Protein AF-A0A9E3X2X9-F1 (afdb_monomer)

Secondary structure (DSSP, 8-state):
-------------------S-S------HHHHHHHHHHHHHHHHHHHHHTTT-SEEEEEETTTTEEEEEETT-S-GGG-PPPGGGGGS-EEEESS-BSS--S--TT----GGG----GGGB-EEEEEEEEEEGGGG--HHHHGGGS-TTGGGS-HHHHHHHHHHHHHHHHHHSHHHHHHHHHHHHHT-SS--SEEEE-SSEEEEEEEEEEEEE--TTTHHHHHHHHHHHHHHTT--TTS--TT-EEEPTTSB---GGGTTSPPB-EEEEE-TT--B-HHHHHHHHHHHHHHHHHHHHHHHHHHHHHHTTS-----SSHHHHHHHHHHHHHHHHH--HHHHHHHTT-EEEEEETTEEEEEPTTS-TTS--EEEEPP-TTS---EEEE--TTSTT---EEEETTTTEEEE--B-HHHHHHHHHSTT-HHHHHHHHHHH-

Structure (mmCIF, N/CA/C/O backbone):
data_AF-A0A9E3X2X9-F1
#
_entry.id   AF-A0A9E3X2X9-F1
#
loop_
_atom_site.group_PDB
_atom_site.id
_atom_site.type_symbol
_atom_site.label_atom_id
_atom_site.label_alt_id
_atom_site.label_comp_id
_atom_site.label_asym_id
_atom_site.label_entity_id
_atom_site.label_seq_id
_atom_site.pdbx_PDB_ins_code
_atom_site.Cartn_x
_atom_site.Cartn_y
_atom_site.Cartn_z
_atom_site.occupancy
_atom_site.B_iso_or_equiv
_atom_site.auth_seq_id
_atom_site.auth_comp_id
_atom_site.auth_asym_id
_atom_site.auth_atom_id
_atom_site.pdbx_PDB_model_num
ATOM 1 N N . MET A 1 1 ? -26.575 -0.289 -86.087 1.00 38.06 1 MET A N 1
ATOM 2 C CA . MET A 1 1 ? -26.212 -0.886 -84.783 1.00 38.06 1 MET A CA 1
ATOM 3 C C . MET A 1 1 ? -25.526 0.220 -83.983 1.00 38.06 1 MET A C 1
ATOM 5 O O . MET A 1 1 ? -24.420 0.585 -84.338 1.00 38.06 1 MET A O 1
ATOM 9 N N . MET A 1 2 ? -26.267 1.046 -83.226 1.00 28.67 2 MET A N 1
ATOM 10 C CA . MET A 1 2 ? -26.447 0.928 -81.758 1.00 28.67 2 MET A CA 1
ATOM 11 C C . MET A 1 2 ? -25.106 0.571 -81.074 1.00 28.67 2 MET A C 1
ATOM 13 O O . MET A 1 2 ? -24.564 -0.487 -81.351 1.00 28.67 2 MET A O 1
ATOM 17 N N . ASN A 1 3 ? -24.508 1.386 -80.203 1.00 29.39 3 ASN A N 1
ATOM 18 C CA . ASN A 1 3 ? -25.142 1.866 -78.987 1.00 29.39 3 ASN A CA 1
ATOM 19 C C . ASN A 1 3 ? -24.360 2.992 -78.294 1.00 29.39 3 ASN A C 1
ATOM 21 O O . ASN A 1 3 ? -23.132 3.031 -78.303 1.00 29.39 3 ASN A O 1
ATOM 25 N N . ASN A 1 4 ? -25.151 3.841 -77.643 1.00 28.55 4 ASN A N 1
ATOM 26 C CA . ASN A 1 4 ? -24.784 4.934 -76.760 1.00 28.55 4 ASN A CA 1
ATOM 27 C C . ASN A 1 4 ? -24.376 4.444 -75.365 1.00 28.55 4 ASN A C 1
ATOM 29 O O . ASN A 1 4 ? -24.822 3.403 -74.884 1.00 28.55 4 ASN A O 1
ATOM 33 N N . SER A 1 5 ? -23.606 5.302 -74.703 1.00 33.28 5 SER A N 1
ATOM 34 C CA . SER A 1 5 ? -23.342 5.358 -73.269 1.00 33.28 5 SER A CA 1
ATOM 35 C C . SER A 1 5 ? -24.597 5.229 -72.397 1.00 33.28 5 SER A C 1
ATOM 37 O O . SER A 1 5 ? -25.577 5.940 -72.610 1.00 33.28 5 SER A O 1
ATOM 39 N N . THR A 1 6 ? -24.495 4.465 -71.307 1.00 31.12 6 THR A N 1
ATOM 40 C CA . THR A 1 6 ? -25.284 4.698 -70.087 1.00 31.12 6 THR A CA 1
ATOM 41 C C . THR A 1 6 ? -24.419 4.532 -68.844 1.00 31.12 6 THR A C 1
ATOM 43 O O . THR A 1 6 ? -23.914 3.454 -68.539 1.00 31.12 6 THR A O 1
ATOM 46 N N . HIS A 1 7 ? -24.291 5.643 -68.123 1.00 30.31 7 HIS A N 1
ATOM 47 C CA . HIS A 1 7 ? -23.919 5.735 -66.720 1.00 30.31 7 HIS A CA 1
ATOM 48 C C . HIS A 1 7 ? -24.899 4.933 -65.849 1.00 30.31 7 HIS A C 1
ATOM 50 O O . HIS A 1 7 ? -26.097 5.195 -65.876 1.00 30.31 7 HIS A O 1
ATOM 56 N N . THR A 1 8 ? -24.383 4.073 -64.973 1.00 30.14 8 THR A N 1
ATOM 57 C CA . THR A 1 8 ? -25.063 3.696 -63.724 1.00 30.14 8 THR A CA 1
ATOM 58 C C . THR A 1 8 ? -24.032 3.626 -62.610 1.00 30.14 8 THR A C 1
ATOM 60 O O . THR A 1 8 ? -23.163 2.759 -62.602 1.00 30.14 8 THR A O 1
ATOM 63 N N . SER A 1 9 ? -24.131 4.564 -61.674 1.00 33.81 9 SER A N 1
ATOM 64 C CA . SER A 1 9 ? -23.404 4.562 -60.408 1.00 33.81 9 SER A CA 1
ATOM 65 C C . SER A 1 9 ? -24.367 4.107 -59.308 1.00 33.81 9 SER A C 1
ATOM 67 O O . SER A 1 9 ? -25.430 4.716 -59.180 1.00 33.81 9 SER A O 1
ATOM 69 N N . PRO A 1 10 ? -24.036 3.085 -58.495 1.00 30.20 10 PRO A N 1
ATOM 70 C CA . PRO A 1 10 ? -24.643 2.912 -57.186 1.00 30.20 10 PRO A CA 1
ATOM 71 C C . PRO A 1 10 ? -23.655 3.246 -56.057 1.00 30.20 10 PRO A C 1
ATOM 73 O O . PRO A 1 10 ? -22.481 2.884 -56.060 1.00 30.20 10 PRO A O 1
ATOM 76 N N . ASN A 1 11 ? -24.223 3.943 -55.078 1.00 32.56 11 ASN A N 1
ATOM 77 C CA . ASN A 1 11 ? -23.674 4.533 -53.859 1.00 32.56 11 ASN A CA 1
ATOM 78 C C . ASN A 1 11 ? -22.780 3.595 -52.991 1.00 32.56 11 ASN A C 1
ATOM 80 O O . ASN A 1 11 ? -22.882 2.368 -53.050 1.00 32.56 11 ASN A O 1
ATOM 84 N N . PRO A 1 12 ? -21.947 4.174 -52.102 1.00 44.09 12 PRO A N 1
ATOM 85 C CA . PRO A 1 12 ? -20.807 3.572 -51.440 1.00 44.09 12 PRO A CA 1
ATOM 86 C C . PRO A 1 12 ? -21.214 2.860 -50.156 1.00 44.09 12 PRO A C 1
ATOM 88 O O . PRO A 1 12 ? -22.094 3.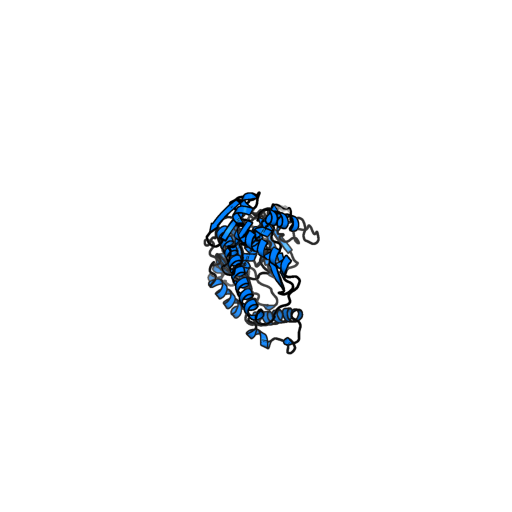323 -49.433 1.00 44.09 12 PRO A O 1
ATOM 91 N N . ARG A 1 13 ? -20.500 1.779 -49.826 1.00 38.00 13 ARG A N 1
ATOM 92 C CA . ARG A 1 13 ? -20.266 1.277 -48.456 1.00 38.00 13 ARG A CA 1
ATOM 93 C C . ARG A 1 13 ? -19.449 -0.012 -48.522 1.00 38.00 13 ARG A C 1
ATOM 95 O O . ARG A 1 13 ? -19.987 -1.106 -48.402 1.00 38.00 13 ARG A O 1
ATOM 102 N N . LYS A 1 14 ? -18.126 0.105 -48.613 1.00 31.72 14 LYS A N 1
ATOM 103 C CA . LYS A 1 14 ? -17.232 -0.904 -48.031 1.00 31.72 14 LYS A CA 1
ATOM 104 C C . LYS A 1 14 ? -16.112 -0.188 -47.293 1.00 31.72 14 LYS A C 1
ATOM 106 O O . LYS A 1 14 ? -15.183 0.346 -47.884 1.00 31.72 14 LYS A O 1
ATOM 111 N N . ARG A 1 15 ? -16.264 -0.147 -45.965 1.00 33.12 15 ARG A N 1
ATOM 112 C CA . ARG A 1 15 ? -15.166 0.099 -45.033 1.00 33.12 15 ARG A CA 1
ATOM 113 C C . ARG A 1 15 ? -14.096 -0.943 -45.332 1.00 33.12 15 ARG A C 1
ATOM 115 O O . ARG A 1 15 ? -14.340 -2.132 -45.151 1.00 33.12 15 ARG A O 1
ATOM 122 N N . VAL A 1 16 ? -12.945 -0.487 -45.798 1.00 32.78 16 VAL A N 1
ATOM 123 C CA . VAL A 1 16 ? -11.733 -1.295 -45.817 1.00 32.78 16 VAL A CA 1
ATOM 124 C C . VAL A 1 16 ? -11.254 -1.359 -44.368 1.00 32.78 16 VAL A C 1
ATOM 126 O O . VAL A 1 16 ? -10.729 -0.384 -43.833 1.00 32.78 16 VAL A O 1
ATOM 129 N N . ASP A 1 17 ? -11.535 -2.474 -43.694 1.00 30.48 17 ASP A N 1
ATOM 130 C CA . ASP A 1 17 ? -10.848 -2.837 -42.456 1.00 30.48 17 ASP A CA 1
ATOM 131 C C . ASP A 1 17 ? -9.381 -3.136 -42.812 1.00 30.48 17 ASP A C 1
ATOM 133 O O . ASP A 1 17 ? -9.135 -4.033 -43.621 1.00 30.48 17 ASP A O 1
ATOM 137 N N . PRO A 1 18 ? -8.381 -2.440 -42.236 1.00 35.09 18 PRO A N 1
ATOM 138 C CA . PRO A 1 18 ? -7.002 -2.846 -42.422 1.00 35.09 18 PRO A CA 1
ATOM 139 C C . PRO A 1 18 ? -6.737 -4.104 -41.588 1.00 35.09 18 PRO A C 1
ATOM 141 O O . PRO A 1 18 ? -6.724 -4.074 -40.351 1.00 35.09 18 PRO A O 1
ATOM 144 N N . GLN A 1 19 ? -6.551 -5.196 -42.328 1.00 31.34 19 GLN A N 1
ATOM 145 C CA . GLN A 1 19 ? -6.102 -6.524 -41.930 1.00 31.34 19 GLN A CA 1
ATOM 146 C C . GLN A 1 19 ? -5.060 -6.492 -40.801 1.00 31.34 19 GLN A C 1
ATOM 148 O O . GLN A 1 19 ? -3.940 -6.011 -40.952 1.00 31.34 19 GLN A O 1
ATOM 153 N N . PHE A 1 20 ? -5.415 -7.101 -39.670 1.00 36.34 20 PHE A N 1
ATOM 154 C CA . PHE A 1 20 ? -4.470 -7.917 -38.916 1.00 36.34 20 PHE A CA 1
ATOM 155 C C . PHE A 1 20 ? -4.519 -9.306 -39.550 1.00 36.34 20 PHE A C 1
ATOM 157 O O . PHE A 1 20 ? -5.308 -10.121 -39.097 1.00 36.34 20 PHE A O 1
ATOM 164 N N . ASP A 1 21 ? -3.761 -9.541 -40.617 1.00 40.59 21 ASP A N 1
ATOM 165 C CA . ASP A 1 21 ? -3.329 -10.887 -41.013 1.00 40.59 21 ASP A CA 1
ATOM 166 C C . ASP A 1 21 ? -2.361 -10.797 -42.194 1.00 40.59 21 ASP A C 1
ATOM 168 O O . ASP A 1 21 ? -2.763 -10.795 -43.350 1.00 40.59 21 ASP A O 1
ATOM 172 N N . SER A 1 22 ? -1.067 -10.715 -41.882 1.00 33.44 22 SER A N 1
ATOM 173 C CA . SER A 1 22 ? 0.009 -11.174 -42.771 1.00 33.44 22 SER A CA 1
ATOM 174 C C . SER A 1 22 ? 1.333 -11.293 -42.005 1.00 33.44 22 SER A C 1
ATOM 176 O O . SER A 1 22 ? 2.339 -10.703 -42.374 1.00 33.44 22 SER A O 1
ATOM 178 N N . LEU A 1 23 ? 1.322 -12.036 -40.895 1.00 34.19 23 LEU A N 1
ATOM 179 C CA . LEU A 1 23 ? 2.505 -12.706 -40.333 1.00 34.19 23 LEU A CA 1
ATOM 180 C C . LEU A 1 23 ? 2.024 -14.016 -39.691 1.00 34.19 23 LEU A C 1
ATOM 182 O O . LEU A 1 23 ? 2.061 -14.205 -38.473 1.00 34.19 23 LEU A O 1
ATOM 186 N N . SER A 1 24 ? 1.498 -14.914 -40.523 1.00 39.34 24 SER A N 1
ATOM 187 C CA . SER A 1 24 ? 1.137 -16.280 -40.148 1.00 39.34 24 SER A CA 1
ATOM 188 C C . SER A 1 24 ? 2.382 -17.171 -40.105 1.00 39.34 24 SER A C 1
ATOM 190 O O . SER A 1 24 ? 2.494 -18.142 -40.843 1.00 39.34 24 SER A O 1
ATOM 192 N N . GLY A 1 25 ? 3.306 -16.868 -39.195 1.00 41.91 25 GLY A N 1
ATOM 193 C CA . GLY A 1 25 ? 4.048 -17.931 -38.526 1.00 41.91 25 GLY A CA 1
ATOM 194 C C . GLY A 1 25 ? 3.106 -18.511 -37.476 1.00 41.91 25 GLY A C 1
ATOM 195 O O . GLY A 1 25 ? 2.607 -17.767 -36.625 1.00 41.91 25 GLY A O 1
ATOM 196 N N . GLN A 1 26 ? 2.772 -19.799 -37.561 1.00 43.44 26 GLN A N 1
ATOM 197 C CA . GLN A 1 26 ? 1.907 -20.470 -36.589 1.00 43.44 26 GLN A CA 1
ATOM 198 C C . GLN A 1 26 ? 2.500 -20.321 -35.179 1.00 43.44 26 GLN A C 1
ATOM 200 O O . GLN A 1 26 ? 3.338 -21.110 -34.757 1.00 43.44 26 GLN A O 1
ATOM 205 N N . ARG A 1 27 ? 2.082 -19.298 -34.417 1.00 56.25 27 ARG A N 1
ATOM 206 C CA . ARG A 1 27 ? 2.424 -19.237 -32.991 1.00 56.25 27 ARG A CA 1
ATOM 207 C C . ARG A 1 27 ? 1.887 -20.516 -32.344 1.00 56.25 27 ARG A C 1
ATOM 209 O O . ARG A 1 27 ? 0.680 -20.752 -32.494 1.00 56.25 27 ARG A O 1
ATOM 216 N N . PRO A 1 28 ? 2.726 -21.298 -31.641 1.00 70.00 28 PRO A N 1
ATOM 217 C CA . PRO A 1 28 ? 2.332 -22.585 -31.084 1.00 70.00 28 PRO A CA 1
ATOM 218 C C . PRO A 1 28 ? 1.028 -22.468 -30.291 1.00 70.00 28 PRO A C 1
ATOM 220 O O . PRO A 1 28 ? 0.810 -21.480 -29.583 1.00 70.00 28 PRO A O 1
ATOM 223 N N . HIS A 1 29 ? 0.152 -23.470 -30.392 1.00 74.12 29 HIS A N 1
ATOM 224 C CA . HIS A 1 29 ? -1.154 -23.503 -29.717 1.00 74.12 29 HIS A CA 1
ATOM 225 C C . HIS A 1 29 ? -1.070 -23.123 -28.218 1.00 74.12 29 HIS A C 1
ATOM 227 O O . HIS A 1 29 ? -1.937 -22.413 -27.697 1.00 74.12 29 HIS A O 1
ATOM 233 N N . ALA A 1 30 ? 0.023 -23.508 -27.547 1.00 73.75 30 ALA A N 1
ATOM 234 C CA . ALA A 1 30 ? 0.325 -23.159 -26.159 1.00 73.75 30 ALA A CA 1
ATOM 235 C C . ALA A 1 30 ? 0.426 -21.639 -25.905 1.00 73.75 30 ALA A C 1
ATOM 237 O O . ALA A 1 30 ? -0.167 -21.141 -24.945 1.00 73.75 30 ALA A O 1
ATOM 238 N N . GLU A 1 31 ? 1.085 -20.878 -26.784 1.00 78.94 31 GLU A N 1
ATOM 239 C CA . GLU A 1 31 ? 1.267 -19.427 -26.622 1.00 78.94 31 GLU A CA 1
ATOM 240 C C . GLU A 1 31 ? -0.055 -18.673 -26.824 1.00 78.94 31 GLU A C 1
ATOM 242 O O . GLU A 1 31 ? -0.402 -17.758 -26.070 1.00 78.94 31 GLU A O 1
ATOM 247 N N . ARG A 1 32 ? -0.876 -19.120 -27.786 1.00 81.00 32 ARG A N 1
ATOM 248 C CA . ARG A 1 32 ? -2.235 -18.585 -27.985 1.00 81.00 32 ARG A CA 1
ATOM 249 C C . ARG A 1 32 ? -3.110 -18.821 -26.750 1.00 81.00 32 ARG A C 1
ATOM 251 O O . ARG A 1 32 ? -3.825 -17.911 -26.316 1.00 81.00 32 ARG A O 1
ATOM 258 N N . LYS A 1 33 ? -3.031 -20.017 -26.151 1.00 84.56 33 LYS A N 1
ATOM 259 C CA . LYS A 1 33 ? -3.740 -20.362 -24.908 1.00 84.56 33 LYS A CA 1
ATOM 260 C C . LYS A 1 33 ? -3.269 -19.487 -23.740 1.00 84.56 33 LYS A C 1
ATOM 262 O O . LYS A 1 33 ? -4.119 -18.895 -23.074 1.00 84.56 33 LYS A O 1
ATOM 267 N N . LYS A 1 34 ? -1.952 -19.321 -23.548 1.00 86.25 34 LYS A N 1
ATOM 268 C CA . LYS A 1 34 ? -1.362 -18.457 -22.506 1.00 86.25 34 LYS A CA 1
ATOM 269 C C . LYS A 1 34 ? -1.849 -17.011 -22.635 1.00 86.25 34 LYS A C 1
ATOM 271 O O . LYS A 1 34 ? -2.336 -16.427 -21.666 1.00 86.25 34 LYS A O 1
ATOM 276 N N . GLN A 1 35 ? -1.831 -16.453 -23.846 1.00 87.44 35 GLN A N 1
ATOM 277 C CA . GLN A 1 35 ? -2.288 -15.084 -24.088 1.00 87.44 35 GLN A CA 1
ATOM 278 C C . GLN A 1 35 ? -3.800 -14.904 -23.873 1.00 87.44 35 GLN A C 1
ATOM 280 O O . GLN A 1 35 ? -4.234 -13.846 -23.402 1.00 87.44 35 GLN A O 1
ATOM 285 N N . ARG A 1 36 ? -4.616 -15.921 -24.178 1.00 89.88 36 ARG A N 1
ATOM 286 C CA . ARG A 1 36 ? -6.058 -15.912 -23.884 1.00 89.88 36 ARG A CA 1
ATOM 287 C C . ARG A 1 36 ? -6.319 -15.910 -22.377 1.00 89.88 36 ARG A C 1
ATOM 289 O O . ARG A 1 36 ? -7.109 -15.086 -21.917 1.00 89.88 36 ARG A O 1
ATOM 296 N N . THR A 1 37 ? -5.630 -16.768 -21.624 1.00 92.88 37 THR A N 1
ATOM 297 C CA . THR A 1 37 ? -5.727 -16.830 -20.157 1.00 92.88 37 THR A CA 1
ATOM 298 C C . THR A 1 37 ? -5.296 -15.515 -19.513 1.00 92.88 37 THR A C 1
ATOM 300 O O . THR A 1 37 ? -6.036 -14.971 -18.698 1.00 92.88 37 THR A O 1
ATOM 303 N N . LEU A 1 38 ? -4.167 -14.942 -19.943 1.00 93.31 38 LEU A N 1
ATOM 304 C CA . LEU A 1 38 ? -3.690 -13.641 -19.469 1.00 93.31 38 LEU A CA 1
ATOM 305 C C . LEU A 1 38 ? -4.756 -12.555 -19.653 1.00 93.31 38 LEU A C 1
ATOM 307 O O . LEU A 1 38 ? -5.130 -11.889 -18.696 1.00 93.31 38 LEU A O 1
ATOM 311 N N . ARG A 1 39 ? -5.327 -12.432 -20.860 1.00 91.88 39 ARG A N 1
ATOM 312 C CA . ARG A 1 39 ? -6.393 -11.454 -21.143 1.00 91.88 39 ARG A CA 1
ATOM 313 C C . ARG A 1 39 ? -7.644 -11.680 -20.292 1.00 91.88 39 ARG A C 1
ATOM 315 O O . ARG A 1 39 ? -8.271 -10.704 -19.881 1.00 91.88 39 ARG A O 1
ATOM 322 N N . ALA A 1 40 ? -8.037 -12.933 -20.068 1.00 93.50 40 ALA A N 1
ATOM 323 C CA . ALA A 1 40 ? -9.190 -13.267 -19.236 1.00 93.50 40 ALA A CA 1
ATOM 324 C C . ALA A 1 40 ? -8.953 -12.872 -17.769 1.00 93.50 40 ALA A C 1
ATOM 326 O O . ALA A 1 40 ? -9.793 -12.193 -17.179 1.00 93.50 40 ALA A O 1
ATOM 327 N N . ASN A 1 41 ? -7.780 -13.198 -17.223 1.00 96.81 41 ASN A N 1
ATOM 328 C CA . ASN A 1 41 ? -7.397 -12.847 -15.858 1.00 96.81 41 ASN A CA 1
ATOM 329 C C . ASN A 1 41 ? -7.258 -11.333 -15.674 1.00 96.81 41 ASN A C 1
ATOM 331 O O . ASN A 1 41 ? -7.780 -10.807 -14.695 1.00 96.81 41 ASN A O 1
ATOM 335 N N . THR A 1 42 ? -6.664 -10.607 -16.631 1.00 95.88 42 THR A N 1
ATOM 336 C CA . THR A 1 42 ? -6.609 -9.134 -16.592 1.00 95.88 42 THR A CA 1
ATOM 337 C C . THR A 1 42 ? -8.016 -8.545 -16.526 1.00 95.88 42 THR A C 1
ATOM 339 O O . THR A 1 42 ? -8.300 -7.710 -15.673 1.00 95.88 42 THR A O 1
ATOM 342 N N . LYS A 1 43 ? -8.935 -8.999 -17.391 1.00 93.12 43 LYS A N 1
ATOM 343 C CA . LYS A 1 43 ? -10.328 -8.526 -17.371 1.00 93.12 43 LYS A CA 1
ATOM 344 C C . LYS A 1 43 ? -11.008 -8.812 -16.034 1.00 93.12 43 LYS A C 1
ATOM 346 O O . LYS A 1 43 ? -11.706 -7.939 -15.529 1.00 93.12 43 LYS A O 1
ATOM 351 N N . ARG A 1 44 ? -10.804 -10.008 -15.475 1.00 95.50 44 ARG A N 1
ATOM 352 C CA . ARG A 1 44 ? -11.400 -10.416 -14.198 1.00 95.50 44 ARG A CA 1
ATOM 353 C C . ARG A 1 44 ? -10.849 -9.608 -13.026 1.00 95.50 44 ARG A C 1
ATOM 355 O O . ARG A 1 44 ? -11.642 -9.104 -12.240 1.00 95.50 44 ARG A O 1
ATOM 362 N N . LEU A 1 45 ? -9.532 -9.405 -12.959 1.00 97.38 45 LEU A N 1
ATOM 363 C CA . LEU A 1 45 ? -8.894 -8.563 -11.945 1.00 97.38 45 LEU A CA 1
ATOM 364 C C . LEU A 1 45 ? -9.454 -7.136 -11.985 1.00 97.38 45 LEU A C 1
ATOM 366 O O . LEU A 1 45 ? -9.957 -6.650 -10.979 1.00 97.38 45 LEU A O 1
ATOM 370 N N . LEU A 1 46 ? -9.452 -6.491 -13.157 1.00 95.94 46 LEU A N 1
ATOM 371 C CA . LEU A 1 46 ? -9.965 -5.123 -13.293 1.00 95.94 46 LEU A CA 1
ATOM 372 C C . LEU A 1 46 ? -11.476 -5.020 -13.032 1.00 95.94 46 LEU A C 1
ATOM 374 O O . LEU A 1 46 ? -11.963 -3.956 -12.662 1.00 95.94 46 LEU A O 1
ATOM 378 N N . ALA A 1 47 ? -12.245 -6.082 -13.278 1.00 94.31 47 ALA A N 1
ATOM 379 C CA . ALA A 1 47 ? -13.667 -6.102 -12.950 1.00 94.31 47 ALA A CA 1
ATOM 380 C C . ALA A 1 47 ? -13.891 -6.142 -11.434 1.00 94.31 47 ALA A C 1
ATOM 382 O O . ALA A 1 47 ? -14.770 -5.440 -10.952 1.00 94.31 47 ALA A O 1
ATOM 383 N N . LEU A 1 48 ? -13.088 -6.917 -10.697 1.00 96.56 48 LEU A N 1
ATOM 384 C CA . LEU A 1 48 ? -13.159 -7.019 -9.236 1.00 96.56 48 LEU A CA 1
ATOM 385 C C . LEU A 1 48 ? -12.663 -5.743 -8.551 1.00 96.56 48 LEU A C 1
ATOM 387 O O . LEU A 1 48 ? -13.332 -5.232 -7.658 1.00 96.56 48 LEU A O 1
ATOM 391 N N . LEU A 1 49 ? -11.523 -5.211 -8.994 1.00 97.88 49 LEU A N 1
ATOM 392 C CA . LEU A 1 49 ? -10.917 -4.026 -8.390 1.00 97.88 49 LEU A CA 1
ATOM 393 C C . LEU A 1 49 ? -11.781 -2.773 -8.559 1.00 97.88 49 LEU A C 1
ATOM 395 O O . LEU A 1 49 ? -11.841 -1.950 -7.655 1.00 97.88 49 LEU A O 1
ATOM 399 N N . HIS A 1 50 ? -12.495 -2.639 -9.682 1.00 97.38 50 HIS A N 1
ATOM 400 C CA . HIS A 1 50 ? -13.244 -1.417 -9.995 1.00 97.38 50 HIS A CA 1
ATOM 401 C C . HIS A 1 50 ? -14.721 -1.423 -9.575 1.00 97.38 50 HIS A C 1
ATOM 403 O O . HIS A 1 50 ? -15.436 -0.478 -9.908 1.00 97.38 50 HIS A O 1
ATOM 409 N N . ARG A 1 51 ? -15.204 -2.448 -8.857 1.00 95.69 51 ARG A N 1
ATOM 410 C CA . ARG A 1 51 ? -16.602 -2.503 -8.375 1.00 95.69 51 ARG A CA 1
ATOM 411 C C . ARG A 1 51 ? -16.934 -1.303 -7.484 1.00 95.69 51 ARG A C 1
ATOM 413 O O . ARG A 1 51 ? -16.076 -0.814 -6.759 1.00 95.69 51 ARG A O 1
ATOM 420 N N . GLY A 1 52 ? -18.186 -0.854 -7.520 1.00 95.31 52 GLY A N 1
ATOM 421 C CA . GLY A 1 52 ? -18.679 0.254 -6.692 1.00 95.31 52 GLY A CA 1
ATOM 422 C C . GLY A 1 52 ? -18.389 1.654 -7.240 1.00 95.31 52 GLY A C 1
ATOM 423 O O . GLY A 1 52 ? -19.106 2.582 -6.890 1.00 95.31 52 GLY A O 1
ATOM 424 N N . GLY A 1 53 ? -17.427 1.821 -8.155 1.00 95.88 53 GLY A N 1
ATOM 425 C CA . GLY A 1 53 ? -17.143 3.130 -8.747 1.00 95.88 53 GLY A CA 1
ATOM 426 C C . GLY A 1 53 ? -17.663 3.327 -10.169 1.00 95.88 53 GLY A C 1
ATOM 427 O O . GLY A 1 53 ? -18.061 2.398 -10.879 1.00 95.88 53 GLY A O 1
ATOM 428 N N . ARG A 1 54 ? -17.647 4.587 -10.607 1.00 95.56 54 ARG A N 1
ATOM 429 C CA . ARG A 1 54 ? -18.153 5.013 -11.918 1.00 95.56 54 ARG A CA 1
ATOM 430 C C . ARG A 1 54 ? -17.057 5.024 -12.976 1.00 95.56 54 ARG A C 1
ATOM 432 O O . ARG A 1 54 ? -17.322 4.677 -14.135 1.00 95.56 54 ARG A O 1
ATOM 439 N N . TYR A 1 55 ? -15.841 5.398 -12.588 1.00 96.38 55 TYR A N 1
ATOM 440 C CA . TYR A 1 55 ? -14.697 5.567 -13.476 1.00 96.38 55 TYR A CA 1
ATOM 441 C C . TYR A 1 55 ? -13.452 4.838 -12.972 1.00 96.38 55 TYR A C 1
ATOM 443 O O . TYR A 1 55 ? -13.259 4.626 -11.781 1.00 96.38 55 TYR A O 1
ATOM 451 N N . ALA A 1 56 ? -12.593 4.486 -13.917 1.00 96.12 56 ALA A N 1
ATOM 452 C CA . ALA A 1 56 ? -11.212 4.078 -13.702 1.00 96.12 56 ALA A CA 1
ATOM 453 C C . ALA A 1 56 ? -10.396 4.526 -14.924 1.00 96.12 56 ALA A C 1
ATOM 455 O O . ALA A 1 56 ? -10.977 4.931 -15.945 1.00 96.12 56 ALA A O 1
ATOM 456 N N . HIS A 1 57 ? -9.068 4.468 -14.852 1.00 95.69 57 HIS A N 1
ATOM 457 C CA . HIS A 1 57 ? -8.241 4.825 -16.002 1.00 95.69 57 HIS A CA 1
ATOM 458 C C . HIS A 1 57 ? -7.036 3.914 -16.201 1.00 95.69 57 HIS A C 1
ATOM 460 O O . HIS A 1 57 ? -6.594 3.201 -15.301 1.00 95.69 57 HIS A O 1
ATOM 466 N N . LEU A 1 58 ? -6.537 3.951 -17.436 1.00 96.56 58 LEU A N 1
ATOM 467 C CA . LEU A 1 58 ? -5.182 3.544 -17.773 1.00 96.56 58 LEU A CA 1
ATOM 468 C C . LEU A 1 58 ? -4.293 4.784 -17.806 1.00 96.56 58 LEU A C 1
ATOM 470 O O . LEU A 1 58 ? -4.732 5.815 -18.315 1.00 96.56 58 LEU A O 1
ATOM 474 N N . TRP A 1 59 ? -3.066 4.681 -17.313 1.00 97.00 59 TRP A N 1
ATOM 475 C CA . TRP A 1 59 ? -2.067 5.750 -17.350 1.00 97.00 59 TRP A CA 1
ATOM 476 C C . TRP A 1 59 ? -0.812 5.269 -18.079 1.00 97.00 59 TRP A C 1
ATOM 478 O O . TRP A 1 59 ? -0.479 4.085 -18.016 1.00 97.00 59 TRP A O 1
ATOM 488 N N . THR A 1 60 ? -0.118 6.158 -18.782 1.00 97.31 60 THR A N 1
ATOM 489 C CA . THR A 1 60 ? 1.165 5.851 -19.420 1.00 97.31 60 THR A CA 1
ATOM 490 C C . THR A 1 60 ? 2.187 6.946 -19.166 1.00 97.31 60 THR A C 1
ATOM 492 O O . THR A 1 60 ? 1.849 8.131 -19.175 1.00 97.31 60 THR A O 1
ATOM 495 N N . ASP A 1 61 ? 3.445 6.540 -19.011 1.00 94.88 61 ASP A N 1
ATOM 496 C CA . ASP A 1 61 ? 4.594 7.450 -18.989 1.00 94.88 61 ASP A CA 1
ATOM 497 C C . ASP A 1 61 ? 4.896 8.040 -20.379 1.00 94.88 61 ASP A C 1
ATOM 499 O O . ASP A 1 61 ? 5.539 9.082 -20.486 1.00 94.88 61 ASP A O 1
ATOM 503 N N . GLY A 1 62 ? 4.351 7.448 -21.449 1.00 94.56 62 GLY A N 1
ATOM 504 C CA . GLY A 1 62 ? 4.352 7.997 -22.804 1.00 94.56 62 GLY A CA 1
ATOM 505 C C . GLY A 1 62 ? 3.562 9.306 -22.905 1.00 94.56 62 GLY A C 1
ATOM 506 O O . GLY A 1 62 ? 2.382 9.320 -23.268 1.00 94.56 62 GLY A O 1
ATOM 507 N N . GLY A 1 63 ? 4.215 10.421 -22.578 1.00 93.56 63 GLY A N 1
ATOM 508 C CA . GLY A 1 63 ? 3.613 11.755 -22.551 1.00 93.56 63 GLY A CA 1
ATOM 509 C C . GLY A 1 63 ? 2.730 12.025 -21.328 1.00 93.56 63 GLY A C 1
ATOM 510 O O . GLY A 1 63 ? 1.922 12.954 -21.388 1.00 93.56 63 GLY A O 1
ATOM 511 N N . ASN A 1 64 ? 2.862 11.221 -20.261 1.00 94.94 64 ASN A N 1
ATOM 512 C CA . ASN A 1 64 ? 2.134 11.341 -18.989 1.00 94.94 64 ASN A CA 1
ATOM 513 C C . ASN A 1 64 ? 0.612 11.438 -19.169 1.00 94.94 64 ASN A C 1
ATOM 515 O O . ASN A 1 64 ? -0.020 12.405 -18.732 1.00 94.94 64 ASN A O 1
ATOM 519 N N . ARG A 1 65 ? 0.026 10.450 -19.860 1.00 96.00 65 ARG A N 1
ATOM 520 C CA . ARG A 1 65 ? -1.374 10.505 -20.304 1.00 96.00 65 ARG A CA 1
ATOM 521 C C . ARG A 1 65 ? -2.285 9.494 -19.622 1.00 96.00 65 ARG A C 1
ATOM 523 O O . ARG A 1 65 ? -1.930 8.332 -19.461 1.00 96.00 65 ARG A O 1
ATOM 530 N N . SER A 1 66 ? -3.514 9.925 -19.361 1.00 96.31 66 SER A N 1
ATOM 531 C CA . SER A 1 66 ? -4.620 9.116 -18.854 1.00 96.31 66 SER A CA 1
ATOM 532 C C . SER A 1 66 ? -5.647 8.804 -19.940 1.00 96.31 66 SER A C 1
ATOM 534 O O . SER A 1 66 ? -6.009 9.644 -20.767 1.00 96.31 66 SER A O 1
ATOM 536 N N . TYR A 1 67 ? -6.176 7.587 -19.899 1.00 95.06 67 TYR A N 1
ATOM 537 C CA . TYR A 1 67 ? -7.287 7.122 -20.715 1.00 95.06 67 TYR A CA 1
ATOM 538 C C . TYR A 1 67 ? -8.390 6.604 -19.789 1.00 95.06 67 TYR A C 1
ATOM 540 O O . TYR A 1 67 ? -8.314 5.507 -19.231 1.00 95.06 67 TYR A O 1
ATOM 548 N N . TRP A 1 68 ? -9.412 7.439 -19.608 1.00 94.75 68 TRP A N 1
ATOM 549 C CA . TRP A 1 68 ? -10.519 7.212 -18.685 1.00 94.75 68 TRP A CA 1
ATOM 550 C C . TRP A 1 68 ? -11.649 6.404 -19.319 1.00 94.75 68 TRP A C 1
ATOM 552 O O . TRP A 1 68 ? -12.082 6.685 -20.439 1.00 94.75 68 TRP A O 1
ATOM 562 N N . PHE A 1 69 ? -12.212 5.464 -18.565 1.00 92.75 69 PHE A N 1
ATOM 563 C CA . PHE A 1 69 ? -13.356 4.665 -18.995 1.00 92.75 69 PHE A CA 1
ATOM 564 C C . PHE A 1 69 ? -14.385 4.500 -17.873 1.00 92.75 69 PHE A C 1
ATOM 566 O O . PHE A 1 69 ? -14.070 4.581 -16.688 1.00 92.75 69 PHE A O 1
ATOM 573 N N . ARG A 1 70 ? -15.645 4.267 -18.260 1.00 92.06 70 ARG A N 1
ATOM 574 C CA . ARG A 1 70 ? -16.714 3.909 -17.318 1.00 92.06 70 ARG A CA 1
ATOM 575 C C . ARG A 1 70 ? -16.609 2.432 -16.954 1.00 92.06 70 ARG A C 1
ATOM 577 O O . ARG A 1 70 ? -16.488 1.600 -17.856 1.00 92.06 70 ARG A O 1
ATOM 584 N N . VAL A 1 71 ? -16.712 2.114 -15.666 1.00 90.12 71 VAL A N 1
ATOM 585 C CA . VAL A 1 71 ? -16.562 0.741 -15.152 1.00 90.12 71 VAL A CA 1
ATOM 586 C C . VAL A 1 71 ? -17.651 -0.189 -15.704 1.00 90.12 71 VAL A C 1
ATOM 588 O O . VAL A 1 71 ? -17.314 -1.254 -16.225 1.00 90.12 71 VAL A O 1
ATOM 591 N N . ASN A 1 72 ? -18.916 0.258 -15.680 1.00 78.06 72 ASN A N 1
ATOM 592 C CA . ASN A 1 72 ? -20.117 -0.525 -16.027 1.00 78.06 72 ASN A CA 1
ATOM 593 C C . ASN A 1 72 ? -20.649 -0.278 -17.455 1.00 78.06 72 ASN A C 1
ATOM 595 O O . ASN A 1 72 ? -21.831 -0.473 -17.736 1.00 78.06 72 ASN A O 1
ATOM 599 N N . ALA A 1 73 ? -19.820 0.205 -18.385 1.00 73.38 73 ALA A N 1
ATOM 600 C CA . ALA A 1 73 ? -20.287 0.426 -19.753 1.00 73.38 73 ALA A CA 1
ATOM 601 C C . ALA A 1 73 ? -20.610 -0.914 -20.448 1.00 73.38 73 ALA A C 1
ATOM 603 O O . ALA A 1 73 ? -19.702 -1.711 -20.683 1.00 73.38 73 ALA A O 1
ATOM 604 N N . ARG A 1 74 ? -21.880 -1.114 -20.854 1.00 59.28 74 ARG A N 1
ATOM 605 C CA . ARG A 1 74 ? -22.380 -2.303 -21.593 1.00 59.28 74 ARG A CA 1
ATOM 606 C C . ARG A 1 74 ? -21.499 -2.691 -22.794 1.00 59.28 74 ARG A C 1
ATOM 608 O O . ARG A 1 74 ? -21.357 -3.863 -23.119 1.00 59.28 74 ARG A O 1
ATOM 615 N N . ASN A 1 75 ? -20.814 -1.715 -23.394 1.00 54.69 75 ASN A N 1
ATOM 616 C CA . ASN A 1 75 ? -19.814 -1.931 -24.435 1.00 54.69 75 ASN A CA 1
ATOM 617 C C . ASN A 1 75 ? -18.395 -1.984 -23.846 1.00 54.69 75 ASN A C 1
ATOM 619 O O . ASN A 1 75 ? -17.641 -1.009 -23.906 1.00 54.69 75 ASN A O 1
ATOM 623 N N . ASN A 1 76 ? -17.981 -3.165 -23.377 1.00 51.66 76 ASN A N 1
ATOM 624 C CA . ASN A 1 76 ? -16.629 -3.469 -22.871 1.00 51.66 76 ASN A CA 1
ATOM 625 C C . ASN A 1 76 ? -15.503 -3.313 -23.938 1.00 51.66 76 ASN A C 1
ATOM 627 O O . ASN A 1 76 ? -14.339 -3.637 -23.704 1.00 51.66 76 ASN A O 1
ATOM 631 N N . ARG A 1 77 ? -15.822 -2.770 -25.128 1.00 49.72 77 ARG A N 1
ATOM 632 C CA . ARG A 1 77 ? -14.865 -2.338 -26.165 1.00 49.72 77 ARG A CA 1
ATOM 633 C C . ARG A 1 77 ? -13.945 -1.196 -25.690 1.00 49.72 77 ARG A C 1
ATOM 635 O O . ARG A 1 77 ? -12.940 -0.938 -26.344 1.00 49.72 77 ARG A O 1
ATOM 642 N N . ARG A 1 78 ? -14.262 -0.535 -24.566 1.00 55.81 78 ARG A N 1
ATOM 643 C CA . ARG A 1 78 ? -13.601 0.691 -24.081 1.00 55.81 78 ARG A CA 1
ATOM 644 C C . ARG A 1 78 ? -12.410 0.500 -23.131 1.00 55.81 78 ARG A C 1
ATOM 646 O O . ARG A 1 78 ? -11.814 1.508 -22.794 1.00 55.81 78 ARG A O 1
ATOM 653 N N . ARG A 1 79 ? -12.002 -0.720 -22.749 1.00 70.19 79 ARG A N 1
ATOM 654 C CA . ARG A 1 79 ? -10.765 -0.969 -21.957 1.00 70.19 79 ARG A CA 1
ATOM 655 C C . ARG A 1 79 ? -9.543 -1.328 -22.826 1.00 70.19 79 ARG A C 1
ATOM 657 O O . ARG A 1 79 ? -8.660 -2.064 -22.394 1.00 70.19 79 ARG A O 1
ATOM 664 N N . ARG A 1 80 ? -9.519 -0.897 -24.093 1.00 80.25 80 ARG A N 1
ATOM 665 C CA . ARG A 1 80 ? -8.401 -1.172 -25.008 1.00 80.25 80 ARG A CA 1
ATOM 666 C C . ARG A 1 80 ? -7.274 -0.176 -24.766 1.00 80.25 80 ARG A C 1
ATOM 668 O O . ARG A 1 80 ? -7.509 1.026 -24.780 1.00 80.25 80 ARG A O 1
ATOM 675 N N . VAL A 1 81 ? -6.064 -0.696 -24.606 1.00 88.75 81 VAL A N 1
ATOM 676 C CA . VAL A 1 81 ? -4.841 0.108 -24.582 1.00 88.75 81 VAL A CA 1
ATOM 677 C C . VAL A 1 81 ? -4.681 0.814 -25.939 1.00 88.75 81 VAL A C 1
ATOM 679 O O . VAL A 1 81 ? -4.749 0.136 -26.973 1.00 88.75 81 VAL A O 1
ATOM 682 N N . PRO A 1 82 ? -4.473 2.142 -25.976 1.00 90.44 82 PRO A N 1
ATOM 683 C CA . PRO A 1 82 ? -4.134 2.856 -27.205 1.00 90.44 82 PRO A CA 1
ATOM 684 C C . PRO A 1 82 ? -2.869 2.283 -27.861 1.00 90.44 82 PRO A C 1
ATOM 686 O O . PRO A 1 82 ? -1.861 2.083 -27.190 1.00 90.44 82 PRO A O 1
ATOM 689 N N . ARG A 1 83 ? -2.890 2.044 -29.182 1.00 90.75 83 ARG A N 1
ATOM 690 C CA . ARG A 1 83 ? -1.745 1.448 -29.909 1.00 90.75 83 ARG A CA 1
ATOM 691 C C . ARG A 1 83 ? -0.405 2.170 -29.668 1.00 90.75 83 ARG A C 1
ATOM 693 O O . ARG A 1 83 ? 0.576 1.462 -29.456 1.00 90.75 83 ARG A O 1
ATOM 700 N N . PRO A 1 84 ? -0.336 3.519 -29.635 1.00 92.88 84 PRO A N 1
ATOM 701 C CA . PRO A 1 84 ? 0.925 4.217 -29.373 1.00 92.88 84 PRO A CA 1
ATOM 702 C C . PRO A 1 84 ? 1.530 3.911 -27.996 1.00 92.88 84 PRO A C 1
ATOM 704 O O . PRO A 1 84 ? 2.734 4.030 -27.822 1.00 92.88 84 PRO A O 1
ATOM 707 N N . TRP A 1 85 ? 0.721 3.484 -27.020 1.00 94.88 85 TRP A N 1
ATOM 708 C CA . TRP A 1 85 ? 1.186 3.231 -25.653 1.00 94.88 85 TRP A CA 1
ATOM 709 C C . TRP A 1 85 ? 1.906 1.891 -25.503 1.00 94.88 85 TRP A C 1
ATOM 711 O O . TRP A 1 85 ? 2.535 1.652 -24.483 1.00 94.88 85 TRP A O 1
ATOM 721 N N . LEU A 1 86 ? 1.844 1.001 -26.499 1.00 91.44 86 LEU A N 1
ATOM 722 C CA . LEU A 1 86 ? 2.440 -0.338 -26.401 1.00 91.44 86 LEU A CA 1
ATOM 723 C C . LEU A 1 86 ? 3.977 -0.319 -26.277 1.00 91.44 86 LEU A C 1
ATOM 725 O O . LEU A 1 86 ? 4.557 -1.309 -25.836 1.00 91.44 86 LEU A O 1
ATOM 729 N N . ARG A 1 87 ? 4.619 0.802 -26.632 1.00 92.38 87 ARG A N 1
ATOM 730 C CA . ARG A 1 87 ? 6.066 1.050 -26.480 1.00 92.38 87 ARG A CA 1
ATOM 731 C C . ARG A 1 87 ? 6.435 1.763 -25.170 1.00 92.38 87 ARG A C 1
ATOM 733 O O . ARG A 1 87 ? 7.569 2.189 -25.007 1.00 92.38 87 ARG A O 1
ATOM 740 N N . HIS A 1 88 ? 5.472 1.923 -24.269 1.00 96.19 88 HIS A N 1
ATOM 741 C CA . HIS A 1 88 ? 5.602 2.666 -23.022 1.00 96.19 88 HIS A CA 1
ATOM 742 C C . HIS A 1 88 ? 5.091 1.829 -21.851 1.00 96.19 88 HIS A C 1
ATOM 744 O O . HIS A 1 88 ? 4.396 0.822 -22.040 1.00 96.19 88 HIS A O 1
ATOM 750 N N . ASN A 1 89 ? 5.428 2.228 -20.625 1.00 97.69 89 ASN A N 1
ATOM 751 C CA . ASN A 1 89 ? 4.830 1.595 -19.463 1.00 97.69 89 ASN A CA 1
ATOM 752 C C . ASN A 1 89 ? 3.344 1.961 -19.415 1.00 97.69 89 ASN A C 1
ATOM 754 O O . ASN A 1 89 ? 2.947 3.108 -19.637 1.00 97.69 89 ASN A O 1
ATOM 758 N N . ILE A 1 90 ? 2.512 0.964 -19.125 1.00 97.62 90 ILE A N 1
ATOM 759 C CA . ILE A 1 90 ? 1.066 1.129 -19.017 1.00 97.62 90 ILE A CA 1
ATOM 760 C C . ILE A 1 90 ? 0.647 0.671 -17.634 1.00 97.62 90 ILE A C 1
ATOM 762 O O . ILE A 1 90 ? 0.943 -0.449 -17.214 1.00 97.62 90 ILE A O 1
ATOM 766 N N . TYR A 1 91 ? -0.088 1.537 -16.960 1.00 97.81 91 TYR A N 1
ATOM 767 C CA . TYR A 1 91 ? -0.578 1.348 -15.612 1.00 97.81 91 TYR A CA 1
ATOM 768 C C . TYR A 1 91 ? -2.101 1.437 -15.599 1.00 97.81 91 TYR A C 1
ATOM 770 O O . TYR A 1 91 ? -2.718 1.928 -16.546 1.00 97.81 91 TYR A O 1
ATOM 778 N N . PHE A 1 92 ? -2.716 0.961 -14.528 1.00 97.12 92 PHE A N 1
ATOM 779 C CA . PHE A 1 92 ? -4.143 1.094 -14.273 1.00 97.12 92 PHE A CA 1
ATOM 780 C C . PHE A 1 92 ? -4.367 1.506 -12.818 1.00 97.12 92 PHE A C 1
ATOM 782 O O . PHE A 1 92 ? -3.596 1.110 -11.946 1.00 97.12 92 PHE A O 1
ATOM 789 N N . THR A 1 93 ? -5.419 2.278 -12.548 1.00 96.62 93 THR A N 1
ATOM 790 C CA . THR A 1 93 ? -5.822 2.602 -11.169 1.00 96.62 93 THR A CA 1
ATOM 791 C C . THR A 1 93 ? -6.252 1.357 -10.426 1.00 96.62 93 THR A C 1
ATOM 793 O O . THR A 1 93 ? -7.071 0.605 -10.951 1.00 96.62 93 THR A O 1
ATOM 796 N N . VAL A 1 94 ? -5.778 1.155 -9.200 1.00 97.50 94 VAL A N 1
ATOM 797 C CA . VAL A 1 94 ? -6.249 0.027 -8.385 1.00 97.50 94 VAL A CA 1
ATOM 798 C C . VAL A 1 94 ? -7.693 0.264 -7.950 1.00 97.50 94 VAL A C 1
ATOM 800 O O . VAL A 1 94 ? -8.575 -0.521 -8.291 1.00 97.50 94 VAL A O 1
ATOM 803 N N . ASN A 1 95 ? -7.951 1.390 -7.289 1.00 98.25 95 ASN A N 1
ATOM 804 C CA . ASN A 1 95 ? -9.270 1.723 -6.761 1.00 98.25 95 ASN A CA 1
ATOM 805 C C . ASN A 1 95 ? -10.091 2.568 -7.758 1.00 98.25 95 ASN A C 1
ATOM 807 O O . ASN A 1 95 ? -9.519 3.369 -8.508 1.00 98.25 95 ASN A O 1
ATOM 811 N N . PRO A 1 96 ? -11.423 2.382 -7.835 1.00 97.69 96 PRO A N 1
ATOM 812 C CA . PRO A 1 96 ? -12.284 3.122 -8.743 1.00 97.69 96 PRO A CA 1
ATOM 813 C C . PRO A 1 96 ? -12.756 4.453 -8.144 1.00 97.69 96 PRO A C 1
ATOM 815 O O . PRO A 1 96 ? -12.771 4.667 -6.931 1.00 97.69 96 PRO A O 1
ATOM 818 N N . LEU A 1 97 ? -13.195 5.342 -9.032 1.00 98.25 97 LEU A N 1
ATOM 819 C CA . LEU A 1 97 ? -13.529 6.720 -8.705 1.00 98.25 97 LEU A CA 1
ATOM 820 C C . LEU A 1 97 ? -15.010 7.033 -8.954 1.00 98.25 97 LEU A C 1
ATOM 822 O O . LEU A 1 97 ? -15.621 6.504 -9.893 1.00 98.25 97 LEU A O 1
ATOM 826 N N . SER A 1 98 ? -15.580 7.926 -8.141 1.00 97.44 98 SER A N 1
ATOM 827 C CA . SER A 1 98 ? -16.968 8.410 -8.270 1.00 97.44 98 SER A CA 1
ATOM 828 C C . SER A 1 98 ? -17.135 9.304 -9.501 1.00 97.44 98 SER A C 1
ATOM 830 O O . SER A 1 98 ? -18.126 9.227 -10.237 1.00 97.44 98 SER A O 1
ATOM 832 N N . GLN A 1 99 ? -16.111 10.103 -9.779 1.00 96.94 99 GLN A N 1
ATOM 833 C CA . GLN A 1 99 ? -15.998 10.968 -10.939 1.00 96.94 99 GLN A CA 1
ATOM 834 C C . GLN A 1 99 ? -14.543 11.086 -11.386 1.00 96.94 99 GLN A C 1
ATOM 836 O O . GLN A 1 99 ? -13.635 10.490 -10.813 1.00 96.94 99 GLN A O 1
ATOM 841 N N . ILE A 1 100 ? -14.334 11.812 -12.473 1.00 97.75 100 ILE A N 1
ATOM 842 C CA . ILE A 1 100 ? -12.990 12.117 -12.952 1.00 97.75 100 ILE A CA 1
ATOM 843 C C . ILE A 1 100 ? -12.611 13.443 -12.320 1.00 97.75 100 ILE A C 1
ATOM 845 O O . ILE A 1 100 ? -13.436 14.355 -12.415 1.00 97.75 100 ILE A O 1
ATOM 849 N N . PRO A 1 101 ? -11.424 13.558 -11.700 1.00 97.75 101 PRO A N 1
ATOM 850 C CA . PRO A 1 101 ? -11.031 14.813 -11.085 1.00 97.75 101 PRO A CA 1
ATOM 851 C C . PRO A 1 101 ? -11.113 15.968 -12.102 1.00 97.75 101 PRO A C 1
ATOM 853 O O . PRO A 1 101 ? -10.820 15.758 -13.285 1.00 97.75 101 PRO A O 1
ATOM 856 N N . PRO A 1 102 ? -11.555 17.163 -11.681 1.00 97.38 102 PRO A N 1
ATOM 857 C CA . PRO A 1 102 ? -11.840 18.280 -12.579 1.00 97.38 102 PRO A CA 1
ATOM 858 C C . PRO A 1 102 ? -10.570 18.923 -13.142 1.00 97.38 102 PRO A C 1
ATOM 860 O O . PRO A 1 102 ? -10.579 19.425 -14.264 1.00 97.38 102 PRO A O 1
ATOM 863 N N . HIS A 1 103 ? -9.475 18.885 -12.384 1.00 96.81 103 HIS A N 1
ATOM 864 C CA . HIS A 1 103 ? -8.169 19.393 -12.782 1.00 96.81 103 HIS A CA 1
ATOM 865 C C . HIS A 1 103 ? -7.048 18.553 -12.164 1.00 96.81 103 HIS A C 1
ATOM 867 O O . HIS A 1 103 ? -7.261 17.839 -11.186 1.00 96.81 103 HIS A O 1
ATOM 873 N N . ASN A 1 104 ? -5.848 18.613 -12.739 1.00 93.44 104 ASN A N 1
ATOM 874 C CA . ASN A 1 104 ? -4.636 18.098 -12.098 1.00 93.44 104 ASN A CA 1
ATOM 875 C C . ASN A 1 104 ? -4.008 19.154 -11.161 1.00 93.44 104 ASN A C 1
ATOM 877 O O . ASN A 1 104 ? -4.507 20.271 -11.058 1.00 93.44 104 ASN A O 1
ATOM 881 N N . SER A 1 105 ? -2.876 18.833 -10.529 1.00 88.75 105 SER A N 1
ATOM 882 C CA . SER A 1 105 ? -2.176 19.740 -9.603 1.00 88.75 105 SER A CA 1
ATOM 883 C C . SER A 1 105 ? -1.690 21.056 -10.226 1.00 88.75 105 SER A C 1
ATOM 885 O O . SER A 1 105 ? -1.367 21.980 -9.493 1.00 88.75 105 SER A O 1
ATOM 887 N N . SER A 1 106 ? -1.633 21.161 -11.558 1.00 91.56 106 SER A N 1
ATOM 888 C CA . SER A 1 106 ? -1.299 22.400 -12.270 1.00 91.56 106 SER A CA 1
ATOM 889 C C . SER A 1 106 ? -2.542 23.153 -12.770 1.00 91.56 106 SER A C 1
ATOM 891 O O . SER A 1 106 ? -2.421 23.994 -13.656 1.00 91.56 106 SER A O 1
ATOM 893 N N . GLY A 1 107 ? -3.748 22.786 -12.319 1.00 93.12 107 GLY A N 1
ATOM 894 C CA . GLY A 1 107 ? -5.014 23.386 -12.758 1.00 93.12 107 GLY A CA 1
ATOM 895 C C . GLY A 1 107 ? -5.500 22.945 -14.148 1.00 93.12 107 GLY A C 1
ATOM 896 O O . GLY A 1 107 ? -6.519 23.434 -14.634 1.00 93.12 107 GLY A O 1
ATOM 897 N N . ARG A 1 108 ? -4.819 22.006 -14.820 1.00 94.81 108 ARG A N 1
ATOM 898 C CA . ARG A 1 108 ? -5.189 21.572 -16.176 1.00 94.81 108 ARG A CA 1
ATOM 899 C C . ARG A 1 108 ? -6.449 20.708 -16.153 1.00 94.81 108 ARG A C 1
ATOM 901 O O . ARG A 1 108 ? -6.464 19.667 -15.504 1.00 94.81 108 ARG A O 1
ATOM 908 N N . THR A 1 109 ? -7.449 21.084 -16.949 1.00 96.81 109 THR A N 1
ATOM 909 C CA . THR A 1 109 ? -8.774 20.430 -17.020 1.00 96.81 109 THR A CA 1
ATOM 910 C C . THR A 1 109 ? -8.896 19.353 -18.105 1.00 96.81 109 THR A C 1
ATOM 912 O O . THR A 1 109 ? -9.844 18.564 -18.127 1.00 96.81 109 THR A O 1
ATOM 915 N N . ASP A 1 110 ? -7.925 19.268 -19.018 1.00 97.19 110 ASP A N 1
ATOM 916 C CA . ASP A 1 110 ? -7.880 18.203 -20.018 1.00 97.19 110 ASP A CA 1
ATOM 917 C C . ASP A 1 110 ? -7.642 16.847 -19.344 1.00 97.19 110 ASP A C 1
ATOM 919 O O . ASP A 1 110 ? -6.531 16.526 -18.917 1.00 97.19 110 ASP A O 1
ATOM 923 N N . ARG A 1 111 ? -8.689 16.017 -19.322 1.00 96.31 111 ARG A N 1
ATOM 924 C CA . ARG A 1 111 ? -8.720 14.688 -18.689 1.00 96.31 111 ARG A CA 1
ATOM 925 C C . ARG A 1 111 ? -7.597 13.751 -19.130 1.00 96.31 111 ARG A C 1
ATOM 927 O O . ARG A 1 111 ? -7.294 12.806 -18.404 1.00 96.31 111 ARG A O 1
ATOM 934 N N . ARG A 1 112 ? -6.971 13.988 -20.289 1.00 96.00 112 ARG A N 1
ATOM 935 C CA . ARG A 1 112 ? -5.792 13.231 -20.739 1.00 96.00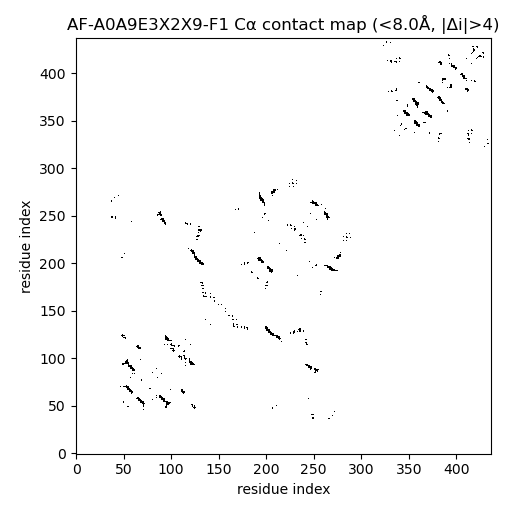 112 ARG A CA 1
ATOM 936 C C . ARG A 1 112 ? -4.572 13.448 -19.852 1.00 96.00 112 ARG A C 1
ATOM 938 O O . ARG A 1 112 ? -3.669 12.636 -19.928 1.00 96.00 112 ARG A O 1
ATOM 945 N N . PHE A 1 113 ? -4.534 14.490 -19.032 1.00 96.75 113 PHE A N 1
ATOM 946 C CA . PHE A 1 113 ? -3.400 14.844 -18.168 1.00 96.75 113 PHE A CA 1
ATOM 947 C C . PHE A 1 113 ? -3.788 14.866 -16.684 1.00 96.75 113 PHE A C 1
ATOM 949 O O . PHE A 1 113 ? -3.069 15.415 -15.849 1.00 96.75 113 PHE A O 1
ATOM 956 N N . ILE A 1 114 ? -4.940 14.272 -16.369 1.00 96.50 114 ILE A N 1
ATOM 957 C CA . ILE A 1 114 ? -5.479 14.138 -15.020 1.00 96.50 114 ILE A CA 1
ATOM 958 C C . ILE A 1 114 ? -5.324 12.683 -14.588 1.00 96.50 114 ILE A C 1
ATOM 960 O O . ILE A 1 114 ? -5.803 11.778 -15.277 1.00 96.50 114 ILE A O 1
ATOM 964 N N . SER A 1 115 ? -4.662 12.467 -13.453 1.00 93.75 115 SER A N 1
ATOM 965 C CA . SER A 1 115 ? -4.525 11.160 -12.802 1.00 93.75 115 SER A CA 1
ATOM 966 C C . SER A 1 115 ? -5.543 10.998 -11.666 1.00 93.75 115 SER A C 1
ATOM 968 O O . SER A 1 115 ? -6.339 11.897 -11.402 1.00 93.75 115 SER A O 1
ATOM 970 N N . SER A 1 116 ? -5.533 9.845 -11.005 1.00 95.00 116 SER A N 1
ATOM 971 C CA . SER A 1 116 ? -6.307 9.581 -9.792 1.00 95.00 116 SER A CA 1
ATOM 972 C C . SER A 1 116 ? -5.866 10.510 -8.663 1.00 95.00 116 SER A C 1
ATOM 974 O O . SER A 1 116 ? -4.686 10.834 -8.516 1.00 95.00 116 SER A O 1
ATOM 976 N N . GLN A 1 117 ? -6.835 10.924 -7.857 1.00 94.81 117 GLN A N 1
ATOM 977 C CA . GLN A 1 117 ? -6.659 11.760 -6.671 1.00 94.81 117 GLN A CA 1
ATOM 978 C C . GLN A 1 117 ? -7.499 11.142 -5.550 1.00 94.81 117 GLN A C 1
ATOM 980 O O . GLN A 1 117 ? -8.534 10.535 -5.857 1.00 94.81 117 GLN A O 1
ATOM 985 N N . SER A 1 118 ? -7.012 11.202 -4.306 1.00 91.88 118 SER A N 1
ATOM 986 C CA . SER A 1 118 ? -7.566 10.388 -3.212 1.00 91.88 118 SER A CA 1
ATOM 987 C C . SER A 1 118 ? -9.034 10.729 -2.969 1.00 91.88 118 SER A C 1
ATOM 989 O O . SER A 1 118 ? -9.868 9.836 -2.923 1.00 91.88 118 SER A O 1
ATOM 991 N N . GLU A 1 119 ? -9.376 12.012 -3.000 1.00 93.50 119 GLU A N 1
ATOM 992 C CA . GLU A 1 119 ? -10.693 12.597 -2.726 1.00 93.50 119 GLU A CA 1
ATOM 993 C C . GLU A 1 119 ? -11.810 12.005 -3.601 1.00 93.50 119 GLU A C 1
ATOM 995 O O . GLU A 1 119 ? -12.971 11.946 -3.207 1.00 93.50 119 GLU A O 1
ATOM 1000 N N . TYR A 1 120 ? -11.463 11.519 -4.795 1.00 97.38 120 TYR A N 1
ATOM 1001 C CA . TYR A 1 120 ? -12.416 10.960 -5.753 1.00 97.38 120 TYR A CA 1
ATOM 1002 C C . TYR A 1 120 ? -12.467 9.428 -5.731 1.00 97.38 120 TYR A C 1
ATOM 1004 O O . TYR A 1 120 ? -13.312 8.841 -6.415 1.00 97.38 120 TYR A O 1
ATOM 1012 N N . ILE A 1 121 ? -11.583 8.767 -4.974 1.00 98.06 121 ILE A N 1
ATOM 1013 C CA . ILE A 1 121 ? -11.647 7.325 -4.719 1.00 98.06 121 ILE A CA 1
ATOM 1014 C C . ILE A 1 121 ? -12.872 7.056 -3.850 1.00 98.06 121 ILE A C 1
ATOM 1016 O O . ILE A 1 121 ? -12.998 7.611 -2.761 1.00 98.06 121 ILE A O 1
ATOM 1020 N N . CYS A 1 122 ? -13.768 6.209 -4.352 1.00 98.06 122 CYS A N 1
ATOM 1021 C CA . CYS A 1 122 ? -15.097 5.989 -3.767 1.00 98.06 122 CYS A CA 1
ATOM 1022 C C . CYS A 1 122 ? -15.328 4.563 -3.263 1.00 98.06 122 CYS A C 1
ATOM 1024 O O . CYS A 1 122 ? -16.381 4.259 -2.707 1.00 98.06 122 CYS A O 1
ATOM 1026 N N . ALA A 1 123 ? -14.374 3.667 -3.509 1.00 98.38 123 ALA A N 1
ATOM 1027 C CA . ALA A 1 123 ? -14.443 2.295 -3.046 1.00 98.38 123 ALA A CA 1
ATOM 1028 C C . ALA A 1 123 ? -13.054 1.653 -3.001 1.00 98.38 123 ALA A C 1
ATOM 1030 O O . ALA A 1 123 ? -12.197 1.969 -3.827 1.00 98.38 123 ALA A O 1
ATOM 1031 N N . VAL A 1 124 ? -12.874 0.683 -2.107 1.00 98.44 124 VAL A N 1
ATOM 1032 C CA . VAL A 1 124 ? -11.746 -0.254 -2.096 1.00 98.44 124 VAL A CA 1
ATOM 1033 C C . VAL A 1 124 ? -12.277 -1.677 -2.246 1.00 98.44 124 VAL A C 1
ATOM 1035 O O . VAL A 1 124 ? -13.298 -2.068 -1.677 1.00 98.44 124 VAL A O 1
ATOM 1038 N N . ASN A 1 125 ? -11.589 -2.463 -3.072 1.00 98.69 125 ASN A N 1
ATOM 1039 C CA . ASN A 1 125 ? -11.936 -3.858 -3.366 1.00 98.69 125 ASN A CA 1
ATOM 1040 C C . ASN A 1 125 ? -10.781 -4.830 -3.107 1.00 98.69 125 ASN A C 1
ATOM 1042 O O . ASN A 1 125 ? -10.935 -6.030 -3.341 1.00 98.69 125 ASN A O 1
ATOM 1046 N N . ALA A 1 126 ? -9.627 -4.318 -2.688 1.00 98.62 126 ALA A N 1
ATOM 1047 C CA . ALA A 1 126 ? -8.452 -5.083 -2.313 1.00 98.62 126 ALA A CA 1
ATOM 1048 C C . ALA A 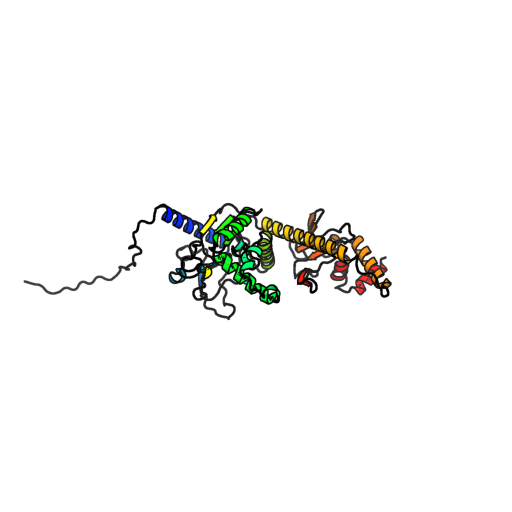1 126 ? -7.519 -4.204 -1.480 1.00 98.62 126 ALA A C 1
ATOM 1050 O O . ALA A 1 126 ? -7.373 -3.028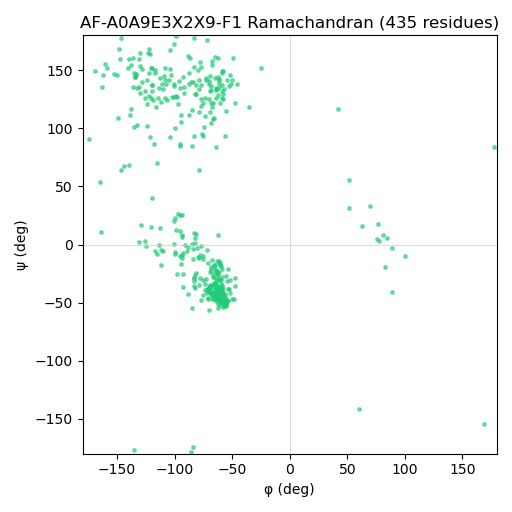 -1.806 1.00 98.62 126 ALA A O 1
ATOM 1051 N N . LEU A 1 127 ? -6.827 -4.794 -0.506 1.00 98.62 127 LEU A N 1
ATOM 1052 C CA . LEU A 1 127 ? -5.537 -4.245 -0.092 1.00 98.62 127 LEU A CA 1
ATOM 1053 C C . LEU A 1 127 ? -4.474 -4.701 -1.094 1.00 98.62 127 LEU A C 1
ATOM 1055 O O . LEU A 1 127 ? -4.599 -5.770 -1.706 1.00 98.62 127 LEU A O 1
ATOM 1059 N N . PHE A 1 128 ? -3.436 -3.899 -1.297 1.00 98.69 128 PHE A N 1
ATOM 1060 C CA . PHE A 1 128 ? -2.357 -4.216 -2.237 1.00 98.69 128 PHE A CA 1
ATOM 1061 C C . PHE A 1 128 ? -0.977 -3.908 -1.657 1.00 98.69 128 PHE A C 1
ATOM 1063 O O . PHE A 1 128 ? -0.851 -3.166 -0.691 1.00 98.69 128 PHE A O 1
ATOM 1070 N N . ALA A 1 129 ? 0.067 -4.499 -2.230 1.00 98.31 129 ALA A N 1
ATOM 1071 C CA . ALA A 1 129 ? 1.451 -4.179 -1.890 1.00 98.31 129 ALA A CA 1
ATOM 1072 C C . ALA A 1 129 ? 2.369 -4.451 -3.085 1.00 98.31 129 ALA A C 1
ATOM 1074 O O . ALA A 1 129 ? 2.136 -5.387 -3.860 1.00 98.31 129 ALA A O 1
ATOM 1075 N N . GLU A 1 130 ? 3.418 -3.643 -3.218 1.00 97.81 130 GLU A N 1
ATOM 1076 C CA . GLU A 1 130 ? 4.501 -3.866 -4.175 1.00 97.81 130 GLU A CA 1
ATOM 1077 C C . GLU A 1 130 ? 5.708 -4.482 -3.458 1.00 97.81 130 GLU A C 1
ATOM 1079 O O . GLU A 1 130 ? 6.077 -4.061 -2.364 1.00 97.81 130 GLU A O 1
ATOM 1084 N N . PHE A 1 131 ? 6.320 -5.483 -4.084 1.00 97.25 131 PHE A N 1
ATOM 1085 C CA . PHE A 1 131 ? 7.557 -6.113 -3.631 1.00 97.25 131 PHE A CA 1
ATOM 1086 C C . PHE A 1 131 ? 8.593 -5.973 -4.738 1.00 97.25 131 PHE A C 1
ATOM 1088 O O . PHE A 1 131 ? 8.635 -6.783 -5.671 1.00 97.25 131 PHE A O 1
ATOM 1095 N N . ASP A 1 132 ? 9.390 -4.912 -4.669 1.00 93.94 132 ASP A N 1
ATOM 1096 C CA . ASP A 1 132 ? 10.388 -4.587 -5.681 1.00 93.94 132 ASP A CA 1
ATOM 1097 C C . ASP A 1 132 ? 11.612 -5.497 -5.521 1.00 93.94 132 ASP A C 1
ATOM 1099 O O . ASP A 1 132 ? 12.227 -5.575 -4.460 1.00 93.94 132 ASP A O 1
ATOM 1103 N N . GLY A 1 133 ? 12.013 -6.195 -6.588 1.00 91.88 133 GLY A N 1
ATOM 1104 C CA . GLY A 1 133 ? 13.120 -7.152 -6.521 1.00 91.88 133 GLY A CA 1
ATOM 1105 C C . GLY A 1 133 ? 14.440 -6.503 -6.094 1.00 91.88 133 GLY A C 1
ATOM 1106 O O . GLY A 1 133 ? 15.246 -7.135 -5.418 1.00 91.88 133 GLY A O 1
ATOM 1107 N N . LYS A 1 134 ? 14.645 -5.223 -6.417 1.00 88.25 134 LYS A N 1
ATOM 1108 C CA . LYS A 1 134 ? 15.829 -4.458 -5.998 1.00 88.25 134 LYS A CA 1
ATOM 1109 C C . LYS A 1 134 ? 15.951 -4.279 -4.478 1.00 88.25 134 LYS A C 1
ATOM 1111 O O . LYS A 1 134 ? 17.071 -4.168 -3.990 1.00 88.25 134 LYS A O 1
ATOM 1116 N N . ASP A 1 135 ? 14.848 -4.334 -3.730 1.00 86.50 135 ASP A N 1
ATOM 1117 C CA . ASP A 1 135 ? 14.866 -4.210 -2.264 1.00 86.50 135 ASP A CA 1
ATOM 1118 C C . ASP A 1 135 ? 15.369 -5.499 -1.589 1.00 86.50 135 ASP A C 1
ATOM 1120 O O . ASP A 1 135 ? 15.751 -5.505 -0.421 1.00 86.50 135 ASP A O 1
ATOM 1124 N N . TYR A 1 136 ? 15.454 -6.592 -2.357 1.00 87.56 136 TYR A N 1
ATOM 1125 C CA . TYR A 1 136 ? 16.011 -7.880 -1.938 1.00 87.56 136 TYR A CA 1
ATOM 1126 C C . TYR A 1 136 ? 17.490 -8.050 -2.327 1.00 87.56 136 TYR A C 1
ATOM 1128 O O . TYR A 1 136 ? 18.036 -9.158 -2.227 1.00 87.56 136 TYR A O 1
ATOM 1136 N N . VAL A 1 137 ? 18.139 -6.963 -2.764 1.00 80.69 137 VAL A N 1
ATOM 1137 C CA . VAL A 1 137 ? 19.592 -6.866 -2.943 1.00 80.69 137 VAL A CA 1
ATOM 1138 C C . VAL A 1 137 ? 20.216 -6.416 -1.621 1.00 80.69 137 VAL A C 1
ATOM 1140 O O . VAL A 1 137 ? 20.039 -5.275 -1.185 1.00 80.69 137 VAL A O 1
ATOM 1143 N N . TYR A 1 138 ? 20.964 -7.307 -0.974 1.00 79.50 138 TYR A N 1
ATOM 1144 C CA . TYR A 1 138 ? 21.539 -7.033 0.339 1.00 79.50 138 TYR A CA 1
ATOM 1145 C C . TYR A 1 138 ? 22.842 -6.243 0.243 1.00 79.50 138 TYR A C 1
ATOM 1147 O O . TYR A 1 138 ? 23.599 -6.369 -0.719 1.00 79.50 138 TYR A O 1
ATOM 1155 N N . THR A 1 139 ? 23.138 -5.475 1.294 1.00 72.06 139 THR A N 1
ATOM 1156 C CA . THR A 1 139 ? 24.330 -4.618 1.403 1.00 72.06 139 THR A CA 1
ATOM 1157 C C . THR A 1 139 ? 25.622 -5.332 1.026 1.00 72.06 139 THR A C 1
ATOM 1159 O O . THR A 1 139 ? 26.390 -4.827 0.213 1.00 72.06 139 THR A O 1
ATOM 1162 N N . LEU A 1 140 ? 25.830 -6.546 1.543 1.00 73.31 140 LEU A N 1
ATOM 1163 C CA . LEU A 1 140 ? 27.034 -7.335 1.269 1.00 73.31 140 LEU A CA 1
ATOM 1164 C C . LEU A 1 140 ? 27.241 -7.632 -0.224 1.00 73.31 140 LEU A C 1
ATOM 1166 O O . LEU A 1 140 ? 28.378 -7.773 -0.659 1.00 73.31 140 LEU A O 1
ATOM 1170 N N . GLU A 1 141 ? 26.170 -7.697 -1.015 1.00 80.56 141 GLU A N 1
ATOM 1171 C CA . GLU A 1 141 ? 26.230 -8.094 -2.423 1.00 80.56 141 GLU A CA 1
ATOM 1172 C C . GLU A 1 141 ? 26.613 -6.933 -3.346 1.00 80.56 141 GLU A C 1
ATOM 1174 O O . GLU A 1 141 ? 27.274 -7.158 -4.357 1.00 80.56 141 GLU A O 1
ATOM 1179 N N . TYR A 1 142 ? 26.234 -5.696 -3.004 1.00 81.25 142 TYR A N 1
ATOM 1180 C CA . TYR A 1 142 ? 26.595 -4.509 -3.788 1.00 81.25 142 TYR A CA 1
ATOM 1181 C C . TYR A 1 142 ? 27.776 -3.723 -3.203 1.00 81.25 142 TYR A C 1
A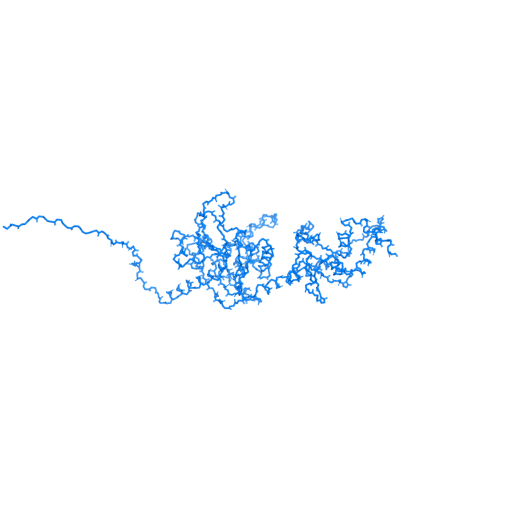TOM 1183 O O . TYR A 1 142 ? 28.185 -2.731 -3.801 1.00 81.25 142 TYR A O 1
ATOM 1191 N N . ASN A 1 143 ? 28.360 -4.159 -2.080 1.00 81.62 143 ASN A N 1
ATOM 1192 C CA . ASN A 1 143 ? 29.495 -3.486 -1.437 1.00 81.62 143 ASN A CA 1
ATOM 1193 C C . ASN A 1 143 ? 30.679 -3.253 -2.386 1.00 81.62 143 ASN A C 1
ATOM 1195 O O . ASN A 1 143 ? 31.284 -2.189 -2.345 1.00 81.62 143 ASN A O 1
ATOM 1199 N N . ALA A 1 144 ? 30.971 -4.209 -3.273 1.00 87.75 144 ALA A N 1
ATOM 1200 C CA . ALA A 1 144 ? 32.044 -4.084 -4.262 1.00 87.75 144 ALA A CA 1
ATOM 1201 C C . ALA A 1 144 ? 31.778 -3.010 -5.339 1.00 87.75 144 ALA A C 1
ATOM 1203 O O . ALA A 1 144 ? 32.679 -2.658 -6.091 1.00 87.75 144 ALA A O 1
ATOM 1204 N N . LEU A 1 145 ? 30.542 -2.506 -5.440 1.00 90.62 145 LEU A N 1
ATOM 1205 C CA . LEU A 1 145 ? 30.162 -1.427 -6.356 1.00 90.62 145 LEU A CA 1
ATOM 1206 C C . LEU A 1 145 ? 30.237 -0.043 -5.697 1.00 90.62 145 LEU A C 1
ATOM 1208 O O . LEU A 1 145 ? 30.075 0.959 -6.393 1.00 90.62 145 LEU A O 1
ATOM 1212 N N . LEU A 1 146 ? 30.439 0.021 -4.376 1.00 87.81 146 LEU A N 1
ATOM 1213 C CA . LEU A 1 146 ? 30.534 1.283 -3.650 1.00 87.81 146 LEU A CA 1
ATOM 1214 C C . LEU A 1 146 ? 31.866 1.982 -3.963 1.00 87.81 146 LEU A C 1
ATOM 1216 O O . LEU A 1 146 ? 32.894 1.311 -4.076 1.00 87.81 146 LEU A O 1
ATOM 1220 N N . PRO A 1 147 ? 31.880 3.322 -4.070 1.00 93.06 147 PRO A N 1
ATOM 1221 C CA . PRO A 1 147 ? 33.120 4.061 -4.264 1.00 93.06 147 PRO A CA 1
ATOM 1222 C C . PRO A 1 147 ? 34.013 3.975 -3.018 1.00 93.06 147 PRO A C 1
ATOM 1224 O O . PRO A 1 147 ? 33.530 3.820 -1.894 1.00 93.06 147 PRO A O 1
ATOM 1227 N N . SER A 1 148 ? 35.326 4.118 -3.200 1.00 93.44 148 SER A N 1
ATOM 1228 C CA . SER A 1 148 ? 36.315 4.012 -2.115 1.00 93.44 148 SER A CA 1
ATOM 1229 C C . SER A 1 148 ? 36.078 5.021 -0.983 1.00 93.44 148 SER A C 1
ATOM 1231 O O . SER A 1 148 ? 36.249 4.685 0.188 1.00 93.44 148 SER A O 1
ATOM 1233 N N . ASN A 1 149 ? 35.601 6.227 -1.307 1.00 93.25 149 ASN A N 1
ATOM 1234 C CA . ASN A 1 149 ? 35.277 7.274 -0.336 1.00 93.25 149 ASN A CA 1
ATOM 1235 C C . ASN A 1 149 ? 33.891 7.118 0.321 1.00 93.25 149 ASN A C 1
ATOM 1237 O O . ASN A 1 149 ? 33.526 7.948 1.148 1.00 93.25 149 ASN A O 1
ATOM 1241 N N . PHE A 1 150 ? 33.113 6.074 0.002 1.00 86.31 150 PHE A N 1
ATOM 1242 C CA . PHE A 1 150 ? 31.712 5.944 0.428 1.00 86.31 150 PHE A CA 1
ATOM 1243 C C . PHE A 1 150 ? 31.504 6.098 1.942 1.00 86.31 150 PHE A C 1
ATOM 1245 O O . PHE A 1 150 ? 30.523 6.696 2.378 1.00 86.31 150 PHE A O 1
ATOM 1252 N N . ARG A 1 151 ? 32.431 5.569 2.753 1.00 86.19 151 ARG A N 1
ATOM 1253 C CA . ARG A 1 151 ? 32.351 5.628 4.223 1.00 86.19 151 ARG A CA 1
ATOM 1254 C C . ARG A 1 151 ? 32.544 7.037 4.790 1.00 86.19 151 ARG A C 1
ATOM 1256 O O . ARG A 1 151 ? 32.067 7.286 5.890 1.00 86.19 151 ARG A O 1
ATOM 1263 N N . ALA A 1 152 ? 33.216 7.922 4.056 1.00 90.12 152 ALA A N 1
ATOM 1264 C CA . ALA A 1 152 ? 33.461 9.303 4.462 1.00 90.12 152 ALA A CA 1
ATOM 1265 C C . ALA A 1 152 ? 32.285 10.244 4.133 1.00 90.12 152 ALA A C 1
ATOM 1267 O O . ALA A 1 152 ? 32.249 11.366 4.624 1.00 90.12 152 ALA A O 1
ATOM 1268 N N . LEU A 1 153 ? 31.324 9.797 3.316 1.00 81.31 153 LEU A N 1
ATOM 1269 C CA . LEU A 1 153 ? 30.168 10.597 2.903 1.00 81.31 153 LEU A CA 1
ATOM 1270 C C . LEU A 1 153 ? 29.104 10.686 4.004 1.00 81.31 153 LEU A C 1
ATOM 1272 O O . LEU A 1 153 ? 28.926 9.746 4.787 1.00 81.31 153 LEU A O 1
ATOM 1276 N N . SER A 1 154 ? 28.321 11.767 4.008 1.00 77.69 154 SER A N 1
ATOM 1277 C CA . SER A 1 154 ? 27.160 11.901 4.891 1.00 77.69 154 SER A CA 1
ATOM 1278 C C . SER A 1 154 ? 26.074 10.866 4.562 1.00 77.69 154 SER A C 1
ATOM 1280 O O . SER A 1 154 ? 26.005 10.306 3.466 1.00 77.69 154 SER A O 1
ATOM 1282 N N . ARG A 1 155 ? 25.147 10.615 5.498 1.00 69.06 155 ARG A N 1
ATOM 1283 C CA . ARG A 1 155 ? 24.034 9.671 5.264 1.00 69.06 155 ARG A CA 1
ATOM 1284 C C . ARG A 1 155 ? 23.148 10.068 4.080 1.00 69.06 155 ARG A C 1
ATOM 1286 O O . ARG A 1 155 ? 22.640 9.183 3.394 1.00 69.06 155 ARG A O 1
ATOM 1293 N N . VAL A 1 156 ? 22.972 11.371 3.858 1.00 71.38 156 VAL A N 1
ATOM 1294 C CA . VAL A 1 156 ? 22.164 11.913 2.759 1.00 71.38 156 VAL A CA 1
ATOM 1295 C C . VAL A 1 156 ? 22.820 11.601 1.415 1.00 71.38 156 VAL A C 1
ATOM 1297 O O . VAL A 1 156 ? 22.141 11.138 0.505 1.00 71.38 156 VAL A O 1
ATOM 1300 N N . GLU A 1 157 ? 24.141 11.747 1.317 1.00 77.94 157 GLU A N 1
ATOM 1301 C CA . GLU A 1 157 ? 24.916 11.437 0.107 1.00 77.94 157 GLU A CA 1
ATOM 1302 C C . GLU A 1 157 ? 25.060 9.926 -0.132 1.00 77.94 157 GLU A C 1
ATOM 1304 O O . GLU A 1 157 ? 25.030 9.458 -1.270 1.00 77.94 157 GLU A O 1
ATOM 1309 N N . GLN A 1 158 ? 25.158 9.128 0.937 1.00 76.69 158 GLN A N 1
ATOM 1310 C CA . GLN A 1 158 ? 25.239 7.668 0.833 1.00 76.69 158 GLN A CA 1
ATOM 1311 C C . GLN A 1 158 ? 23.966 7.043 0.240 1.00 76.69 158 GLN A C 1
ATOM 1313 O O . GLN A 1 158 ? 24.041 6.027 -0.455 1.00 76.69 158 GLN A O 1
ATOM 1318 N N . GLN A 1 159 ? 22.791 7.609 0.525 1.00 75.38 159 GLN A N 1
ATOM 1319 C CA . GLN A 1 159 ? 21.501 7.030 0.148 1.00 75.38 159 GLN A CA 1
ATOM 1320 C C . GLN A 1 159 ? 21.302 6.864 -1.375 1.00 75.38 159 GLN A C 1
ATOM 1322 O O . GLN A 1 159 ? 20.997 5.743 -1.802 1.00 75.38 159 GLN A O 1
ATOM 1327 N N . PRO A 1 160 ? 21.492 7.895 -2.226 1.00 81.62 160 PRO A N 1
ATOM 1328 C CA . PRO A 1 160 ? 21.387 7.732 -3.675 1.00 81.62 160 PRO A CA 1
ATOM 1329 C C . PRO A 1 160 ? 22.455 6.783 -4.236 1.00 81.62 160 PRO A C 1
ATOM 1331 O O . PRO A 1 160 ? 22.157 6.016 -5.149 1.00 81.62 160 PRO A O 1
ATOM 1334 N N . ILE A 1 161 ? 23.665 6.748 -3.662 1.00 86.19 161 ILE A N 1
ATOM 1335 C CA . ILE A 1 161 ? 24.730 5.825 -4.092 1.00 86.19 161 ILE A CA 1
ATOM 1336 C C . ILE A 1 161 ? 24.338 4.367 -3.821 1.00 86.19 161 ILE A C 1
ATOM 1338 O O . ILE A 1 161 ? 24.484 3.523 -4.709 1.00 86.19 161 ILE A O 1
ATOM 1342 N N . ARG A 1 162 ? 23.792 4.064 -2.631 1.00 84.62 162 ARG A N 1
ATOM 1343 C CA . ARG A 1 162 ? 23.271 2.722 -2.304 1.00 84.62 162 ARG A CA 1
ATOM 1344 C C . ARG A 1 162 ? 22.215 2.291 -3.308 1.00 84.62 162 ARG A C 1
ATOM 1346 O O . ARG A 1 162 ? 22.339 1.210 -3.877 1.00 84.62 162 ARG A O 1
ATOM 1353 N N . LYS A 1 163 ? 21.235 3.160 -3.566 1.00 83.44 163 LYS A N 1
ATOM 1354 C CA . LYS A 1 163 ? 20.148 2.893 -4.512 1.00 83.44 163 LYS A CA 1
ATOM 1355 C C . LYS A 1 163 ? 20.688 2.579 -5.909 1.00 83.44 163 LYS A C 1
ATOM 1357 O O . LYS A 1 163 ? 20.293 1.578 -6.499 1.00 83.44 163 LYS A O 1
ATOM 1362 N N . THR A 1 164 ? 21.634 3.373 -6.407 1.00 91.94 164 THR A N 1
ATOM 1363 C CA . THR A 1 164 ? 22.267 3.146 -7.715 1.00 91.94 164 THR A CA 1
ATOM 1364 C C . THR A 1 164 ? 23.030 1.821 -7.764 1.00 91.94 164 THR A C 1
ATOM 1366 O O . THR A 1 164 ? 22.906 1.077 -8.736 1.00 91.94 164 THR A O 1
ATOM 1369 N N . CYS A 1 165 ? 23.790 1.478 -6.720 1.00 88.94 165 CYS A N 1
ATOM 1370 C CA . CYS A 1 165 ? 24.524 0.210 -6.657 1.00 88.94 165 CYS A CA 1
ATOM 1371 C C . CYS A 1 165 ? 23.579 -0.999 -6.592 1.00 88.94 165 CYS A C 1
ATOM 1373 O O . CYS A 1 165 ? 23.795 -1.986 -7.300 1.00 88.94 165 CYS A O 1
ATOM 1375 N N . GLN A 1 166 ? 22.512 -0.903 -5.792 1.00 87.19 166 GLN A N 1
ATOM 1376 C CA . GLN A 1 166 ? 21.455 -1.911 -5.710 1.00 87.19 166 GLN A CA 1
ATOM 1377 C C . GLN A 1 166 ? 20.772 -2.112 -7.060 1.00 87.19 166 GLN A C 1
ATOM 1379 O O . GLN A 1 166 ? 20.671 -3.244 -7.524 1.00 87.19 166 GLN A O 1
ATOM 1384 N N . GLU A 1 167 ? 20.351 -1.032 -7.724 1.00 93.06 167 GLU A N 1
ATOM 1385 C CA . GLU A 1 167 ? 19.699 -1.103 -9.034 1.00 93.06 167 GLU A CA 1
ATOM 1386 C C . GLU A 1 167 ? 20.643 -1.681 -10.096 1.00 93.06 167 GLU A C 1
ATOM 1388 O O . GLU A 1 167 ? 20.251 -2.579 -10.841 1.00 93.06 167 GLU A O 1
ATOM 1393 N N . ARG A 1 168 ? 21.913 -1.258 -10.119 1.00 94.12 168 ARG A N 1
ATOM 1394 C CA . ARG A 1 168 ? 22.920 -1.803 -11.041 1.00 94.12 168 ARG A CA 1
ATOM 1395 C C . ARG A 1 168 ? 23.101 -3.308 -10.864 1.00 94.12 168 ARG A C 1
ATOM 1397 O O . ARG A 1 168 ? 23.195 -4.029 -11.856 1.00 94.12 168 ARG A O 1
ATOM 1404 N N . LEU A 1 169 ? 23.165 -3.789 -9.623 1.00 93.31 169 LEU A N 1
ATOM 1405 C CA . LEU A 1 169 ? 23.291 -5.219 -9.355 1.00 93.31 169 LEU A CA 1
ATOM 1406 C C . LEU A 1 169 ? 21.994 -5.973 -9.671 1.00 93.31 169 LEU A C 1
ATOM 1408 O O . LEU A 1 169 ? 22.045 -7.048 -10.266 1.00 93.31 169 LEU A O 1
ATOM 1412 N N . PHE A 1 170 ? 20.842 -5.392 -9.335 1.00 95.12 170 PHE A N 1
ATOM 1413 C CA . PHE A 1 170 ? 19.531 -5.946 -9.650 1.00 95.12 170 PHE A CA 1
ATOM 1414 C C . PHE A 1 170 ? 19.381 -6.215 -11.149 1.00 95.12 170 PHE A C 1
ATOM 1416 O O . PHE A 1 170 ? 19.091 -7.346 -11.531 1.00 95.12 170 PHE A O 1
ATOM 1423 N N . TYR A 1 171 ? 19.643 -5.218 -12.000 1.00 95.69 171 TYR A N 1
ATOM 1424 C CA . TYR A 1 171 ? 19.452 -5.347 -13.448 1.00 95.69 171 TYR A CA 1
ATOM 1425 C C . TYR A 1 171 ? 20.428 -6.320 -14.126 1.00 95.69 171 TYR A C 1
ATOM 1427 O O . TYR A 1 171 ? 20.117 -6.827 -15.199 1.00 95.69 171 TYR A O 1
ATOM 1435 N N . ARG A 1 172 ? 21.565 -6.658 -13.498 1.00 94.25 172 ARG A N 1
ATOM 1436 C CA . ARG A 1 172 ? 22.465 -7.718 -13.997 1.00 94.25 172 ARG A CA 1
ATOM 1437 C C . ARG A 1 172 ? 21.864 -9.114 -13.851 1.00 94.25 172 ARG A C 1
ATOM 1439 O O . ARG A 1 172 ? 22.088 -9.964 -14.704 1.00 94.25 172 ARG A O 1
ATOM 1446 N N . THR A 1 173 ? 21.127 -9.360 -12.768 1.00 92.25 173 THR A N 1
ATOM 1447 C CA . THR A 1 173 ? 20.506 -10.665 -12.490 1.00 92.25 173 THR A CA 1
ATOM 1448 C C . THR A 1 173 ? 19.131 -10.510 -11.819 1.00 92.25 173 THR A C 1
ATOM 1450 O O . THR A 1 173 ? 18.985 -10.892 -10.651 1.00 92.25 173 THR A O 1
ATOM 1453 N N . PRO A 1 174 ? 18.100 -9.985 -12.517 1.00 95.31 174 PRO A N 1
ATOM 1454 C CA . PRO A 1 174 ? 16.808 -9.665 -11.897 1.00 95.31 174 PRO A CA 1
ATOM 1455 C C . PRO A 1 174 ? 16.136 -10.879 -11.250 1.00 95.31 174 PRO A C 1
ATOM 1457 O O . PRO A 1 174 ? 15.637 -10.805 -10.126 1.00 95.31 174 PRO A O 1
ATOM 1460 N N . GLU A 1 175 ? 16.191 -12.029 -11.926 1.00 95.12 175 GLU A N 1
ATOM 1461 C CA . GLU A 1 175 ? 15.537 -13.269 -11.495 1.00 95.12 175 GLU A CA 1
ATOM 1462 C C . GLU A 1 175 ? 16.049 -13.792 -10.146 1.00 95.12 175 GLU A C 1
ATOM 1464 O O . GLU A 1 175 ? 15.282 -14.364 -9.369 1.00 95.12 175 GLU A O 1
ATOM 1469 N N . ARG A 1 176 ? 17.323 -13.547 -9.805 1.00 93.12 176 ARG A N 1
ATOM 1470 C CA . ARG A 1 176 ? 17.885 -13.910 -8.492 1.00 93.12 176 ARG A CA 1
ATOM 1471 C C . ARG A 1 176 ? 17.142 -13.201 -7.362 1.00 93.12 176 ARG A C 1
ATOM 1473 O O . ARG A 1 176 ? 16.758 -13.834 -6.379 1.00 93.12 176 ARG A O 1
ATOM 1480 N N . PHE A 1 177 ? 16.948 -11.893 -7.497 1.00 93.88 177 PHE A N 1
ATOM 1481 C CA . PHE A 1 177 ? 16.365 -11.067 -6.443 1.00 93.88 177 PHE A CA 1
ATOM 1482 C C . PHE A 1 177 ? 14.838 -11.127 -6.449 1.00 93.88 177 PHE A C 1
ATOM 1484 O O . PHE A 1 177 ? 14.226 -11.235 -5.388 1.00 93.88 177 PHE A O 1
ATOM 1491 N N . LYS A 1 178 ? 14.220 -11.219 -7.633 1.00 97.19 178 LYS A N 1
ATOM 1492 C CA . LYS A 1 178 ? 12.796 -11.552 -7.763 1.00 97.19 178 LYS A CA 1
ATOM 1493 C C . LYS A 1 178 ? 12.464 -12.894 -7.110 1.00 97.19 178 LYS A C 1
ATOM 1495 O O . LYS A 1 178 ? 11.424 -13.014 -6.477 1.00 97.19 178 LYS A O 1
ATOM 1500 N N . ARG A 1 179 ? 13.331 -13.907 -7.179 1.00 95.38 179 ARG A N 1
ATOM 1501 C CA . ARG A 1 179 ? 13.091 -15.177 -6.470 1.00 95.38 179 ARG A CA 1
ATOM 1502 C C . ARG A 1 179 ? 13.069 -15.005 -4.949 1.00 95.38 179 ARG A C 1
ATOM 1504 O O . ARG A 1 179 ? 12.274 -15.660 -4.284 1.00 95.38 179 ARG A O 1
ATOM 1511 N N . ARG A 1 180 ? 13.908 -14.128 -4.386 1.00 92.38 180 ARG A N 1
ATOM 1512 C CA . ARG A 1 180 ? 13.870 -13.807 -2.947 1.00 92.38 180 ARG A CA 1
ATOM 1513 C C . ARG A 1 180 ? 12.583 -13.086 -2.564 1.00 92.38 180 ARG A C 1
ATOM 1515 O O . ARG A 1 180 ? 11.958 -13.480 -1.585 1.00 92.38 180 ARG A O 1
ATOM 1522 N N . ALA A 1 181 ? 12.172 -12.103 -3.364 1.00 93.19 181 ALA A N 1
ATOM 1523 C CA . ALA A 1 181 ? 10.897 -11.418 -3.179 1.00 93.19 181 ALA A CA 1
ATOM 1524 C C . ALA A 1 181 ? 9.719 -12.401 -3.219 1.00 93.19 181 ALA A C 1
ATOM 1526 O O . ALA A 1 181 ? 8.859 -12.369 -2.346 1.00 93.19 181 ALA A O 1
ATOM 1527 N N . LEU A 1 182 ? 9.717 -13.339 -4.173 1.00 97.19 182 LEU A N 1
ATOM 1528 C CA . LEU A 1 182 ? 8.665 -14.349 -4.274 1.00 97.19 182 LEU A CA 1
ATOM 1529 C C . LEU A 1 182 ? 8.635 -15.284 -3.062 1.00 97.19 182 LEU A C 1
ATOM 1531 O O . LEU A 1 182 ? 7.563 -15.498 -2.514 1.00 97.19 182 LEU A O 1
ATOM 1535 N N . ARG A 1 183 ? 9.792 -15.764 -2.585 1.00 93.12 183 ARG A N 1
ATOM 1536 C CA . ARG A 1 183 ? 9.862 -16.584 -1.361 1.00 93.12 183 ARG A CA 1
ATOM 1537 C C . ARG A 1 183 ? 9.312 -15.854 -0.138 1.00 93.12 183 ARG A C 1
ATOM 1539 O O . ARG A 1 183 ? 8.645 -16.469 0.684 1.00 93.12 183 ARG A O 1
ATOM 1546 N N . HIS A 1 184 ? 9.586 -14.553 -0.016 1.00 91.81 184 HIS A N 1
ATOM 1547 C CA . HIS A 1 184 ? 8.999 -13.724 1.039 1.00 91.81 184 HIS A CA 1
ATOM 1548 C C . HIS A 1 184 ? 7.473 -13.679 0.922 1.00 91.81 184 HIS A C 1
ATOM 1550 O O . HIS A 1 184 ? 6.783 -13.930 1.902 1.00 91.81 184 HIS A O 1
ATOM 1556 N N . ILE A 1 185 ? 6.952 -13.440 -0.286 1.00 94.62 185 ILE A N 1
ATOM 1557 C CA . ILE A 1 185 ? 5.508 -13.413 -0.564 1.00 94.62 185 ILE A CA 1
ATOM 1558 C C . ILE A 1 185 ? 4.843 -14.764 -0.257 1.00 94.62 185 ILE A C 1
ATOM 1560 O O . ILE A 1 185 ? 3.757 -14.804 0.317 1.00 94.62 185 ILE A O 1
ATOM 1564 N N . GLU A 1 186 ? 5.481 -15.870 -0.637 1.00 92.00 186 GLU A N 1
ATOM 1565 C CA . GLU A 1 186 ? 4.992 -17.235 -0.405 1.00 92.00 186 GLU A CA 1
ATOM 1566 C C . GLU A 1 186 ? 4.976 -17.613 1.083 1.00 92.00 186 GLU A C 1
ATOM 1568 O O . GLU A 1 186 ? 4.169 -18.446 1.485 1.00 92.00 186 GLU A O 1
ATOM 1573 N N . ALA A 1 187 ? 5.820 -16.976 1.899 1.00 89.56 187 ALA A N 1
ATOM 1574 C CA . ALA A 1 187 ? 5.888 -17.176 3.344 1.00 89.56 187 ALA A CA 1
ATOM 1575 C C . ALA A 1 187 ? 4.938 -16.264 4.147 1.00 89.56 187 ALA A C 1
ATOM 1577 O O . ALA A 1 187 ? 4.895 -16.358 5.375 1.00 89.56 187 ALA A O 1
ATOM 1578 N N . LEU A 1 188 ? 4.192 -15.365 3.492 1.00 88.44 188 LEU A N 1
ATOM 1579 C CA . LEU A 1 188 ? 3.262 -14.472 4.183 1.00 88.44 188 LEU A CA 1
ATOM 1580 C C . LEU A 1 188 ? 2.136 -15.259 4.852 1.00 88.44 188 LEU A C 1
ATOM 1582 O O . LEU A 1 188 ? 1.494 -16.103 4.230 1.00 88.44 188 LEU A O 1
ATOM 1586 N N . HIS A 1 189 ? 1.838 -14.897 6.102 1.00 86.50 189 HIS A N 1
ATOM 1587 C CA . HIS A 1 189 ? 0.739 -15.491 6.863 1.00 86.50 189 HIS A CA 1
ATOM 1588 C C . HIS A 1 189 ? -0.613 -15.323 6.152 1.00 86.50 189 HIS A C 1
ATOM 1590 O O . HIS A 1 189 ? -1.406 -16.257 6.076 1.00 86.50 189 HIS A O 1
ATOM 1596 N N . TYR A 1 190 ? -0.841 -14.142 5.570 1.00 91.81 190 TYR A N 1
ATOM 1597 C CA . TYR A 1 190 ? -1.980 -13.870 4.701 1.00 91.81 190 TYR A CA 1
ATOM 1598 C C . TYR A 1 190 ? -1.533 -13.964 3.234 1.00 91.81 190 TYR A C 1
ATOM 1600 O O . TYR A 1 190 ? -0.938 -13.012 2.720 1.00 91.81 190 TYR A O 1
ATOM 1608 N N . PRO A 1 191 ? -1.799 -15.075 2.524 1.00 97.12 191 PRO A N 1
ATOM 1609 C CA . PRO A 1 191 ? -1.341 -15.232 1.148 1.00 97.12 191 PRO A CA 1
ATOM 1610 C C . PRO A 1 191 ? -2.098 -14.297 0.185 1.00 97.12 191 PRO A C 1
ATOM 1612 O O . PRO A 1 191 ? -3.323 -14.234 0.234 1.00 97.12 191 PRO A O 1
ATOM 1615 N N . PRO A 1 192 ? -1.437 -13.636 -0.783 1.00 98.69 192 PRO A N 1
ATOM 1616 C CA . PRO A 1 192 ? -2.146 -12.807 -1.758 1.00 98.69 192 PRO A CA 1
ATOM 1617 C C . PRO A 1 192 ? -3.138 -13.622 -2.596 1.00 98.69 192 PRO A C 1
ATOM 1619 O O . PRO A 1 192 ? -2.830 -14.738 -3.030 1.00 98.69 192 PRO A O 1
ATOM 1622 N N . SER A 1 193 ? -4.302 -13.056 -2.909 1.00 98.81 193 SER A N 1
ATOM 1623 C CA . SER A 1 193 ? -5.266 -13.626 -3.862 1.00 98.81 193 SER A CA 1
ATOM 1624 C C . SER A 1 193 ? -4.683 -13.672 -5.274 1.00 98.81 193 SER A C 1
ATOM 1626 O O . SER A 1 193 ? -4.829 -14.656 -6.007 1.00 98.81 193 SER A O 1
ATOM 1628 N N . VAL A 1 194 ? -3.992 -12.597 -5.652 1.00 98.88 194 VAL A N 1
ATOM 1629 C CA . VAL A 1 194 ? -3.390 -12.409 -6.971 1.00 98.88 194 VAL A CA 1
ATOM 1630 C C . VAL A 1 194 ? -1.956 -11.925 -6.804 1.00 98.88 194 VAL A C 1
ATOM 1632 O O . VAL A 1 194 ? -1.698 -11.014 -6.023 1.00 98.88 194 VAL A O 1
ATOM 1635 N N . ILE A 1 195 ? -1.044 -12.520 -7.572 1.00 98.88 195 ILE A N 1
ATOM 1636 C CA . ILE A 1 195 ? 0.356 -12.106 -7.681 1.00 98.88 195 ILE A CA 1
ATOM 1637 C C . ILE A 1 195 ? 0.630 -11.844 -9.158 1.00 98.88 195 ILE A C 1
ATOM 1639 O O . ILE A 1 195 ? 0.462 -12.736 -9.997 1.00 98.88 195 ILE A O 1
ATOM 1643 N N . VAL A 1 196 ? 1.041 -10.621 -9.473 1.00 98.81 196 VAL A N 1
ATOM 1644 C CA . VAL A 1 196 ? 1.444 -10.193 -10.815 1.00 98.81 196 VAL A CA 1
ATOM 1645 C C . VAL A 1 196 ? 2.939 -9.919 -10.799 1.00 98.81 196 VAL A C 1
ATOM 1647 O O . VAL A 1 196 ? 3.387 -9.065 -10.043 1.00 98.81 196 VAL A O 1
ATOM 1650 N N . ASP A 1 197 ? 3.699 -10.597 -11.652 1.00 98.62 197 ASP A N 1
ATOM 1651 C CA . ASP A 1 197 ? 5.071 -10.215 -11.974 1.00 98.62 197 ASP A CA 1
ATOM 1652 C C . ASP A 1 197 ? 5.039 -8.921 -12.789 1.00 98.62 197 ASP A C 1
ATOM 1654 O O . ASP A 1 197 ? 4.511 -8.875 -13.903 1.00 98.62 197 ASP A O 1
ATOM 1658 N N . SER A 1 198 ? 5.567 -7.847 -12.208 1.00 97.88 198 SER A N 1
ATOM 1659 C CA . SER A 1 198 ? 5.614 -6.522 -12.823 1.00 97.88 198 SER A CA 1
ATOM 1660 C C . SER A 1 198 ? 6.821 -6.337 -13.746 1.00 97.88 198 SER A C 1
ATOM 1662 O O . SER A 1 198 ? 7.028 -5.247 -14.286 1.00 97.88 198 SER A O 1
ATOM 1664 N N . GLY A 1 199 ? 7.660 -7.363 -13.885 1.00 96.56 199 GLY A N 1
ATOM 1665 C CA . GLY A 1 199 ? 8.967 -7.336 -14.525 1.00 96.56 199 GLY A CA 1
ATOM 1666 C C . GLY A 1 199 ? 10.096 -6.976 -13.557 1.00 96.56 199 GLY A C 1
ATOM 1667 O O . GLY A 1 199 ? 11.156 -7.590 -13.605 1.00 96.56 199 GLY A O 1
ATOM 1668 N N . GLY A 1 200 ? 9.871 -6.014 -12.652 1.00 95.19 200 GLY A N 1
ATOM 1669 C CA . GLY A 1 200 ? 10.861 -5.565 -11.658 1.00 95.19 200 GLY A CA 1
ATOM 1670 C C . GLY A 1 200 ? 10.687 -6.151 -10.257 1.00 95.19 200 GLY A C 1
ATOM 1671 O O . GLY A 1 200 ? 11.539 -5.952 -9.399 1.00 95.19 200 GLY A O 1
ATOM 1672 N N . GLY A 1 201 ? 9.592 -6.864 -10.027 1.00 97.69 201 GLY A N 1
ATOM 1673 C CA . GLY A 1 201 ? 9.128 -7.298 -8.717 1.00 97.69 201 GLY A CA 1
ATOM 1674 C C . GLY A 1 201 ? 7.709 -7.838 -8.842 1.00 97.69 201 GLY A C 1
ATOM 1675 O O . GLY A 1 201 ? 7.303 -8.243 -9.934 1.00 97.69 201 GLY A O 1
ATOM 1676 N N . TYR A 1 202 ? 6.931 -7.789 -7.765 1.00 98.81 202 TYR A N 1
ATOM 1677 C CA . TYR A 1 202 ? 5.556 -8.287 -7.770 1.00 98.81 202 TYR A CA 1
ATOM 1678 C C . TYR A 1 202 ? 4.559 -7.265 -7.250 1.00 98.81 202 TYR A C 1
ATOM 1680 O O . TYR A 1 202 ? 4.803 -6.595 -6.252 1.00 98.81 202 TYR A O 1
ATOM 1688 N N . HIS A 1 203 ? 3.400 -7.204 -7.899 1.00 98.62 203 HIS A N 1
ATOM 1689 C CA . HIS A 1 203 ? 2.210 -6.574 -7.341 1.00 98.62 203 HIS A CA 1
ATOM 1690 C C . HIS A 1 203 ? 1.331 -7.662 -6.729 1.00 98.62 203 HIS A C 1
ATOM 1692 O O . HIS A 1 203 ? 0.902 -8.588 -7.429 1.00 98.62 203 HIS A O 1
ATOM 1698 N N . CYS A 1 204 ? 1.055 -7.544 -5.437 1.00 98.81 204 CYS A N 1
ATOM 1699 C CA . CYS A 1 204 ? 0.199 -8.462 -4.701 1.00 98.81 204 CYS A CA 1
ATOM 1700 C C . CYS A 1 204 ? -1.132 -7.795 -4.363 1.00 98.81 204 CYS A C 1
ATOM 1702 O O . CYS A 1 204 ? -1.167 -6.616 -4.016 1.00 98.81 204 CYS A O 1
ATOM 1704 N N . TYR A 1 205 ? -2.216 -8.566 -4.452 1.00 98.81 205 TYR A N 1
ATOM 1705 C CA . TYR A 1 205 ? -3.569 -8.110 -4.139 1.00 98.81 205 TYR A CA 1
ATOM 1706 C C . TYR A 1 205 ? -4.246 -9.102 -3.196 1.00 98.81 205 TYR A C 1
ATOM 1708 O O . TYR A 1 205 ? -4.303 -10.298 -3.498 1.00 98.81 205 TYR A O 1
ATOM 1716 N N . TRP A 1 206 ? -4.819 -8.590 -2.112 1.00 98.75 206 TRP A N 1
ATOM 1717 C CA . TRP A 1 206 ? -5.699 -9.305 -1.190 1.00 98.75 206 TRP A CA 1
ATOM 1718 C C . TRP A 1 206 ? -7.124 -8.856 -1.474 1.00 98.75 206 TRP A C 1
ATOM 1720 O O . TRP A 1 206 ? -7.573 -7.816 -1.002 1.00 98.75 206 TRP A O 1
ATOM 1730 N N . LEU A 1 207 ? -7.802 -9.602 -2.345 1.00 98.88 207 LEU A N 1
ATOM 1731 C CA . LEU A 1 207 ? -9.117 -9.238 -2.861 1.00 98.88 207 LEU A CA 1
ATOM 1732 C C . LEU A 1 207 ? -10.168 -9.316 -1.751 1.00 98.88 207 LEU A C 1
ATOM 1734 O O . LEU A 1 207 ? -10.264 -10.320 -1.048 1.00 98.88 207 LEU A O 1
ATOM 1738 N N . LEU A 1 208 ? -10.997 -8.283 -1.645 1.00 98.44 208 LEU A N 1
ATOM 1739 C CA . LEU A 1 208 ? -12.068 -8.213 -0.661 1.00 98.44 208 LEU A CA 1
ATOM 1740 C C . LEU A 1 208 ? -13.334 -8.898 -1.177 1.00 98.44 208 LEU A C 1
ATOM 1742 O O . LEU A 1 208 ? -13.723 -8.773 -2.351 1.00 98.44 208 LEU A O 1
ATOM 1746 N N . ARG A 1 209 ? -13.994 -9.609 -0.261 1.00 96.56 209 ARG A N 1
ATOM 1747 C CA . ARG A 1 209 ? -15.283 -10.266 -0.485 1.00 96.56 209 ARG A CA 1
ATOM 1748 C C . ARG A 1 209 ? -16.381 -9.245 -0.753 1.00 96.56 209 ARG A C 1
ATOM 1750 O O . ARG A 1 209 ? -17.134 -9.406 -1.712 1.00 96.56 209 ARG A O 1
ATOM 1757 N N . LYS A 1 210 ? -16.442 -8.200 0.073 1.00 94.81 210 LYS A N 1
ATOM 1758 C CA . LYS A 1 210 ? -17.367 -7.071 -0.055 1.00 94.81 210 LYS A CA 1
ATOM 1759 C C . LYS A 1 210 ? -16.595 -5.822 -0.467 1.00 94.81 210 LYS A C 1
ATOM 1761 O O . LYS A 1 210 ? -15.445 -5.642 -0.079 1.00 94.81 210 LYS A O 1
ATOM 1766 N N . THR A 1 211 ? -17.223 -4.985 -1.284 1.00 98.25 211 THR A N 1
ATOM 1767 C CA . THR A 1 211 ? -16.699 -3.651 -1.587 1.00 98.25 211 THR A CA 1
ATOM 1768 C C . THR A 1 211 ? -16.811 -2.787 -0.337 1.00 98.25 211 THR A C 1
ATOM 1770 O O . THR A 1 211 ? -17.877 -2.758 0.271 1.00 98.25 211 THR A O 1
ATOM 1773 N N . VAL A 1 212 ? -15.736 -2.083 0.014 1.00 97.19 212 VAL A N 1
ATOM 1774 C CA . VAL A 1 212 ? -15.728 -1.070 1.076 1.00 97.19 212 VAL A CA 1
ATOM 1775 C C . VAL A 1 212 ? -15.973 0.285 0.416 1.00 97.19 212 VAL A C 1
ATOM 1777 O O . VAL A 1 212 ? -15.119 0.707 -0.368 1.00 97.19 212 VAL A O 1
ATOM 1780 N N . PRO A 1 213 ? -17.124 0.946 0.634 1.00 96.94 213 PRO A N 1
ATOM 1781 C CA . PRO A 1 213 ? -17.330 2.321 0.188 1.00 96.94 213 PRO A CA 1
ATOM 1782 C C . PRO A 1 213 ? -16.323 3.245 0.873 1.00 96.94 213 PRO A C 1
ATOM 1784 O O . PRO A 1 213 ? -16.014 3.040 2.043 1.00 96.94 213 PRO A O 1
ATOM 1787 N N . VAL A 1 214 ? -15.821 4.243 0.150 1.00 93.12 214 VAL A N 1
ATOM 1788 C CA . VAL A 1 214 ? -14.917 5.254 0.709 1.00 93.12 214 VAL A CA 1
ATOM 1789 C C . VAL A 1 214 ? -15.537 6.633 0.557 1.00 93.12 214 VAL A C 1
ATOM 1791 O O . VAL A 1 214 ? -15.886 7.036 -0.555 1.00 93.12 214 VAL A O 1
ATOM 1794 N N . ASP A 1 215 ? -15.640 7.342 1.671 1.00 84.62 215 ASP A N 1
ATOM 1795 C CA . ASP A 1 215 ? -16.157 8.701 1.788 1.00 84.62 215 ASP A CA 1
ATOM 1796 C C . ASP A 1 215 ? -15.241 9.547 2.685 1.00 84.62 215 ASP A C 1
ATOM 1798 O O . ASP A 1 215 ? -14.177 9.103 3.104 1.00 84.62 215 ASP A O 1
ATOM 1802 N N . GLU A 1 216 ? -15.613 10.798 2.941 1.00 79.81 216 GLU A N 1
ATOM 1803 C CA . GLU A 1 216 ? -14.818 11.708 3.776 1.00 79.81 216 GLU A CA 1
ATOM 1804 C C . GLU A 1 216 ? -14.734 11.270 5.246 1.00 79.81 216 GLU A C 1
ATOM 1806 O O . GLU A 1 216 ? -13.813 11.679 5.945 1.00 79.81 216 GLU A O 1
ATOM 1811 N N . VAL A 1 217 ? -15.656 10.426 5.721 1.00 76.94 217 VAL A N 1
ATOM 1812 C CA . VAL A 1 217 ? -15.703 9.984 7.121 1.00 76.94 217 VAL A CA 1
ATOM 1813 C C . VAL A 1 217 ? -14.724 8.841 7.369 1.00 76.94 217 VAL A C 1
ATOM 1815 O O . VAL A 1 217 ? -14.119 8.787 8.438 1.00 76.94 217 VAL A O 1
ATOM 1818 N N . ASN A 1 218 ? -14.569 7.923 6.410 1.00 79.88 218 ASN A N 1
ATOM 1819 C CA . ASN A 1 218 ? -13.757 6.716 6.590 1.00 79.88 218 ASN A CA 1
ATOM 1820 C C . ASN A 1 218 ? -12.445 6.680 5.789 1.00 79.88 218 ASN A C 1
ATOM 1822 O O . ASN A 1 218 ? -11.666 5.742 5.960 1.00 79.88 218 ASN A O 1
ATOM 1826 N N . ARG A 1 219 ? -12.184 7.662 4.914 1.00 88.50 219 ARG A N 1
ATOM 1827 C CA . ARG A 1 219 ? -10.999 7.671 4.039 1.00 88.50 219 ARG A CA 1
ATOM 1828 C C . ARG A 1 219 ? -9.695 7.514 4.807 1.00 88.50 219 ARG A C 1
ATOM 1830 O O . ARG A 1 219 ? -8.892 6.667 4.427 1.00 88.50 219 ARG A O 1
ATOM 1837 N N . ASP A 1 220 ? -9.519 8.277 5.879 1.00 79.12 220 ASP A N 1
ATOM 1838 C CA . ASP A 1 220 ? -8.289 8.256 6.673 1.00 79.12 220 ASP A CA 1
ATOM 1839 C C . ASP A 1 220 ? -8.050 6.875 7.304 1.00 79.12 220 ASP A C 1
ATOM 1841 O O . ASP A 1 220 ? -6.936 6.356 7.255 1.00 79.12 220 ASP A O 1
ATOM 1845 N N . ASP A 1 221 ? -9.101 6.223 7.814 1.00 76.62 221 ASP A N 1
ATOM 1846 C CA . ASP A 1 221 ? -9.015 4.874 8.396 1.00 76.62 221 ASP A CA 1
ATOM 1847 C C . ASP A 1 221 ? -8.617 3.829 7.331 1.00 76.62 221 ASP A C 1
ATOM 1849 O O . ASP A 1 221 ? -7.783 2.946 7.570 1.00 76.62 221 ASP A O 1
ATOM 1853 N N . VAL A 1 222 ? -9.160 3.956 6.115 1.00 82.94 222 VAL A N 1
ATOM 1854 C CA . VAL A 1 222 ? -8.820 3.087 4.977 1.00 82.94 222 VAL A CA 1
ATOM 1855 C C . VAL A 1 222 ? -7.385 3.329 4.497 1.00 82.94 222 VAL A C 1
ATOM 1857 O O . VAL A 1 222 ? -6.674 2.371 4.175 1.00 82.94 222 VAL A O 1
ATOM 1860 N N . GLU A 1 223 ? -6.929 4.584 4.476 1.00 84.38 223 GLU A N 1
ATOM 1861 C CA . GLU A 1 223 ? -5.540 4.940 4.175 1.00 84.38 223 GLU A CA 1
ATOM 1862 C C . GLU A 1 223 ? -4.588 4.342 5.219 1.00 84.38 223 GLU A C 1
ATOM 1864 O O . GLU A 1 223 ? -3.662 3.612 4.855 1.00 84.38 223 GLU A O 1
ATOM 1869 N N . VAL A 1 224 ? -4.849 4.545 6.513 1.00 82.31 224 VAL A N 1
ATOM 1870 C CA . VAL A 1 224 ? -4.051 3.964 7.606 1.00 82.31 224 VAL A CA 1
ATOM 1871 C C . VAL A 1 224 ? -3.983 2.444 7.491 1.00 82.31 224 VAL A C 1
ATOM 1873 O O . VAL A 1 224 ? -2.895 1.873 7.601 1.00 82.31 224 VAL A O 1
ATOM 1876 N N . THR A 1 225 ? -5.105 1.783 7.205 1.00 85.50 225 THR A N 1
ATOM 1877 C CA . THR A 1 225 ? -5.153 0.326 7.038 1.00 85.50 225 THR A CA 1
ATOM 1878 C C . THR A 1 225 ? -4.312 -0.138 5.856 1.00 85.50 225 THR A C 1
ATOM 1880 O O . THR A 1 225 ? -3.510 -1.059 5.998 1.00 85.50 225 THR A O 1
ATOM 1883 N N . GLN A 1 226 ? -4.421 0.511 4.697 1.00 96.56 226 GLN A N 1
ATOM 1884 C CA . GLN A 1 226 ? -3.614 0.187 3.519 1.00 96.56 226 GLN A CA 1
ATOM 1885 C C . GLN A 1 226 ? -2.110 0.418 3.774 1.00 96.56 226 GLN A C 1
ATOM 1887 O O . GLN A 1 226 ? -1.282 -0.428 3.422 1.00 96.56 226 GLN A O 1
ATOM 1892 N N . HIS A 1 227 ? -1.740 1.518 4.434 1.00 87.19 227 HIS A N 1
ATOM 1893 C CA . HIS A 1 227 ? -0.359 1.804 4.830 1.00 87.19 227 HIS A CA 1
ATOM 1894 C C . HIS A 1 227 ? 0.183 0.789 5.839 1.00 87.19 227 HIS A C 1
ATOM 1896 O O . HIS A 1 227 ? 1.301 0.285 5.683 1.00 87.19 227 HIS A O 1
ATOM 1902 N N . GLY A 1 228 ? -0.602 0.466 6.862 1.00 81.31 228 GLY A N 1
ATOM 1903 C CA . GLY A 1 228 ? -0.254 -0.536 7.856 1.00 81.31 228 GLY A CA 1
ATOM 1904 C C . GLY A 1 228 ? -0.146 -1.930 7.243 1.00 81.31 228 GLY A C 1
ATOM 1905 O O . GLY A 1 228 ? 0.789 -2.656 7.571 1.00 81.31 228 GLY A O 1
ATOM 1906 N N . TRP A 1 229 ? -1.010 -2.269 6.281 1.00 94.56 229 TRP A N 1
ATOM 1907 C CA . TRP A 1 229 ? -0.969 -3.535 5.553 1.00 94.56 229 TRP A CA 1
ATOM 1908 C C . TRP A 1 229 ? 0.333 -3.703 4.782 1.00 94.56 229 TRP A C 1
ATOM 1910 O O . TRP A 1 229 ? 1.002 -4.723 4.928 1.00 94.56 229 TRP A O 1
ATOM 1920 N N . VAL A 1 230 ? 0.740 -2.684 4.017 1.00 92.38 230 VAL A N 1
ATOM 1921 C CA . VAL A 1 230 ? 2.014 -2.695 3.282 1.00 92.38 230 VAL A CA 1
ATOM 1922 C C . VAL A 1 230 ? 3.190 -2.934 4.226 1.00 92.38 230 VAL A C 1
ATOM 1924 O O . VAL A 1 230 ? 4.062 -3.745 3.920 1.00 92.38 230 VAL A O 1
ATOM 1927 N N . GLN A 1 231 ? 3.204 -2.298 5.399 1.00 86.06 231 GLN A N 1
ATOM 1928 C CA . GLN A 1 231 ? 4.281 -2.506 6.368 1.00 86.06 231 GLN A CA 1
ATOM 1929 C C . GLN A 1 231 ? 4.223 -3.884 7.043 1.00 86.06 231 GLN A C 1
ATOM 1931 O O . GLN A 1 231 ? 5.267 -4.517 7.203 1.00 86.06 231 GLN A O 1
ATOM 1936 N N . LEU A 1 232 ? 3.027 -4.356 7.411 1.00 86.25 232 LEU A N 1
ATOM 1937 C CA . LEU A 1 232 ? 2.782 -5.682 7.988 1.00 86.25 232 LEU A CA 1
ATOM 1938 C C . LEU A 1 232 ? 3.364 -6.777 7.090 1.00 86.25 232 LEU A C 1
ATOM 1940 O O . LEU A 1 232 ? 4.079 -7.657 7.568 1.00 86.25 232 LEU A O 1
ATOM 1944 N N . VAL A 1 233 ? 3.074 -6.709 5.788 1.00 89.06 233 VAL A N 1
ATOM 1945 C CA . VAL A 1 233 ? 3.523 -7.712 4.813 1.00 89.06 233 VAL A CA 1
ATOM 1946 C C . VAL A 1 233 ? 4.944 -7.462 4.305 1.00 89.06 233 VAL A C 1
ATOM 1948 O O . VAL A 1 233 ? 5.466 -8.275 3.548 1.00 89.06 233 VAL A O 1
ATOM 1951 N N . GLY A 1 234 ? 5.593 -6.366 4.710 1.00 84.44 234 GLY A N 1
ATOM 1952 C CA . GLY A 1 234 ? 6.949 -6.011 4.284 1.00 84.44 234 GLY A CA 1
ATOM 1953 C C . GLY A 1 234 ? 7.058 -5.584 2.816 1.00 84.44 234 GLY A C 1
ATOM 1954 O O . GLY A 1 234 ? 8.060 -5.892 2.176 1.00 84.44 234 GLY A O 1
ATOM 1955 N N . GLY A 1 235 ? 6.026 -4.937 2.273 1.00 87.00 235 GLY A N 1
ATOM 1956 C CA . GLY A 1 235 ? 6.056 -4.314 0.947 1.00 87.00 235 GLY A CA 1
ATOM 1957 C C . GLY A 1 235 ? 6.686 -2.914 0.954 1.00 87.00 235 GLY A C 1
ATOM 1958 O O . GLY A 1 235 ? 7.041 -2.375 2.005 1.00 87.00 235 GLY A O 1
ATOM 1959 N N . ASP A 1 236 ? 6.795 -2.302 -0.227 1.00 85.94 236 ASP A N 1
ATOM 1960 C CA . ASP A 1 236 ? 7.315 -0.939 -0.393 1.00 85.94 236 ASP A CA 1
ATOM 1961 C C . ASP A 1 236 ? 6.387 0.098 0.260 1.00 85.94 236 ASP A C 1
ATOM 1963 O O . ASP A 1 236 ? 5.313 0.419 -0.252 1.00 85.94 236 ASP A O 1
ATOM 1967 N N . SER A 1 237 ? 6.838 0.679 1.375 1.00 76.31 237 SER A N 1
ATOM 1968 C CA . SER A 1 237 ? 6.109 1.715 2.119 1.00 76.31 237 SER A CA 1
ATOM 1969 C C . SER A 1 237 ? 5.781 2.975 1.305 1.00 76.31 237 SER A C 1
ATOM 1971 O O . SER A 1 237 ? 4.864 3.705 1.677 1.00 76.31 237 SER A O 1
ATOM 1973 N N . GLY A 1 238 ? 6.496 3.235 0.202 1.00 73.69 238 GLY A N 1
ATOM 1974 C CA . GLY A 1 238 ? 6.215 4.337 -0.723 1.00 73.69 238 GLY A CA 1
ATOM 1975 C C . GLY A 1 238 ? 5.087 4.049 -1.724 1.00 73.69 238 GLY A C 1
ATOM 1976 O O . GLY A 1 238 ? 4.740 4.917 -2.528 1.00 73.69 238 GLY A O 1
ATOM 1977 N N . ALA A 1 239 ? 4.520 2.841 -1.697 1.00 80.06 239 ALA A N 1
ATOM 1978 C CA . ALA A 1 239 ? 3.508 2.350 -2.626 1.00 80.06 239 ALA A CA 1
ATOM 1979 C C . ALA A 1 239 ? 2.189 1.973 -1.927 1.00 80.06 239 ALA A C 1
ATOM 1981 O O . ALA A 1 239 ? 1.570 0.963 -2.259 1.00 80.06 239 ALA A O 1
ATOM 1982 N N . ALA A 1 240 ? 1.766 2.779 -0.952 1.00 85.44 240 ALA A N 1
ATOM 1983 C CA . ALA A 1 240 ? 0.600 2.502 -0.111 1.00 85.44 240 ALA A CA 1
ATOM 1984 C C . ALA A 1 240 ? -0.581 3.475 -0.302 1.00 85.44 240 ALA A C 1
ATOM 1986 O O . ALA A 1 240 ? -1.616 3.315 0.330 1.00 85.44 240 ALA A O 1
ATOM 1987 N N . ASP A 1 241 ? -0.469 4.473 -1.174 1.00 90.69 241 ASP A N 1
ATOM 1988 C CA . ASP A 1 241 ? -1.517 5.480 -1.353 1.00 90.69 241 ASP A CA 1
ATOM 1989 C C . ASP A 1 241 ? -2.756 4.933 -2.095 1.00 90.69 241 ASP A C 1
ATOM 1991 O O . ASP A 1 241 ? -2.631 4.207 -3.078 1.00 90.69 241 ASP A O 1
ATOM 1995 N N . LEU A 1 242 ? -3.982 5.322 -1.717 1.00 94.06 242 LEU A N 1
ATOM 1996 C CA . LEU A 1 242 ? -5.207 4.786 -2.349 1.00 94.06 242 LEU A CA 1
ATOM 1997 C C . LEU A 1 242 ? -5.361 5.125 -3.837 1.00 94.06 242 LEU A C 1
ATOM 1999 O O . LEU A 1 242 ? -6.078 4.423 -4.562 1.00 94.06 242 LEU A O 1
ATOM 2003 N N . ARG A 1 243 ? -4.690 6.180 -4.307 1.00 95.12 243 ARG A N 1
ATOM 2004 C CA . ARG A 1 243 ? -4.692 6.601 -5.714 1.00 95.12 243 ARG A CA 1
ATOM 2005 C C . ARG A 1 243 ? -3.699 5.811 -6.576 1.00 95.12 243 ARG A C 1
ATOM 2007 O O . ARG A 1 243 ? -3.577 6.141 -7.760 1.00 95.12 243 ARG A O 1
ATOM 2014 N N . ARG A 1 244 ? -3.030 4.784 -6.030 1.00 94.75 244 ARG A N 1
ATOM 2015 C CA . ARG A 1 244 ? -1.972 4.026 -6.709 1.00 94.75 244 ARG A CA 1
ATOM 2016 C C . ARG A 1 244 ? -2.390 3.531 -8.092 1.00 94.75 244 ARG A C 1
ATOM 2018 O O . ARG A 1 244 ? -3.490 3.003 -8.301 1.00 94.75 244 ARG A O 1
ATOM 2025 N N . VAL A 1 245 ? -1.456 3.646 -9.035 1.00 96.75 245 VAL A N 1
ATOM 2026 C CA . VAL A 1 245 ? -1.525 2.997 -10.346 1.00 96.75 245 VAL A CA 1
ATOM 2027 C C . VAL A 1 245 ? -0.475 1.892 -10.427 1.00 96.75 245 VAL A C 1
ATOM 2029 O O . VAL A 1 245 ? 0.677 2.100 -10.062 1.00 96.75 245 VAL A O 1
ATOM 2032 N N . LEU A 1 246 ? -0.860 0.715 -10.917 1.00 97.44 246 LEU A N 1
ATOM 2033 C CA . LEU A 1 246 ? 0.021 -0.455 -11.024 1.00 97.44 246 LEU A CA 1
ATOM 2034 C C . LEU A 1 246 ? 0.133 -0.912 -12.476 1.00 97.44 246 LEU A C 1
ATOM 2036 O O . LEU A 1 246 ? -0.784 -0.694 -13.267 1.00 97.44 246 LEU A O 1
ATOM 2040 N N . ARG A 1 247 ? 1.258 -1.535 -12.858 1.00 97.81 247 ARG A N 1
ATOM 2041 C CA . ARG A 1 247 ? 1.460 -1.988 -14.251 1.00 97.81 247 ARG A CA 1
ATOM 2042 C C . ARG A 1 247 ? 0.374 -2.972 -14.682 1.00 97.81 247 ARG A C 1
ATOM 2044 O O . ARG A 1 247 ? 0.027 -3.897 -13.948 1.00 97.81 247 ARG A O 1
ATOM 2051 N N . LEU A 1 248 ? -0.123 -2.790 -15.901 1.00 97.62 248 LEU A N 1
ATOM 2052 C CA . LEU A 1 248 ? -1.222 -3.560 -16.471 1.00 97.62 248 LEU A CA 1
ATOM 2053 C C . LEU A 1 248 ? -0.771 -4.971 -16.903 1.00 97.62 248 LEU A C 1
ATOM 2055 O O . LEU A 1 248 ? 0.057 -5.089 -17.805 1.00 97.62 248 LEU A O 1
ATOM 2059 N N . PRO A 1 249 ? -1.361 -6.063 -16.376 1.00 97.25 249 PRO A N 1
ATOM 2060 C CA . PRO A 1 249 ? -1.030 -7.406 -16.844 1.00 97.25 249 PRO A CA 1
ATOM 2061 C C . PRO A 1 249 ? -1.293 -7.581 -18.344 1.00 97.25 249 PRO A C 1
ATOM 2063 O O . PRO A 1 249 ? -2.400 -7.333 -18.839 1.00 97.25 249 PRO A O 1
ATOM 2066 N N . GLY A 1 250 ? -0.265 -8.027 -19.065 1.00 95.25 250 GLY A N 1
ATOM 2067 C CA . GLY A 1 250 ? -0.224 -8.118 -20.520 1.00 95.25 250 GLY A CA 1
ATOM 2068 C C . GLY A 1 250 ? 0.525 -6.992 -21.233 1.00 95.25 250 GLY A C 1
ATOM 2069 O O . GLY A 1 250 ? 0.761 -7.154 -22.433 1.00 95.25 250 GLY A O 1
ATOM 2070 N N . SER A 1 251 ? 0.910 -5.911 -20.543 1.00 96.25 251 SER A N 1
ATOM 2071 C CA . SER A 1 251 ? 1.859 -4.912 -21.055 1.00 96.25 251 SER A CA 1
ATOM 2072 C C . SER A 1 251 ? 3.315 -5.339 -20.815 1.00 96.25 251 SER A C 1
ATOM 2074 O O . SER A 1 251 ? 3.578 -6.447 -20.349 1.00 96.25 251 SER A O 1
ATOM 2076 N N . TYR A 1 252 ? 4.258 -4.454 -21.136 1.00 97.31 252 TYR A N 1
ATOM 2077 C CA . TYR A 1 252 ? 5.691 -4.635 -20.907 1.00 97.31 252 TYR A CA 1
ATOM 2078 C C . TYR A 1 252 ? 6.211 -3.572 -19.937 1.00 97.31 252 TYR A C 1
ATOM 2080 O O . TYR A 1 252 ? 5.651 -2.475 -19.866 1.00 97.31 252 TYR A O 1
ATOM 2088 N N . ASN A 1 253 ? 7.249 -3.913 -19.176 1.00 97.62 253 ASN A N 1
ATOM 2089 C CA . ASN A 1 253 ? 7.954 -2.985 -18.301 1.00 97.62 253 ASN A CA 1
ATOM 2090 C C . ASN A 1 253 ? 9.168 -2.407 -19.036 1.00 97.62 253 ASN A C 1
ATOM 2092 O O . ASN A 1 253 ? 10.179 -3.081 -19.199 1.00 97.62 253 ASN A O 1
ATOM 2096 N N . HIS A 1 254 ? 9.054 -1.150 -19.455 1.00 96.19 254 HIS A N 1
ATOM 2097 C CA . HIS A 1 254 ? 10.045 -0.430 -20.261 1.00 96.19 254 HIS A CA 1
ATOM 2098 C C . HIS A 1 254 ? 11.030 0.383 -19.410 1.00 96.19 254 HIS A C 1
ATOM 2100 O O . HIS A 1 254 ? 11.550 1.402 -19.855 1.00 96.19 254 HIS A O 1
ATOM 2106 N N . LYS A 1 255 ? 11.266 -0.006 -18.148 1.00 93.12 255 LYS A N 1
ATOM 2107 C CA . LYS A 1 255 ? 12.353 0.595 -17.360 1.00 93.12 255 LYS A CA 1
ATOM 2108 C C . LYS A 1 255 ? 13.686 0.363 -18.082 1.00 93.12 255 LYS A C 1
ATOM 2110 O O . LYS A 1 255 ? 13.996 -0.767 -18.451 1.00 93.12 255 LYS A O 1
ATOM 2115 N N . SER A 1 256 ? 14.486 1.421 -18.216 1.00 92.69 256 SER A N 1
ATOM 2116 C CA . SER A 1 256 ? 15.745 1.417 -18.978 1.00 92.69 256 SER A CA 1
ATOM 2117 C C . SER A 1 256 ? 16.726 0.321 -18.557 1.00 92.69 256 SER A C 1
ATOM 2119 O O . SER A 1 256 ? 17.434 -0.218 -19.401 1.00 92.69 256 SER A O 1
ATOM 2121 N N . GLY A 1 257 ? 16.730 -0.068 -17.278 1.00 92.06 257 GLY A N 1
ATOM 2122 C CA . GLY A 1 257 ? 17.578 -1.147 -16.769 1.00 92.06 257 GLY A CA 1
ATOM 2123 C C . GLY A 1 257 ? 17.333 -2.529 -17.397 1.00 92.06 257 GLY A C 1
ATOM 2124 O O . GLY A 1 257 ? 18.183 -3.399 -17.251 1.00 92.06 257 GLY A O 1
ATOM 2125 N N . PHE A 1 258 ? 16.223 -2.743 -18.113 1.00 93.50 258 PHE A N 1
ATOM 2126 C CA . PHE A 1 258 ? 15.958 -3.985 -18.856 1.00 93.50 258 PHE A CA 1
ATOM 2127 C C . PHE A 1 258 ? 16.481 -3.981 -20.303 1.00 93.50 258 PHE A C 1
ATOM 2129 O O . PHE A 1 258 ? 16.413 -5.009 -20.975 1.00 93.50 258 PHE A O 1
ATOM 2136 N N . GLY A 1 259 ? 17.004 -2.853 -20.794 1.00 91.94 259 GLY A N 1
ATOM 2137 C CA . GLY A 1 259 ? 17.508 -2.738 -22.162 1.00 91.94 259 GLY A CA 1
ATOM 2138 C C . GLY A 1 259 ? 16.440 -3.022 -23.225 1.00 91.94 259 GLY A C 1
ATOM 2139 O O . GLY A 1 259 ? 15.279 -2.642 -23.082 1.00 91.94 259 GLY A O 1
ATOM 2140 N N . GLU A 1 260 ? 16.841 -3.694 -24.305 1.00 91.94 260 GLU A N 1
ATOM 2141 C CA . GLU A 1 260 ? 15.999 -3.945 -25.486 1.00 91.94 260 GLU A CA 1
ATOM 2142 C C . GLU A 1 260 ? 14.980 -5.083 -25.308 1.00 91.94 260 GLU A C 1
ATOM 2144 O O . GLU A 1 260 ? 14.099 -5.265 -26.149 1.00 91.94 260 GLU A O 1
ATOM 2149 N N . GLN A 1 261 ? 15.075 -5.845 -24.215 1.00 91.56 261 GLN A N 1
ATOM 2150 C CA . GLN A 1 261 ? 14.212 -6.996 -23.936 1.00 91.56 261 GLN A CA 1
ATOM 2151 C C . GLN A 1 261 ? 13.358 -6.744 -22.684 1.00 91.56 261 GLN A C 1
ATOM 2153 O O . GLN A 1 261 ? 13.575 -7.367 -21.641 1.00 91.56 261 GLN A O 1
ATOM 2158 N N . PRO A 1 262 ? 12.375 -5.826 -22.749 1.00 95.38 262 PRO A N 1
ATOM 2159 C CA . PRO A 1 262 ? 11.547 -5.507 -21.598 1.00 95.38 262 PRO A CA 1
ATOM 2160 C C . PRO A 1 262 ? 10.734 -6.739 -21.167 1.00 95.38 262 PRO A C 1
ATOM 2162 O O . PRO A 1 262 ? 10.096 -7.386 -22.008 1.00 95.38 262 PRO A O 1
ATOM 2165 N N . PRO A 1 263 ? 10.689 -7.069 -19.864 1.00 96.50 263 PRO A N 1
ATOM 2166 C CA . PRO A 1 263 ? 9.894 -8.186 -19.386 1.00 96.50 263 PRO A CA 1
ATOM 2167 C C . PRO A 1 263 ? 8.402 -7.882 -19.520 1.00 96.50 263 PRO A C 1
ATOM 2169 O O . PRO A 1 263 ? 7.933 -6.749 -19.344 1.00 96.50 263 PRO A O 1
ATOM 2172 N N . ARG A 1 264 ? 7.632 -8.926 -19.824 1.00 96.56 264 ARG A N 1
ATOM 2173 C CA . ARG A 1 264 ? 6.175 -8.849 -19.883 1.00 96.56 264 ARG A CA 1
ATOM 2174 C C . ARG A 1 264 ? 5.588 -8.900 -18.476 1.00 96.56 264 ARG A C 1
ATOM 2176 O O . ARG A 1 264 ? 6.040 -9.672 -17.640 1.00 96.56 264 ARG A O 1
ATOM 2183 N N . VAL A 1 265 ? 4.537 -8.123 -18.246 1.00 98.19 265 VAL A N 1
ATOM 2184 C CA . VAL A 1 265 ? 3.770 -8.157 -16.999 1.00 98.19 265 VAL A CA 1
ATOM 2185 C C . VAL A 1 265 ? 2.820 -9.357 -17.036 1.00 98.19 265 VAL A C 1
ATOM 2187 O O . VAL A 1 265 ? 1.895 -9.386 -17.856 1.00 98.19 265 VAL A O 1
ATOM 2190 N N . GLU A 1 266 ? 3.028 -10.348 -16.171 1.00 97.50 266 GLU A N 1
ATOM 2191 C CA . GLU A 1 266 ? 2.306 -11.630 -16.192 1.00 97.50 266 GLU A CA 1
ATOM 2192 C C . GLU A 1 266 ? 1.756 -12.018 -14.809 1.00 97.50 266 GLU A C 1
ATOM 2194 O O . GLU A 1 266 ? 2.192 -11.519 -13.779 1.00 97.50 266 GLU A O 1
ATOM 2199 N N . PHE A 1 267 ? 0.760 -12.906 -14.770 1.00 98.50 267 PHE A N 1
ATOM 2200 C CA . PHE A 1 267 ? 0.265 -13.463 -13.508 1.00 98.50 267 PHE A CA 1
ATOM 2201 C C . PHE A 1 267 ? 1.155 -14.626 -13.066 1.00 98.50 267 PHE A C 1
ATOM 2203 O O . PHE A 1 267 ? 1.338 -15.567 -13.835 1.00 98.50 267 PHE A O 1
ATOM 2210 N N . ILE A 1 268 ? 1.610 -14.596 -11.814 1.00 98.19 268 ILE A N 1
ATOM 2211 C CA . ILE A 1 268 ? 2.192 -15.757 -11.123 1.00 98.19 268 ILE A CA 1
ATOM 2212 C C . ILE A 1 268 ? 1.087 -16.556 -10.432 1.00 98.19 268 ILE A C 1
ATOM 2214 O O . ILE A 1 268 ? 1.035 -17.779 -10.519 1.00 98.19 268 ILE A O 1
ATOM 2218 N N . LYS A 1 269 ? 0.148 -15.849 -9.794 1.00 98.31 269 LYS A N 1
ATOM 2219 C CA . LYS A 1 269 ? -1.004 -16.427 -9.095 1.00 98.31 269 LYS A CA 1
ATOM 2220 C C . LYS A 1 269 ? -2.260 -15.638 -9.435 1.00 98.31 269 LYS A C 1
ATOM 2222 O O . LYS A 1 269 ? -2.250 -14.410 -9.417 1.00 98.31 269 LYS A O 1
ATOM 2227 N N . ALA A 1 270 ? -3.354 -16.341 -9.711 1.00 98.12 270 ALA A N 1
ATOM 2228 C CA . ALA A 1 270 ? -4.660 -15.740 -9.971 1.00 98.12 270 ALA A CA 1
ATOM 2229 C C . ALA A 1 270 ? -5.779 -16.558 -9.304 1.00 98.12 270 ALA A C 1
ATOM 2231 O O . ALA A 1 270 ? -6.579 -17.202 -9.982 1.00 98.12 270 ALA A O 1
ATOM 2232 N N . ASN A 1 271 ? -5.829 -16.545 -7.968 1.00 98.25 271 ASN A N 1
ATOM 2233 C CA . ASN A 1 271 ? -6.912 -17.166 -7.211 1.00 98.25 271 ASN A CA 1
ATOM 2234 C C . ASN A 1 271 ? -7.979 -16.119 -6.864 1.00 98.25 271 ASN A C 1
ATOM 2236 O O . ASN A 1 271 ? -7.982 -15.526 -5.789 1.00 98.25 271 ASN A O 1
ATOM 2240 N N . PHE A 1 272 ? -8.916 -15.911 -7.787 1.00 98.19 272 PHE A N 1
ATOM 2241 C CA . PHE A 1 272 ? -10.022 -14.966 -7.602 1.00 98.19 272 PHE A CA 1
ATOM 2242 C C . PHE A 1 272 ? -11.092 -15.431 -6.594 1.00 98.19 272 PHE A C 1
ATOM 2244 O O . PHE A 1 272 ? -12.041 -14.687 -6.359 1.00 98.19 272 PHE A O 1
ATOM 2251 N N . GLY A 1 273 ? -10.984 -16.652 -6.055 1.00 97.38 273 GLY A N 1
ATOM 2252 C CA . GLY A 1 273 ? -11.857 -17.173 -4.997 1.00 97.38 273 GLY A CA 1
ATOM 2253 C C . GLY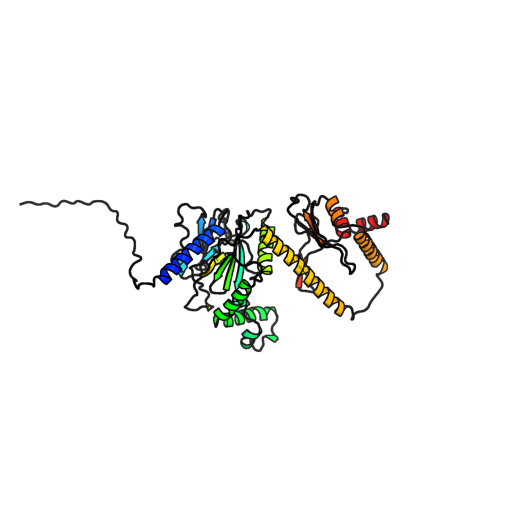 A 1 273 ? -11.293 -16.979 -3.587 1.00 97.38 273 GLY A C 1
ATOM 2254 O O . GLY A 1 273 ? -12.049 -17.051 -2.621 1.00 97.38 273 GLY A O 1
ATOM 2255 N N . LEU A 1 274 ? -9.992 -16.692 -3.459 1.00 98.12 274 LEU A N 1
ATOM 2256 C CA . LEU A 1 274 ? -9.374 -16.323 -2.188 1.00 98.12 274 LEU A CA 1
ATOM 2257 C C . LEU A 1 274 ? -9.751 -14.877 -1.859 1.00 98.12 274 LEU A C 1
ATOM 2259 O O . LEU A 1 274 ? -9.139 -13.939 -2.368 1.00 98.12 274 LEU A O 1
ATOM 2263 N N . LEU A 1 275 ? -10.803 -14.721 -1.060 1.00 97.75 275 LEU A N 1
ATOM 2264 C CA . LEU A 1 275 ? -11.398 -13.436 -0.707 1.00 97.75 275 LEU A CA 1
ATOM 2265 C C . LEU A 1 275 ? -11.336 -13.210 0.802 1.00 97.75 275 LEU A C 1
ATOM 2267 O O . LEU A 1 275 ? -11.691 -14.101 1.576 1.00 97.75 275 LEU A O 1
ATOM 2271 N N . TYR A 1 276 ? -10.977 -11.992 1.186 1.00 96.19 276 TYR A N 1
ATOM 2272 C CA . TYR A 1 276 ? -10.849 -11.559 2.572 1.00 96.19 276 TYR A CA 1
ATOM 2273 C C . TYR A 1 276 ? -12.030 -10.698 3.007 1.00 96.19 276 TYR A C 1
ATOM 2275 O O . TYR A 1 276 ? -12.648 -10.009 2.189 1.00 96.19 276 TYR A O 1
ATOM 2283 N N . ASP A 1 277 ? -12.342 -10.746 4.298 1.00 89.31 277 ASP A N 1
ATOM 2284 C CA . ASP A 1 277 ? -13.091 -9.665 4.930 1.00 89.31 277 ASP A CA 1
ATOM 2285 C C . ASP A 1 277 ? -12.133 -8.495 5.179 1.00 89.31 277 ASP A C 1
ATOM 2287 O O . ASP A 1 277 ? -10.994 -8.719 5.587 1.00 89.31 277 ASP A O 1
ATOM 2291 N N . TYR A 1 278 ? -12.575 -7.269 4.906 1.00 92.12 278 TYR A N 1
ATOM 2292 C CA . TYR A 1 278 ? -11.767 -6.078 5.155 1.00 92.12 278 TYR A CA 1
ATOM 2293 C C . TYR A 1 278 ? -11.449 -5.939 6.643 1.00 92.12 278 TYR A C 1
ATOM 2295 O O . TYR A 1 278 ? -10.298 -5.689 6.991 1.00 92.12 278 TYR A O 1
ATOM 2303 N N . GLN A 1 279 ? -12.439 -6.198 7.502 1.00 75.56 279 GLN A N 1
ATOM 2304 C CA . GLN A 1 279 ? -12.290 -6.069 8.947 1.00 75.56 279 GLN A CA 1
ATOM 2305 C C . GLN A 1 279 ? -11.184 -6.987 9.484 1.00 75.56 279 GLN A C 1
ATOM 2307 O O . GLN A 1 279 ? -10.349 -6.549 10.262 1.00 75.56 279 GLN A O 1
ATOM 2312 N N . ALA A 1 280 ? -11.101 -8.228 8.997 1.00 75.81 280 ALA A N 1
ATOM 2313 C CA . ALA A 1 280 ? -10.051 -9.157 9.415 1.00 75.81 280 ALA A CA 1
ATOM 2314 C C . ALA A 1 280 ? -8.640 -8.670 9.028 1.00 75.81 280 ALA A C 1
ATOM 2316 O O . ALA A 1 280 ? -7.676 -8.884 9.762 1.00 75.81 280 ALA A O 1
ATOM 2317 N N . LEU A 1 281 ? -8.498 -8.011 7.870 1.00 86.88 281 LEU A N 1
ATOM 2318 C CA . LEU A 1 281 ? -7.212 -7.449 7.451 1.00 86.88 281 LEU A CA 1
ATOM 2319 C C . LEU A 1 281 ? -6.850 -6.196 8.260 1.00 86.88 281 LEU A C 1
ATOM 2321 O O . LEU A 1 281 ? -5.690 -6.016 8.626 1.00 86.88 281 LEU A O 1
ATOM 2325 N N . GLU A 1 282 ? -7.838 -5.354 8.555 1.00 84.50 282 GLU A N 1
ATOM 2326 C CA . GLU A 1 282 ? -7.695 -4.175 9.413 1.00 84.50 282 GLU A CA 1
ATOM 2327 C C . GLU A 1 282 ? -7.319 -4.560 10.854 1.00 84.50 282 GLU A C 1
ATOM 2329 O O . GLU A 1 282 ? -6.389 -3.994 11.430 1.00 84.50 282 GLU A O 1
ATOM 2334 N N . GLU A 1 283 ? -7.965 -5.578 11.424 1.00 71.50 283 GLU A N 1
ATOM 2335 C CA . GLU A 1 283 ? -7.631 -6.141 12.737 1.00 71.50 283 GLU A CA 1
ATOM 2336 C C . GLU A 1 283 ? -6.186 -6.649 12.775 1.00 71.50 283 GLU A C 1
ATOM 2338 O O . GLU A 1 283 ? -5.432 -6.275 13.674 1.00 71.50 283 GLU A O 1
ATOM 2343 N N . ALA A 1 284 ? -5.745 -7.390 11.753 1.00 76.06 284 ALA A N 1
ATOM 2344 C CA . ALA A 1 284 ? -4.363 -7.860 11.657 1.00 76.06 284 ALA A CA 1
ATOM 2345 C C . ALA A 1 284 ? -3.337 -6.710 11.619 1.00 76.06 284 ALA A C 1
ATOM 2347 O O . ALA A 1 284 ? -2.261 -6.797 12.220 1.00 76.06 284 ALA A O 1
ATOM 2348 N N . VAL A 1 285 ? -3.661 -5.612 10.929 1.00 77.69 285 VAL A N 1
ATOM 2349 C CA . VAL A 1 285 ? -2.828 -4.400 10.916 1.00 77.69 285 VAL A CA 1
ATOM 2350 C C . VAL A 1 285 ? -2.769 -3.774 12.302 1.00 77.69 285 VAL A C 1
ATOM 2352 O O . VAL A 1 285 ? -1.679 -3.464 12.789 1.00 77.69 285 VAL A O 1
ATOM 2355 N N . ASN A 1 286 ? -3.918 -3.627 12.956 1.00 68.94 286 ASN A N 1
ATOM 2356 C CA . ASN A 1 286 ? -4.019 -3.033 14.283 1.00 68.94 286 ASN A CA 1
ATOM 2357 C C . ASN A 1 286 ? -3.252 -3.843 15.337 1.00 68.94 286 ASN A C 1
ATOM 2359 O O . ASN A 1 286 ? -2.494 -3.273 16.127 1.00 68.94 286 ASN A O 1
ATOM 2363 N N . GLU A 1 287 ? -3.377 -5.171 15.319 1.00 64.81 287 GLU A N 1
ATOM 2364 C CA . GLU A 1 287 ? -2.614 -6.073 16.186 1.00 64.81 287 GLU A CA 1
ATOM 2365 C C . GLU A 1 287 ? -1.106 -5.944 15.961 1.00 64.81 287 GLU A C 1
ATOM 2367 O O . GLU A 1 287 ? -0.322 -5.886 16.914 1.00 64.81 287 GLU A O 1
ATOM 2372 N N . TRP A 1 288 ? -0.675 -5.859 14.702 1.00 75.00 288 TRP A N 1
ATOM 2373 C CA . TRP A 1 288 ? 0.736 -5.707 14.372 1.00 75.00 288 TRP A CA 1
ATOM 2374 C C . TRP A 1 288 ? 1.303 -4.358 14.800 1.00 75.00 288 TRP A C 1
ATOM 2376 O O . TRP A 1 288 ? 2.394 -4.318 15.380 1.00 75.00 288 TRP A O 1
ATOM 2386 N N . LEU A 1 289 ? 0.573 -3.264 14.565 1.00 64.19 289 LEU A N 1
ATOM 2387 C CA . LEU A 1 289 ? 0.951 -1.933 15.038 1.00 64.19 289 LEU A CA 1
ATOM 2388 C C . LEU A 1 289 ? 1.118 -1.946 16.563 1.00 64.19 289 LEU A C 1
ATOM 2390 O O . LEU A 1 289 ? 2.166 -1.545 17.081 1.00 64.19 289 LEU A O 1
ATOM 2394 N N . TYR A 1 290 ? 0.159 -2.543 17.271 1.00 53.44 290 TYR A N 1
ATOM 2395 C CA . TYR A 1 290 ? 0.199 -2.710 18.720 1.00 53.44 290 TYR A CA 1
ATOM 2396 C C . TYR A 1 290 ? 1.408 -3.546 19.193 1.00 53.44 290 TYR A C 1
ATOM 2398 O O . TYR A 1 290 ? 2.168 -3.134 20.081 1.00 53.44 290 TYR A O 1
ATOM 2406 N N . ALA A 1 291 ? 1.655 -4.709 18.582 1.00 52.56 291 ALA A N 1
ATOM 2407 C CA . ALA A 1 291 ? 2.778 -5.582 18.928 1.00 52.56 291 ALA A CA 1
ATOM 2408 C C . ALA A 1 291 ? 4.144 -4.936 18.619 1.00 52.56 291 ALA A C 1
ATOM 2410 O O . ALA A 1 291 ? 5.111 -5.094 19.378 1.00 52.56 291 ALA A O 1
ATOM 2411 N N . ARG A 1 292 ? 4.240 -4.175 17.525 1.00 52.28 292 ARG A N 1
ATOM 2412 C CA . ARG A 1 292 ? 5.442 -3.427 17.138 1.00 52.28 292 ARG A CA 1
ATOM 2413 C C . ARG A 1 292 ? 5.779 -2.353 18.166 1.00 52.28 292 ARG A C 1
ATOM 2415 O O . ARG A 1 292 ? 6.937 -2.254 18.579 1.00 52.28 292 ARG A O 1
ATOM 2422 N N . GLU A 1 293 ? 4.793 -1.593 18.627 1.00 48.62 293 GLU A N 1
ATOM 2423 C CA . GLU A 1 293 ? 4.992 -0.599 19.684 1.00 48.62 293 GLU A CA 1
ATOM 2424 C C . GLU A 1 293 ? 5.448 -1.233 21.001 1.00 48.62 293 GLU A C 1
ATOM 2426 O O . GLU A 1 293 ? 6.334 -0.695 21.670 1.00 48.62 293 GLU A O 1
ATOM 2431 N N . ARG A 1 294 ? 4.911 -2.405 21.371 1.00 39.06 294 ARG A N 1
ATOM 2432 C CA . ARG A 1 294 ? 5.390 -3.172 22.537 1.00 39.06 294 ARG A CA 1
ATOM 2433 C C . ARG A 1 294 ? 6.865 -3.569 22.404 1.00 39.06 294 ARG A C 1
ATOM 2435 O O . ARG A 1 294 ? 7.650 -3.317 23.317 1.00 39.06 294 ARG A O 1
ATOM 2442 N N . ARG A 1 295 ? 7.278 -4.122 21.256 1.00 37.06 295 ARG A N 1
ATOM 2443 C CA . ARG A 1 295 ? 8.681 -4.521 21.002 1.00 37.06 295 ARG A CA 1
ATOM 2444 C C . ARG A 1 295 ? 9.645 -3.332 20.996 1.00 37.06 295 ARG A C 1
ATOM 2446 O O . ARG A 1 295 ? 10.764 -3.440 21.499 1.00 37.06 295 ARG A O 1
ATOM 2453 N N . LEU A 1 296 ? 9.231 -2.191 20.441 1.00 38.09 296 LEU A N 1
ATOM 2454 C CA . LEU A 1 296 ? 10.040 -0.968 20.441 1.00 38.09 296 LEU A CA 1
ATOM 2455 C C . LEU A 1 296 ? 10.176 -0.367 21.844 1.00 38.09 296 LEU A C 1
ATOM 2457 O O . LEU A 1 296 ? 11.252 0.133 22.174 1.00 38.09 296 LEU A O 1
ATOM 2461 N N . ARG A 1 297 ? 9.127 -0.451 22.672 1.00 39.75 297 ARG A N 1
ATOM 2462 C CA . ARG A 1 297 ? 9.175 -0.073 24.093 1.00 39.75 297 ARG A CA 1
ATOM 2463 C C . ARG A 1 297 ? 10.134 -0.966 24.887 1.00 39.75 297 ARG A C 1
ATOM 2465 O O . ARG A 1 297 ? 10.991 -0.428 25.577 1.00 39.75 297 ARG A O 1
ATOM 2472 N N . TRP A 1 298 ? 10.096 -2.287 24.700 1.00 31.72 298 TRP A N 1
ATOM 2473 C CA . TRP A 1 298 ? 11.028 -3.219 25.358 1.00 31.72 298 TRP A CA 1
ATOM 2474 C C . TRP A 1 298 ? 12.499 -2.965 24.983 1.00 31.72 298 TRP A C 1
ATOM 2476 O O . TRP A 1 298 ? 13.354 -2.848 25.856 1.00 31.72 298 TRP A O 1
ATOM 2486 N N . ARG A 1 299 ? 12.804 -2.769 23.690 1.00 33.06 299 ARG A N 1
ATOM 2487 C CA . ARG A 1 299 ? 14.172 -2.440 23.235 1.00 33.06 299 ARG A CA 1
ATOM 2488 C C . ARG A 1 299 ? 14.687 -1.100 23.773 1.00 33.06 299 ARG A C 1
ATOM 2490 O O . ARG A 1 299 ? 15.894 -0.931 23.913 1.00 33.06 299 ARG A O 1
ATOM 2497 N N . ARG A 1 300 ? 13.791 -0.139 24.023 1.00 40.03 300 ARG A N 1
ATOM 2498 C CA . ARG A 1 300 ? 14.122 1.151 24.650 1.00 40.03 300 ARG A CA 1
ATOM 2499 C C . ARG A 1 300 ? 14.359 0.991 26.150 1.00 40.03 300 ARG A C 1
ATOM 2501 O O . ARG A 1 300 ? 15.349 1.518 26.632 1.00 40.03 300 ARG A O 1
ATOM 2508 N N . ALA A 1 301 ? 13.520 0.221 26.843 1.00 41.09 301 ALA A N 1
ATOM 2509 C CA . ALA A 1 301 ? 13.710 -0.099 28.256 1.00 41.09 301 ALA A CA 1
ATOM 2510 C C . ALA A 1 301 ? 15.070 -0.777 28.490 1.00 41.09 301 ALA A C 1
ATOM 2512 O O . ALA A 1 301 ? 15.852 -0.271 29.276 1.00 41.09 301 ALA A O 1
ATOM 2513 N N . TRP A 1 302 ? 15.416 -1.807 27.709 1.00 35.12 302 TRP A N 1
ATOM 2514 C CA . TRP A 1 302 ? 16.709 -2.502 27.813 1.00 35.12 302 TRP A CA 1
ATOM 2515 C C . TRP A 1 302 ? 17.929 -1.590 27.569 1.00 35.12 302 TRP A C 1
ATOM 2517 O O . TRP A 1 302 ? 18.925 -1.681 28.281 1.00 35.12 302 TRP A O 1
ATOM 2527 N N . ARG A 1 303 ? 17.851 -0.667 26.596 1.00 40.50 303 ARG A N 1
ATOM 2528 C CA . ARG A 1 303 ? 18.918 0.326 26.354 1.00 40.50 303 ARG A CA 1
ATOM 2529 C C . ARG A 1 303 ? 19.020 1.365 27.468 1.00 40.50 303 ARG A C 1
ATOM 2531 O O . ARG A 1 303 ? 20.125 1.766 27.808 1.00 40.50 303 ARG A O 1
ATOM 2538 N N . ASN A 1 304 ? 17.889 1.778 28.034 1.00 43.38 304 ASN A N 1
ATOM 2539 C CA . ASN A 1 304 ? 17.866 2.707 29.158 1.00 43.38 304 ASN A CA 1
ATOM 2540 C C . ASN A 1 304 ? 18.403 2.052 30.438 1.00 43.38 304 ASN A C 1
ATOM 2542 O O . ASN A 1 304 ? 19.119 2.716 31.173 1.00 43.38 304 ASN A O 1
ATOM 2546 N N . THR A 1 305 ? 18.167 0.753 30.657 1.00 41.81 305 THR A N 1
ATOM 2547 C CA . THR A 1 305 ? 18.756 -0.000 31.778 1.00 41.81 305 THR A CA 1
ATOM 2548 C C . THR A 1 305 ? 20.284 -0.086 31.685 1.00 41.81 305 THR A C 1
ATOM 2550 O O . THR A 1 305 ? 20.941 -0.066 32.715 1.00 41.81 305 THR A O 1
ATOM 2553 N N . GLN A 1 306 ? 20.872 -0.113 30.479 1.00 48.41 306 GLN A N 1
ATOM 2554 C CA . GLN A 1 306 ? 22.333 -0.020 30.314 1.00 48.41 306 GLN A CA 1
ATOM 2555 C C . GLN A 1 306 ? 22.884 1.408 30.458 1.00 48.41 306 GLN A C 1
ATOM 2557 O O . GLN A 1 306 ? 24.029 1.577 30.862 1.00 48.41 306 GLN A O 1
ATOM 2562 N N . ALA A 1 307 ? 22.092 2.432 30.131 1.00 39.88 307 ALA A N 1
ATOM 2563 C CA . ALA A 1 307 ? 22.506 3.833 30.232 1.00 39.88 307 ALA A CA 1
ATOM 2564 C C . ALA A 1 307 ? 22.343 4.414 31.653 1.00 39.88 307 ALA A C 1
ATOM 2566 O O . ALA A 1 307 ? 23.103 5.294 32.044 1.00 39.88 307 ALA A O 1
ATOM 2567 N N . GLN A 1 308 ? 21.389 3.907 32.443 1.00 43.22 308 GLN A N 1
ATOM 2568 C CA . GLN A 1 308 ? 21.132 4.337 33.827 1.00 43.22 308 GLN A CA 1
ATOM 2569 C C . GLN A 1 308 ? 22.160 3.824 34.845 1.00 43.22 308 GLN A C 1
ATOM 2571 O O . GLN A 1 308 ? 22.195 4.319 35.962 1.00 43.22 308 GLN A O 1
ATOM 2576 N N . SER A 1 309 ? 23.046 2.900 34.467 1.00 41.50 309 SER A N 1
ATOM 2577 C CA . SER A 1 309 ? 24.197 2.519 35.299 1.00 41.50 309 SER A CA 1
ATOM 2578 C C . SER A 1 309 ? 25.349 3.540 35.265 1.00 41.50 309 SER A C 1
ATOM 2580 O O . SER A 1 309 ? 26.362 3.301 35.913 1.00 41.50 309 SER A O 1
ATOM 2582 N N . ALA A 1 310 ? 25.238 4.641 34.504 1.00 40.09 310 ALA A N 1
ATOM 2583 C CA . ALA A 1 310 ? 26.377 5.506 34.168 1.00 40.09 310 ALA A CA 1
ATOM 2584 C C . ALA A 1 310 ? 26.225 7.007 34.494 1.00 40.09 310 ALA A C 1
ATOM 2586 O O . ALA A 1 310 ? 27.139 7.766 34.183 1.00 40.09 310 ALA A O 1
ATOM 2587 N N . ALA A 1 311 ? 25.131 7.473 35.101 1.00 34.97 311 ALA A N 1
ATOM 2588 C CA . ALA A 1 311 ? 24.999 8.896 35.430 1.00 34.97 311 ALA A CA 1
ATOM 2589 C C . ALA A 1 311 ? 24.157 9.096 36.695 1.00 34.97 311 ALA A C 1
ATOM 2591 O O . ALA A 1 311 ? 22.955 8.835 36.688 1.00 34.97 311 ALA A O 1
ATOM 2592 N N . GLY A 1 312 ? 24.835 9.504 37.769 1.00 33.19 312 GLY A N 1
ATOM 2593 C CA . GLY A 1 312 ? 24.256 9.848 39.064 1.00 33.19 312 GLY A CA 1
ATOM 2594 C C . GLY A 1 312 ? 23.838 11.319 39.181 1.00 33.19 312 GLY A C 1
ATOM 2595 O O . GLY A 1 312 ? 24.258 12.155 38.384 1.00 33.19 312 GLY A O 1
ATOM 2596 N N . ASP A 1 313 ? 22.992 11.517 40.192 1.00 37.53 313 ASP A N 1
ATOM 2597 C CA . ASP A 1 313 ? 22.267 12.676 40.743 1.00 37.53 313 ASP A CA 1
ATOM 2598 C C . ASP A 1 313 ? 22.775 14.115 40.555 1.00 37.53 313 ASP A C 1
ATOM 2600 O O . ASP A 1 313 ? 23.973 14.381 40.596 1.00 37.53 313 ASP A O 1
ATOM 2604 N N . ASP A 1 314 ? 21.804 15.047 40.562 1.00 33.81 314 ASP A N 1
ATOM 2605 C CA . ASP A 1 314 ? 21.856 16.228 41.441 1.00 33.81 314 ASP A CA 1
ATOM 2606 C C . ASP A 1 314 ? 20.437 16.725 41.831 1.00 33.81 314 ASP A C 1
ATOM 2608 O O . ASP A 1 314 ? 19.475 16.625 41.063 1.00 33.81 314 ASP A O 1
ATOM 2612 N N . THR A 1 315 ? 20.315 17.243 43.053 1.00 48.09 315 THR A N 1
ATOM 2613 C CA . THR A 1 315 ? 19.110 17.318 43.901 1.00 48.09 315 THR A CA 1
ATOM 2614 C C . THR A 1 315 ? 18.960 18.723 44.478 1.00 48.09 315 THR A C 1
ATOM 2616 O O . THR A 1 315 ? 19.644 19.045 45.445 1.00 48.09 315 THR A O 1
ATOM 2619 N N . THR A 1 316 ? 18.058 19.566 43.950 1.00 36.12 316 THR A N 1
ATOM 2620 C CA . THR A 1 316 ? 17.563 20.757 44.700 1.00 36.12 316 THR A CA 1
ATOM 2621 C C . THR A 1 316 ? 16.269 21.419 44.171 1.00 36.12 316 THR A C 1
ATOM 2623 O O . THR A 1 316 ? 15.894 22.488 44.638 1.00 36.12 316 THR A O 1
ATOM 2626 N N . THR A 1 317 ? 15.534 20.799 43.236 1.00 41.62 317 THR A N 1
ATOM 2627 C CA . THR A 1 317 ? 14.155 21.194 42.815 1.00 41.62 317 THR A CA 1
ATOM 2628 C C . THR A 1 317 ? 13.107 20.139 43.213 1.00 41.62 317 THR A C 1
ATOM 2630 O O . THR A 1 317 ? 11.984 20.096 42.713 1.00 41.62 317 THR A O 1
ATOM 2633 N N . THR A 1 318 ? 13.512 19.232 44.100 1.00 50.69 318 THR A N 1
ATOM 2634 C CA . THR A 1 318 ? 13.046 17.847 44.137 1.00 50.69 318 THR A CA 1
ATOM 2635 C C . THR A 1 318 ? 11.722 17.651 44.864 1.00 50.69 318 THR A C 1
ATOM 2637 O O . THR A 1 318 ? 10.993 16.737 44.507 1.00 50.69 318 THR A O 1
ATOM 2640 N N . GLU A 1 319 ? 11.372 18.475 45.852 1.00 45.56 319 GLU A N 1
ATOM 2641 C CA . GLU A 1 319 ? 10.213 18.201 46.717 1.00 45.56 319 GLU A CA 1
ATOM 2642 C C . GLU A 1 319 ? 8.869 18.514 46.056 1.00 45.56 319 GLU A C 1
ATOM 2644 O O . GLU A 1 319 ? 7.995 17.652 46.045 1.00 45.56 319 GLU A O 1
ATOM 2649 N N . GLU A 1 320 ? 8.705 19.681 45.426 1.00 41.41 320 GLU A N 1
ATOM 2650 C CA . GLU A 1 320 ? 7.456 20.016 44.724 1.00 41.41 320 GLU A CA 1
ATOM 2651 C C . GLU A 1 320 ? 7.256 19.140 43.483 1.00 41.41 320 GLU A C 1
ATOM 2653 O O . GLU A 1 320 ? 6.163 18.627 43.250 1.00 41.41 320 GLU A O 1
ATOM 2658 N N . ALA A 1 321 ? 8.316 18.886 42.711 1.00 46.72 321 ALA A N 1
ATOM 2659 C CA . ALA A 1 321 ? 8.259 17.955 41.588 1.00 46.72 321 ALA A CA 1
ATOM 2660 C C . ALA A 1 321 ? 7.972 16.513 42.055 1.00 46.72 321 ALA A C 1
ATOM 2662 O O . ALA A 1 321 ? 7.245 15.781 41.379 1.00 46.72 321 ALA A O 1
ATOM 2663 N N . SER A 1 322 ? 8.492 16.108 43.219 1.00 58.66 322 SER A N 1
ATOM 2664 C CA . SER A 1 322 ? 8.202 14.810 43.840 1.00 58.66 322 SER A CA 1
ATOM 2665 C C . SER A 1 322 ? 6.752 14.717 44.323 1.00 58.66 322 SER A C 1
ATOM 2667 O O . SER A 1 322 ? 6.105 13.715 44.026 1.00 58.66 322 SER A O 1
ATOM 2669 N N . ASP A 1 323 ? 6.200 15.761 44.956 1.00 67.44 323 ASP A N 1
ATOM 2670 C CA . ASP A 1 323 ? 4.788 15.835 45.379 1.00 67.44 323 ASP A CA 1
ATOM 2671 C C . ASP A 1 323 ? 3.853 15.712 44.165 1.00 67.44 323 ASP A C 1
ATOM 2673 O O . ASP A 1 323 ? 2.955 14.870 44.128 1.00 67.44 323 ASP A O 1
ATOM 2677 N N . GLN A 1 324 ? 4.135 16.453 43.089 1.00 63.25 324 GLN A N 1
ATOM 2678 C CA . GLN A 1 324 ? 3.355 16.392 41.850 1.00 63.25 324 GLN A CA 1
ATOM 2679 C C . GLN A 1 324 ? 3.421 15.020 41.166 1.00 63.25 324 GLN A C 1
ATOM 2681 O O . GLN A 1 324 ? 2.406 14.507 40.678 1.00 63.25 324 GLN A O 1
ATOM 2686 N N . VAL A 1 325 ? 4.601 14.393 41.137 1.00 66.88 325 VAL A N 1
ATOM 2687 C CA . VAL A 1 325 ? 4.782 13.040 40.595 1.00 66.88 325 VAL A CA 1
ATOM 2688 C C . VAL A 1 325 ? 4.089 11.997 41.475 1.00 66.88 325 VAL A C 1
ATOM 2690 O O . VAL A 1 325 ? 3.452 11.087 40.938 1.00 66.88 325 VAL A O 1
ATOM 2693 N N . ALA A 1 326 ? 4.182 12.118 42.799 1.00 75.88 326 ALA A N 1
ATOM 2694 C CA . ALA A 1 326 ? 3.550 11.220 43.759 1.00 75.88 326 ALA A CA 1
ATOM 2695 C C . ALA A 1 326 ? 2.021 11.312 43.692 1.00 75.88 326 ALA A C 1
ATOM 2697 O O . ALA A 1 326 ? 1.358 10.280 43.567 1.00 75.88 326 ALA A O 1
ATOM 2698 N N . MET A 1 327 ? 1.469 12.527 43.662 1.00 84.62 327 MET A N 1
ATOM 2699 C CA . MET A 1 327 ? 0.041 12.777 43.471 1.00 84.62 327 MET A CA 1
ATOM 2700 C C . MET A 1 327 ? -0.433 12.160 42.156 1.00 84.62 327 MET A C 1
ATOM 2702 O O . MET A 1 327 ? -1.342 11.331 42.158 1.00 84.62 327 MET A O 1
ATOM 2706 N N . ARG A 1 328 ? 0.223 12.476 41.029 1.00 81.25 328 ARG A N 1
ATOM 2707 C CA . ARG A 1 328 ? -0.180 11.943 39.719 1.00 81.25 328 ARG A CA 1
ATOM 2708 C C . ARG A 1 328 ? -0.114 10.415 39.679 1.00 81.25 328 ARG A C 1
ATOM 2710 O O . ARG A 1 328 ? -0.962 9.781 39.054 1.00 81.25 328 ARG A O 1
ATOM 2717 N N . ARG A 1 329 ? 0.876 9.802 40.340 1.00 79.62 329 ARG A N 1
ATOM 2718 C CA . ARG A 1 329 ? 0.958 8.339 40.502 1.00 79.62 329 ARG A CA 1
ATOM 2719 C C . ARG A 1 329 ? -0.214 7.796 41.317 1.00 79.62 329 ARG A C 1
ATOM 2721 O O . ARG A 1 329 ? -0.817 6.822 40.878 1.00 79.62 329 ARG A O 1
ATOM 2728 N N . ARG A 1 330 ? -0.550 8.422 42.450 1.00 85.25 330 ARG A N 1
ATOM 2729 C CA . ARG A 1 330 ? -1.693 8.042 43.296 1.00 85.25 330 ARG A CA 1
ATOM 2730 C C . ARG A 1 330 ? -3.006 8.147 42.521 1.00 85.25 330 ARG A C 1
ATOM 2732 O O . ARG A 1 330 ? -3.740 7.167 42.468 1.00 85.25 330 ARG A O 1
ATOM 2739 N N . PHE A 1 331 ? -3.234 9.263 41.831 1.00 86.25 331 PHE A N 1
ATOM 2740 C CA . PHE A 1 331 ? -4.409 9.459 40.984 1.00 86.25 331 PHE A CA 1
ATOM 2741 C C . PHE A 1 331 ? -4.509 8.369 39.909 1.00 86.25 331 PHE A C 1
ATOM 2743 O O . PHE A 1 331 ? -5.519 7.684 39.790 1.00 86.25 331 PHE A O 1
ATOM 2750 N N . ASN A 1 332 ? -3.425 8.119 39.172 1.00 86.75 332 ASN A N 1
ATOM 2751 C CA . ASN A 1 332 ? -3.404 7.074 38.147 1.00 86.75 332 ASN A CA 1
ATOM 2752 C C . ASN A 1 332 ? -3.594 5.648 38.700 1.00 86.75 332 ASN A C 1
ATOM 2754 O O . ASN A 1 332 ? -3.972 4.760 37.942 1.00 86.75 332 ASN A O 1
ATOM 2758 N N . ALA A 1 333 ? -3.294 5.408 39.979 1.00 86.94 333 ALA A N 1
ATOM 2759 C CA . ALA A 1 333 ? -3.532 4.124 40.636 1.00 86.94 333 ALA A CA 1
ATOM 2760 C C . ALA A 1 333 ? -4.983 3.969 41.126 1.00 86.94 333 ALA A C 1
ATOM 2762 O O . ALA A 1 333 ? -5.466 2.847 41.245 1.00 86.94 333 ALA A O 1
ATOM 2763 N N . GLN A 1 334 ? -5.665 5.081 41.411 1.00 91.56 334 GLN A N 1
ATOM 2764 C CA . GLN A 1 334 ? -7.039 5.107 41.919 1.00 91.56 334 GLN A CA 1
ATOM 2765 C C . GLN A 1 334 ? -8.090 5.216 40.807 1.00 91.56 334 GLN A C 1
ATOM 2767 O O . GLN A 1 334 ? -9.217 4.765 40.993 1.00 91.56 334 GLN A O 1
ATOM 2772 N N . HIS A 1 335 ? -7.729 5.777 39.651 1.00 91.44 335 HIS A N 1
ATOM 2773 C CA . HIS A 1 335 ? -8.652 6.025 38.548 1.00 91.44 335 HIS A CA 1
ATOM 2774 C C . HIS A 1 335 ? -8.309 5.178 37.326 1.00 91.44 335 HIS A C 1
ATOM 2776 O O . HIS A 1 335 ? -7.200 5.246 36.791 1.00 91.44 335 HIS A O 1
ATOM 2782 N N . ARG A 1 336 ? -9.295 4.423 36.833 1.00 94.88 336 ARG A N 1
ATOM 2783 C CA . ARG A 1 336 ? -9.178 3.731 35.549 1.00 94.88 336 ARG A CA 1
ATOM 2784 C C . ARG A 1 336 ? -9.483 4.692 34.414 1.00 94.88 336 ARG A C 1
ATOM 2786 O O . ARG A 1 336 ? -10.468 5.428 34.454 1.00 94.88 336 ARG A O 1
ATOM 2793 N N . ILE A 1 337 ? -8.687 4.623 33.350 1.00 96.06 337 ILE A N 1
ATOM 2794 C CA . ILE A 1 337 ? -8.913 5.436 32.150 1.00 96.06 337 ILE A CA 1
ATOM 2795 C C . ILE A 1 337 ? -10.274 5.117 31.533 1.00 96.06 337 ILE A C 1
ATOM 2797 O O . ILE A 1 337 ? -10.954 6.010 31.038 1.00 96.06 337 ILE A O 1
ATOM 2801 N N . GLN A 1 338 ? -10.675 3.845 31.567 1.00 94.94 338 GLN A N 1
ATOM 2802 C CA . GLN A 1 338 ? -11.966 3.421 31.038 1.00 94.94 338 GLN A CA 1
ATOM 2803 C C . GLN A 1 338 ? -13.105 4.187 31.710 1.00 94.94 338 GLN A C 1
ATOM 2805 O O . GLN A 1 338 ? -13.957 4.711 31.001 1.00 94.94 338 GLN A O 1
ATOM 2810 N N . ASP A 1 339 ? -13.081 4.279 33.040 1.00 95.31 339 ASP A N 1
ATOM 2811 C CA . ASP A 1 339 ? -14.165 4.866 33.825 1.00 95.31 339 ASP A CA 1
ATOM 2812 C C . ASP A 1 339 ? -14.266 6.371 33.553 1.00 95.31 339 ASP A C 1
ATOM 2814 O O . ASP A 1 339 ? -15.345 6.852 33.200 1.00 95.31 339 ASP A O 1
ATOM 2818 N N . LEU A 1 340 ? -13.125 7.076 33.571 1.00 94.94 340 LEU A N 1
ATOM 2819 C CA . LEU A 1 340 ? -13.037 8.493 33.201 1.00 94.94 340 LEU A CA 1
ATOM 2820 C C . LEU A 1 340 ? -13.598 8.735 31.796 1.00 94.94 340 LEU A C 1
ATOM 2822 O O . LEU A 1 340 ? -14.502 9.540 31.605 1.00 94.94 340 LEU A O 1
ATOM 2826 N N . LEU A 1 341 ? -13.131 7.989 30.794 1.00 95.62 341 LEU A N 1
ATOM 2827 C CA . LEU A 1 341 ? -13.617 8.167 29.427 1.00 95.62 341 LEU A CA 1
ATOM 2828 C C . LEU A 1 341 ? -15.116 7.861 29.313 1.00 95.62 341 LEU A C 1
ATOM 2830 O O . LEU A 1 341 ? -15.849 8.602 28.660 1.00 95.62 341 LEU A O 1
ATOM 2834 N N . THR A 1 342 ? -15.617 6.806 29.957 1.00 95.00 342 THR A N 1
ATOM 2835 C CA . THR A 1 342 ? -17.054 6.501 29.908 1.00 95.00 342 THR A CA 1
ATOM 2836 C C . THR A 1 342 ? -17.916 7.566 30.584 1.00 95.00 342 THR A C 1
ATOM 2838 O O . THR A 1 342 ? -18.997 7.858 30.070 1.00 95.00 342 THR A O 1
ATOM 2841 N N . ALA A 1 343 ? -17.428 8.207 31.654 1.00 95.00 343 ALA A N 1
ATOM 2842 C CA . ALA A 1 343 ? -18.104 9.341 32.286 1.00 95.00 343 ALA A CA 1
ATOM 2843 C C . ALA A 1 343 ? -18.264 10.529 31.318 1.00 95.00 343 ALA A C 1
ATOM 2845 O O . ALA A 1 343 ? -19.272 11.230 31.357 1.00 95.00 343 ALA A O 1
ATOM 2846 N N . HIS A 1 344 ? -17.337 10.678 30.367 1.00 92.88 344 HIS A N 1
ATOM 2847 C CA . HIS A 1 344 ? -17.375 11.694 29.311 1.00 92.88 344 HIS A CA 1
ATOM 2848 C C . HIS A 1 344 ? -17.944 11.185 27.974 1.00 92.88 344 HIS A C 1
ATOM 2850 O O . HIS A 1 344 ? -17.631 11.707 26.904 1.00 92.88 344 HIS A O 1
ATOM 2856 N N . GLY A 1 345 ? -18.797 10.156 28.008 1.00 90.50 345 GLY A N 1
ATOM 2857 C CA . GLY A 1 345 ? -19.591 9.728 26.852 1.00 90.50 345 GLY A CA 1
ATOM 2858 C C . GLY A 1 345 ? -18.862 8.843 25.838 1.00 90.50 345 GLY A C 1
ATOM 2859 O O . GLY A 1 345 ? -19.421 8.549 24.774 1.00 90.50 345 GLY A O 1
ATOM 2860 N N . TYR A 1 346 ? -17.645 8.385 26.145 1.00 93.94 346 TYR A N 1
ATOM 2861 C CA . TYR A 1 346 ? -16.978 7.354 25.353 1.00 93.94 346 TYR A CA 1
ATOM 2862 C C . TYR A 1 346 ? -17.688 6.020 25.562 1.00 93.94 346 TYR A C 1
ATOM 2864 O O . TYR A 1 346 ? -18.102 5.673 26.668 1.00 93.94 346 TYR A O 1
ATOM 2872 N N . ARG A 1 347 ? -17.831 5.240 24.493 1.00 93.00 347 ARG A N 1
ATOM 2873 C CA . ARG A 1 347 ? -18.576 3.978 24.535 1.00 93.00 347 ARG A CA 1
ATOM 2874 C C . ARG A 1 347 ? -17.624 2.808 24.436 1.00 93.00 347 ARG A C 1
ATOM 2876 O O . ARG A 1 347 ? -16.850 2.728 23.487 1.00 93.00 347 ARG A O 1
ATOM 2883 N N . LEU A 1 348 ? -17.704 1.889 25.392 1.00 91.06 348 LEU A N 1
ATOM 2884 C CA . LEU A 1 348 ? -16.933 0.654 25.355 1.00 91.06 348 LEU A CA 1
ATOM 2885 C C . LEU A 1 348 ? -17.301 -0.153 24.100 1.00 91.06 348 LEU A C 1
ATOM 2887 O O . LEU A 1 348 ? -18.463 -0.509 23.906 1.00 91.06 348 LEU A O 1
ATOM 2891 N N . CYS A 1 349 ? -16.306 -0.437 23.263 1.00 80.19 349 CYS A N 1
ATOM 2892 C CA . CYS A 1 349 ? -16.450 -1.335 22.120 1.00 80.19 349 CYS A CA 1
ATOM 2893 C C . CYS A 1 349 ? -16.250 -2.777 22.583 1.00 80.19 349 CYS A C 1
ATOM 2895 O O . CYS A 1 349 ? -17.116 -3.623 22.387 1.00 80.19 349 CYS A O 1
ATOM 2897 N N . PHE A 1 350 ? -15.112 -3.040 23.232 1.00 80.62 350 PHE A N 1
ATOM 2898 C CA . PHE A 1 350 ? -14.817 -4.307 23.893 1.00 80.62 350 PHE A CA 1
ATOM 2899 C C . PHE A 1 350 ? -13.696 -4.136 24.926 1.00 80.62 350 PHE A C 1
ATOM 2901 O O . PHE A 1 350 ? -12.861 -3.232 24.822 1.00 80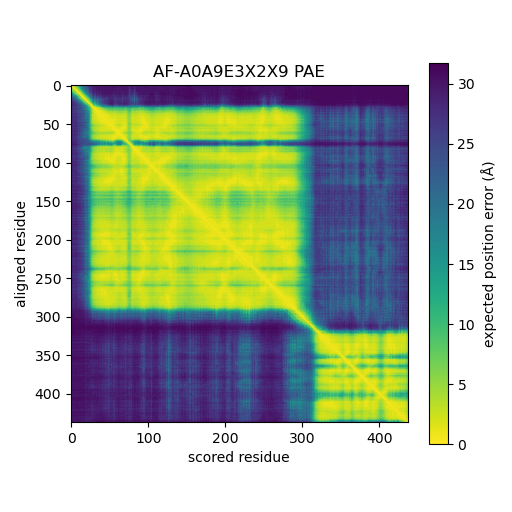.62 350 PHE A O 1
ATOM 2908 N N . ALA A 1 351 ? -13.670 -5.025 25.918 1.00 81.50 351 ALA A N 1
ATOM 2909 C CA . ALA A 1 351 ? -12.629 -5.102 26.936 1.00 81.50 351 ALA A CA 1
ATOM 2910 C C . ALA A 1 351 ? -12.053 -6.522 26.975 1.00 81.50 351 ALA A C 1
ATOM 2912 O O . ALA A 1 351 ? -12.793 -7.493 27.123 1.00 81.50 351 ALA A O 1
ATOM 2913 N N . HIS A 1 352 ? -10.733 -6.635 26.854 1.00 75.81 352 HIS A N 1
ATOM 2914 C CA . HIS A 1 352 ? -9.973 -7.863 27.063 1.00 75.81 352 HIS A CA 1
ATOM 2915 C C . HIS A 1 352 ? -8.913 -7.628 28.147 1.00 75.81 352 HIS A C 1
ATOM 2917 O O . HIS A 1 352 ? -8.569 -6.486 28.453 1.00 75.81 352 HIS A O 1
ATOM 2923 N N . ARG A 1 353 ? -8.343 -8.709 28.693 1.00 59.56 353 ARG A N 1
ATOM 2924 C CA . ARG A 1 353 ? -7.327 -8.667 29.762 1.00 59.56 353 ARG A CA 1
ATOM 2925 C C . ARG A 1 353 ? -6.138 -7.741 29.461 1.00 59.56 353 ARG A C 1
ATOM 2927 O O . ARG A 1 353 ? -5.576 -7.162 30.382 1.00 59.56 353 ARG A O 1
ATOM 2934 N N . ASP A 1 354 ? -5.789 -7.585 28.183 1.00 62.44 354 ASP A N 1
ATOM 2935 C CA . ASP A 1 354 ? -4.598 -6.851 27.734 1.00 62.44 354 ASP A CA 1
ATOM 2936 C C . ASP A 1 354 ? -4.903 -5.541 26.985 1.00 62.44 354 ASP A C 1
ATOM 2938 O O . ASP A 1 354 ? -3.977 -4.822 26.591 1.00 62.44 354 ASP A O 1
ATOM 2942 N N . GLN A 1 355 ? -6.179 -5.238 26.726 1.00 67.88 355 GLN A N 1
ATOM 2943 C CA . GLN A 1 355 ? -6.575 -4.055 25.962 1.00 67.88 355 GLN A CA 1
ATOM 2944 C C . GLN A 1 355 ? -8.055 -3.719 26.166 1.00 67.88 355 GLN A C 1
ATOM 2946 O O . GLN A 1 355 ? -8.917 -4.590 26.050 1.00 67.88 355 GLN A O 1
ATOM 2951 N N . VAL A 1 356 ? -8.354 -2.435 26.370 1.00 87.56 356 VAL A N 1
ATOM 2952 C CA . VAL A 1 356 ? -9.725 -1.905 26.334 1.00 87.56 356 VAL A CA 1
ATOM 2953 C C . VAL A 1 356 ? -9.861 -0.966 25.141 1.00 87.56 356 VAL A C 1
ATOM 2955 O O . VAL A 1 356 ? -8.979 -0.145 24.885 1.00 87.56 356 VAL A O 1
ATOM 2958 N N . ARG A 1 357 ? -10.949 -1.095 24.382 1.00 88.81 357 ARG A N 1
ATOM 2959 C CA . ARG A 1 357 ? -11.227 -0.281 23.194 1.00 88.81 357 ARG A CA 1
ATOM 2960 C C . ARG A 1 357 ? -12.521 0.490 23.380 1.00 88.81 357 ARG A C 1
ATOM 2962 O O . ARG A 1 357 ? -13.535 -0.095 23.757 1.00 88.81 357 ARG A O 1
ATOM 2969 N N . LEU A 1 358 ? -12.488 1.786 23.085 1.00 92.69 358 LEU A N 1
ATOM 2970 C CA . LEU A 1 358 ? -13.654 2.662 23.166 1.00 92.69 358 LEU A CA 1
ATOM 2971 C C . LEU A 1 358 ? -13.845 3.438 21.862 1.00 92.69 358 LEU A C 1
ATOM 2973 O O . LEU A 1 358 ? -12.887 3.740 21.149 1.00 92.69 358 LEU A O 1
ATOM 2977 N N . ALA A 1 359 ? -15.091 3.774 21.560 1.00 87.69 359 ALA A N 1
ATOM 2978 C CA . ALA A 1 359 ? -15.467 4.755 20.557 1.00 87.69 359 ALA A CA 1
ATOM 2979 C C . ALA A 1 359 ? -15.592 6.122 21.237 1.00 87.69 359 ALA A C 1
ATOM 2981 O O . ALA A 1 359 ? -16.179 6.224 22.319 1.00 87.69 359 ALA A O 1
ATOM 2982 N N . ARG A 1 360 ? -15.047 7.170 20.610 1.00 89.12 360 ARG A N 1
ATOM 2983 C CA . ARG A 1 360 ? -15.210 8.550 21.088 1.00 89.12 360 ARG A CA 1
ATOM 2984 C C . ARG A 1 360 ? -16.684 8.991 21.068 1.00 89.12 360 ARG A C 1
ATOM 2986 O O . ARG A 1 360 ? -17.472 8.425 20.301 1.00 89.12 360 ARG A O 1
ATOM 2993 N N . PRO A 1 361 ? -17.059 10.042 21.816 1.00 86.75 361 PRO A N 1
ATOM 2994 C CA . PRO A 1 361 ? -18.383 10.644 21.715 1.00 86.75 361 PRO A CA 1
ATOM 2995 C C . PRO A 1 361 ? -18.728 11.015 20.266 1.00 86.75 361 PRO A C 1
ATOM 2997 O O . PRO A 1 361 ? -17.891 11.534 19.523 1.00 86.75 361 PRO A O 1
ATOM 3000 N N . GLY A 1 362 ? -19.958 10.711 19.849 1.00 76.12 362 GLY A N 1
ATOM 3001 C CA . GLY A 1 362 ? -20.432 10.943 18.479 1.00 76.12 362 GLY A CA 1
ATOM 3002 C C . GLY A 1 362 ? -19.950 9.927 17.433 1.00 76.12 362 GLY A C 1
ATOM 3003 O O . GLY A 1 362 ? -20.284 10.078 16.261 1.00 76.12 362 GLY A O 1
ATOM 3004 N N . ARG A 1 363 ? -19.196 8.889 17.825 1.00 72.69 363 ARG A N 1
ATOM 3005 C CA . ARG A 1 363 ? -18.827 7.753 16.963 1.00 72.69 363 ARG A CA 1
ATOM 3006 C C . ARG A 1 363 ? -19.679 6.529 17.317 1.00 72.69 363 ARG A C 1
ATOM 3008 O O . ARG A 1 363 ? -20.053 6.333 18.474 1.00 72.69 363 ARG A O 1
ATOM 3015 N N . ASP A 1 364 ? -20.011 5.710 16.322 1.00 73.81 364 ASP A N 1
ATOM 3016 C CA . ASP A 1 364 ? -20.729 4.453 16.554 1.00 73.81 364 ASP A CA 1
ATOM 3017 C C . ASP A 1 364 ? -19.884 3.528 17.454 1.00 73.81 364 ASP A C 1
ATOM 3019 O O . ASP A 1 364 ? -18.676 3.381 17.261 1.00 73.81 364 ASP A O 1
ATOM 3023 N N . LYS A 1 365 ? -20.528 2.904 18.451 1.00 68.31 365 LYS A N 1
ATOM 3024 C CA . LYS A 1 365 ? -19.899 2.008 19.434 1.00 68.31 365 LYS A CA 1
ATOM 3025 C C . LYS A 1 365 ? -19.231 0.781 18.808 1.00 68.31 365 LYS A C 1
ATOM 3027 O O . LYS A 1 365 ? -18.430 0.137 19.475 1.00 68.31 365 LYS A O 1
ATOM 3032 N N . LEU A 1 366 ? -19.557 0.442 17.563 1.00 66.19 366 LEU A N 1
ATOM 3033 C CA . LEU A 1 366 ? -18.901 -0.631 16.814 1.00 66.19 366 LEU A CA 1
ATOM 3034 C C . LEU A 1 366 ? -17.550 -0.197 16.218 1.00 66.19 366 LEU A C 1
ATOM 3036 O O . LEU A 1 366 ? -16.775 -1.042 15.783 1.00 66.19 366 LEU A O 1
ATOM 3040 N N . HIS A 1 367 ? -17.231 1.102 16.238 1.00 70.50 367 HIS A N 1
ATOM 3041 C CA . HIS A 1 367 ? -16.039 1.675 15.618 1.00 70.50 367 HIS A CA 1
ATOM 3042 C C . HIS A 1 367 ? -15.131 2.319 16.670 1.00 70.50 367 HIS A C 1
ATOM 3044 O O . HIS A 1 367 ? -15.202 3.523 16.929 1.00 70.50 367 HIS A O 1
ATOM 3050 N N . SER A 1 368 ? -14.251 1.516 17.273 1.00 83.56 368 SER A N 1
ATOM 3051 C CA . SER A 1 368 ? -13.304 2.021 18.274 1.00 83.56 368 SER A CA 1
ATOM 3052 C C . SER A 1 368 ? -12.352 3.067 17.688 1.00 83.56 368 SER A C 1
ATOM 3054 O O . SER A 1 368 ? -11.820 2.888 16.596 1.00 83.56 368 SER A O 1
ATOM 3056 N N . SER A 1 369 ? -12.092 4.126 18.446 1.00 83.69 369 SER A N 1
ATOM 3057 C CA . SER A 1 369 ? -11.133 5.187 18.111 1.00 83.69 369 SER A CA 1
ATOM 3058 C C . SER A 1 369 ? -10.176 5.504 19.259 1.00 83.69 369 SER A C 1
ATOM 3060 O O . SER A 1 369 ? -9.343 6.401 19.135 1.00 83.69 369 SER A O 1
ATOM 3062 N N . VAL A 1 370 ? -10.301 4.774 20.368 1.00 90.69 370 VAL A N 1
ATOM 3063 C CA . VAL A 1 370 ? -9.470 4.885 21.560 1.00 90.69 370 VAL A CA 1
ATOM 3064 C C . VAL A 1 370 ? -9.005 3.500 21.971 1.00 90.69 370 VAL A C 1
ATOM 3066 O O . VAL A 1 370 ? -9.797 2.554 22.025 1.00 90.69 370 VAL A O 1
ATOM 3069 N N . THR A 1 371 ? -7.723 3.398 22.296 1.00 89.25 371 THR A N 1
ATOM 3070 C CA . THR A 1 371 ? -7.119 2.195 22.866 1.00 89.25 371 THR A CA 1
ATOM 3071 C C . THR A 1 371 ? -6.564 2.518 24.236 1.00 89.25 371 THR A C 1
ATOM 3073 O O . THR A 1 371 ? -5.712 3.395 24.336 1.00 89.25 371 THR A O 1
ATOM 3076 N N . ILE A 1 372 ? -6.985 1.776 25.259 1.00 90.94 372 ILE A N 1
ATOM 3077 C CA . ILE A 1 372 ? -6.385 1.778 26.594 1.00 90.94 372 ILE A CA 1
ATOM 3078 C C . ILE A 1 372 ? -5.480 0.554 26.723 1.00 90.94 372 ILE A C 1
ATOM 3080 O O . ILE A 1 372 ? -5.879 -0.590 26.483 1.00 90.94 372 ILE A O 1
ATOM 3084 N N . PHE A 1 373 ? -4.246 0.823 27.116 1.00 85.50 373 PHE A N 1
ATOM 3085 C CA . PHE A 1 373 ? -3.217 -0.134 27.462 1.00 85.50 373 PHE A CA 1
ATOM 3086 C C . PHE A 1 373 ? -3.217 -0.329 28.984 1.00 85.50 373 PHE A C 1
ATOM 3088 O O . PHE A 1 373 ? -3.252 0.670 29.710 1.00 85.50 373 PHE A O 1
ATOM 3095 N N . PRO A 1 374 ? -3.144 -1.579 29.471 1.00 85.19 374 PRO A N 1
ATOM 3096 C CA 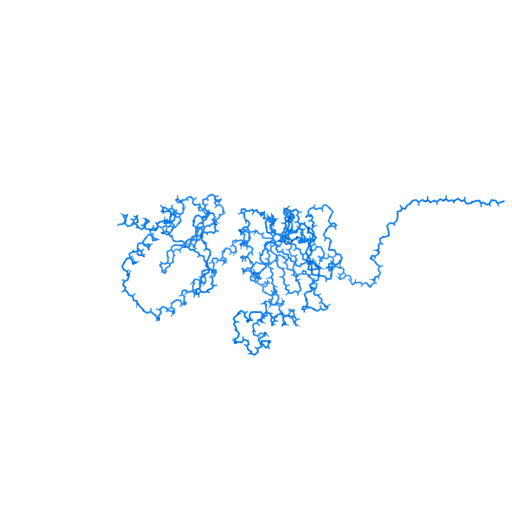. PRO A 1 374 ? -3.160 -1.871 30.896 1.00 85.19 374 PRO A CA 1
ATOM 3097 C C . PRO A 1 374 ? -1.896 -1.353 31.585 1.00 85.19 374 PRO A C 1
ATOM 3099 O O . PRO A 1 374 ? -0.843 -1.189 30.955 1.00 85.19 374 PRO A O 1
ATOM 3102 N N . ALA A 1 375 ? -1.998 -1.152 32.899 1.00 83.88 375 ALA A N 1
ATOM 3103 C CA . ALA A 1 375 ? -0.845 -0.890 33.747 1.00 83.88 375 ALA A CA 1
ATOM 3104 C C . ALA A 1 375 ? 0.182 -2.037 33.660 1.00 83.88 375 ALA A C 1
ATOM 3106 O O . ALA A 1 375 ? -0.159 -3.200 33.429 1.00 83.88 375 ALA A O 1
ATOM 3107 N N . GLN A 1 376 ? 1.460 -1.706 33.828 1.00 78.25 376 GLN A N 1
ATOM 3108 C CA . GLN A 1 376 ? 2.571 -2.651 33.729 1.00 78.25 376 GLN A CA 1
ATOM 3109 C C . GLN A 1 376 ? 3.176 -2.934 35.105 1.00 78.25 376 GLN A C 1
ATOM 3111 O O . GLN A 1 376 ? 3.219 -2.064 35.971 1.00 78.25 376 GLN A O 1
ATOM 3116 N N . SER A 1 377 ? 3.747 -4.129 35.275 1.00 75.19 377 SER A N 1
ATOM 3117 C CA . SER A 1 377 ? 4.408 -4.554 36.521 1.00 75.19 377 SER A CA 1
ATOM 3118 C C . SER A 1 377 ? 5.607 -3.689 36.933 1.00 75.19 377 SER A C 1
ATOM 3120 O O . SER A 1 377 ? 6.026 -3.736 38.081 1.00 75.19 377 SER A O 1
ATOM 3122 N N . ASN A 1 378 ? 6.147 -2.877 36.020 1.00 72.88 378 ASN A N 1
ATOM 3123 C CA . ASN A 1 378 ? 7.219 -1.915 36.292 1.00 72.88 378 ASN A CA 1
ATOM 3124 C C . ASN A 1 378 ? 6.717 -0.570 36.865 1.00 72.88 378 ASN A C 1
ATOM 3126 O O . ASN A 1 378 ? 7.481 0.392 36.897 1.00 72.88 378 ASN A O 1
ATOM 3130 N N . GLY A 1 379 ? 5.437 -0.472 37.244 1.00 74.31 379 GLY A N 1
ATOM 3131 C CA . GLY A 1 379 ? 4.832 0.744 37.795 1.00 74.31 379 GLY A CA 1
ATOM 3132 C C . GLY A 1 379 ? 4.332 1.749 36.751 1.00 74.31 379 GLY A C 1
ATOM 3133 O O . GLY A 1 379 ? 3.899 2.841 37.116 1.00 74.31 379 GLY A O 1
ATOM 3134 N N . THR A 1 380 ? 4.363 1.416 35.455 1.00 78.69 380 THR A N 1
ATOM 3135 C CA . THR A 1 380 ? 3.722 2.255 34.427 1.00 78.69 380 THR A CA 1
ATOM 3136 C C . THR A 1 380 ? 2.198 2.159 34.576 1.00 78.69 380 THR A C 1
ATOM 3138 O O . THR A 1 380 ? 1.683 1.040 34.532 1.00 78.69 380 THR A O 1
ATOM 3141 N N . PRO A 1 381 ? 1.461 3.278 34.720 1.00 84.69 381 PRO A N 1
ATOM 3142 C CA . PRO A 1 381 ? 0.005 3.244 34.851 1.00 84.69 381 PRO A CA 1
ATOM 3143 C C . PRO A 1 381 ? -0.673 2.878 33.524 1.00 84.69 381 PRO A C 1
ATOM 3145 O O . PRO A 1 381 ? -0.006 2.765 32.490 1.00 84.69 381 PRO A O 1
ATOM 3148 N N . GLU A 1 382 ? -2.001 2.733 33.540 1.00 90.94 382 GLU A N 1
ATOM 3149 C CA . GLU A 1 382 ? -2.779 2.663 32.301 1.00 90.94 382 GLU A CA 1
ATOM 3150 C C . GLU A 1 382 ? -2.431 3.851 31.386 1.00 90.94 382 GLU A C 1
ATOM 3152 O O . GLU A 1 382 ? -2.128 4.960 31.847 1.00 90.94 382 GLU A O 1
ATOM 3157 N N . LYS A 1 383 ? -2.452 3.614 30.074 1.00 90.69 383 LYS A N 1
ATOM 3158 C CA . LYS A 1 383 ? -2.248 4.660 29.063 1.00 90.69 383 LYS A CA 1
ATOM 3159 C C . LYS A 1 383 ? -3.304 4.552 27.979 1.00 90.69 383 LYS A C 1
ATOM 3161 O O . LYS A 1 383 ? -3.648 3.437 27.612 1.00 90.69 383 LYS A O 1
ATOM 3166 N N . SER A 1 384 ? -3.753 5.658 27.401 1.00 91.00 384 SER A N 1
ATOM 3167 C CA . SER A 1 384 ? -4.600 5.664 26.212 1.00 91.00 384 SER A CA 1
ATOM 3168 C C . SER A 1 384 ? -3.969 6.385 25.030 1.00 91.00 384 SER A C 1
ATOM 3170 O O . SER A 1 384 ? -3.135 7.283 25.175 1.00 91.00 384 SER A O 1
ATOM 3172 N N . VAL A 1 385 ? -4.377 5.942 23.843 1.00 87.75 385 VAL A N 1
ATOM 3173 C CA . VAL A 1 385 ? -4.106 6.583 22.556 1.00 87.75 385 VAL A CA 1
ATOM 3174 C C . VAL A 1 385 ? -5.433 6.801 21.849 1.00 87.75 385 VAL A C 1
ATOM 3176 O O . VAL A 1 385 ? -6.247 5.879 21.756 1.00 87.75 385 VAL A O 1
ATOM 3179 N N . HIS A 1 386 ? -5.618 8.011 21.339 1.00 88.25 386 HIS A N 1
ATOM 3180 C CA . HIS A 1 386 ? -6.821 8.477 20.668 1.00 88.25 386 HIS A CA 1
ATOM 3181 C C . HIS A 1 386 ? -6.475 8.793 19.214 1.00 88.25 386 HIS A C 1
ATOM 3183 O O . HIS A 1 386 ? -5.619 9.631 18.926 1.00 88.25 386 HIS A O 1
ATOM 3189 N N . PHE A 1 387 ? -7.107 8.085 18.285 1.00 79.12 387 PHE A N 1
ATOM 3190 C CA . PHE A 1 387 ? -6.691 8.072 16.878 1.00 79.12 387 PHE A CA 1
ATOM 3191 C C . PHE A 1 387 ? -7.456 9.066 15.999 1.00 79.12 387 PHE A C 1
ATOM 3193 O O . PHE A 1 387 ? -7.068 9.294 14.861 1.00 79.12 387 PHE A O 1
ATOM 3200 N N . SER A 1 388 ? -8.522 9.671 16.521 1.00 77.06 388 SER A N 1
ATOM 3201 C CA . SER A 1 388 ? -9.386 10.596 15.784 1.00 77.06 388 SER A CA 1
ATOM 3202 C C . SER A 1 388 ? -9.018 12.043 16.093 1.00 77.06 388 SER A C 1
ATOM 3204 O O . SER A 1 388 ? -9.053 12.423 17.252 1.00 77.06 388 SER A O 1
ATOM 3206 N N . THR A 1 389 ? -8.778 12.877 15.083 1.00 70.81 389 THR A N 1
ATOM 3207 C CA . THR A 1 389 ? -8.567 14.333 15.248 1.00 70.81 389 THR A CA 1
ATOM 3208 C C . THR A 1 389 ? -9.789 15.065 15.811 1.00 70.81 389 THR A C 1
ATOM 3210 O O . THR A 1 389 ? -9.650 16.103 16.441 1.00 70.81 389 THR A O 1
ATOM 3213 N N . ASN A 1 390 ? -10.984 14.489 15.642 1.00 67.31 390 ASN A N 1
ATOM 3214 C CA . ASN A 1 390 ? -12.241 14.953 16.248 1.00 67.31 390 ASN A CA 1
ATOM 3215 C C . ASN A 1 390 ? -12.431 14.492 17.710 1.00 67.31 390 ASN A C 1
ATOM 3217 O O . ASN A 1 390 ? -13.538 14.545 18.244 1.00 67.31 390 ASN A O 1
ATOM 3221 N N . ASP A 1 391 ? -11.397 13.915 18.314 1.00 79.62 391 ASP A N 1
ATOM 3222 C CA . ASP A 1 391 ? -11.356 13.557 19.728 1.00 79.62 391 ASP A CA 1
ATOM 3223 C C . ASP A 1 391 ? -10.610 14.681 20.475 1.00 79.62 391 ASP A C 1
ATOM 3225 O O . ASP A 1 391 ? -9.498 15.015 20.061 1.00 79.62 391 ASP A O 1
ATOM 3229 N N . PRO A 1 392 ? -11.167 15.279 21.546 1.00 79.31 392 PRO A N 1
ATOM 3230 C CA . PRO A 1 392 ? -10.470 16.321 22.314 1.00 79.31 392 PRO A CA 1
ATOM 3231 C C . PRO A 1 392 ? -9.148 15.831 22.927 1.00 79.31 392 PRO A C 1
ATOM 3233 O O . PRO A 1 392 ? -8.280 16.633 23.260 1.00 79.31 392 PRO A O 1
ATOM 3236 N N . LEU A 1 393 ? -8.969 14.514 23.040 1.00 83.06 393 LEU A N 1
ATOM 3237 C CA . LEU A 1 393 ? -7.748 13.864 23.498 1.00 83.06 393 LEU A CA 1
ATOM 3238 C C . LEU A 1 393 ? -6.901 13.327 22.337 1.00 83.06 393 LEU A C 1
ATOM 3240 O O . LEU A 1 393 ? -6.090 12.426 22.552 1.00 83.06 393 LEU A O 1
ATOM 3244 N N . TYR A 1 394 ? -7.085 13.824 21.10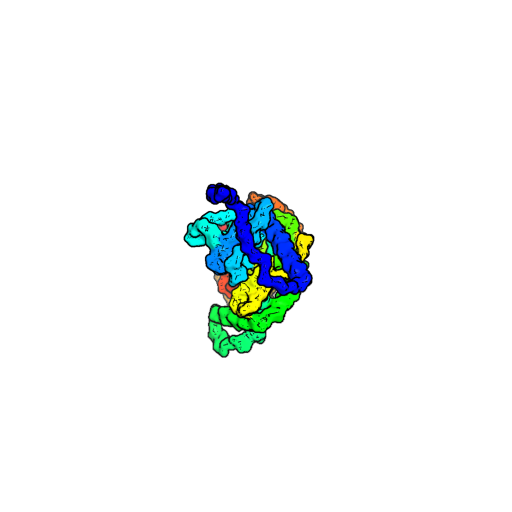4 1.00 79.81 394 TYR A N 1
ATOM 3245 C CA . TYR A 1 394 ? -6.360 13.343 19.927 1.00 79.81 394 TYR A CA 1
ATOM 3246 C C . TYR A 1 394 ? -4.856 13.238 20.187 1.00 79.81 394 TYR A C 1
ATOM 3248 O O . TYR A 1 394 ? -4.160 14.206 20.490 1.00 79.81 394 TYR A O 1
ATOM 3256 N N . SER A 1 395 ? -4.338 12.028 20.014 1.00 79.56 395 SER A N 1
ATOM 3257 C CA . SER A 1 395 ? -2.943 11.732 20.265 1.00 79.56 395 SER A CA 1
ATOM 3258 C C . SER A 1 395 ? -2.109 12.113 19.043 1.00 79.56 395 SER A C 1
ATOM 3260 O O . SER A 1 395 ? -1.958 11.314 18.111 1.00 79.56 395 SER A O 1
ATOM 3262 N N . GLN A 1 396 ? -1.583 13.342 19.054 1.00 67.06 396 GLN A N 1
ATOM 3263 C CA . GLN A 1 396 ? -0.789 13.917 17.968 1.00 67.06 396 GLN A CA 1
ATOM 3264 C C . GLN A 1 396 ? 0.534 13.165 17.761 1.00 67.06 396 GLN A C 1
ATOM 3266 O O . GLN A 1 396 ? 1.187 12.716 18.712 1.00 67.06 396 GLN A O 1
ATOM 3271 N N . GLU A 1 397 ? 0.945 13.035 16.499 1.00 71.06 397 GLU A N 1
ATOM 3272 C CA . GLU A 1 397 ? 2.263 12.518 16.142 1.00 71.06 397 GLU A CA 1
ATOM 3273 C C . GLU A 1 397 ? 3.327 13.616 16.180 1.00 71.06 397 GLU A C 1
ATOM 3275 O O . GLU A 1 397 ? 3.107 14.735 15.725 1.00 71.06 397 GLU A O 1
ATOM 3280 N N . TYR A 1 398 ? 4.507 13.279 16.690 1.00 57.50 398 TYR A N 1
ATOM 3281 C CA . TYR A 1 398 ? 5.655 14.173 16.737 1.00 57.50 398 TYR A CA 1
ATOM 3282 C C . TYR A 1 398 ? 6.945 13.422 16.420 1.00 57.50 398 TYR A C 1
ATOM 3284 O O . TYR A 1 398 ? 7.078 12.220 16.670 1.00 57.50 398 TYR A O 1
ATOM 3292 N N . VAL A 1 399 ? 7.924 14.135 15.869 1.00 51.09 399 VAL A N 1
ATOM 3293 C CA . VAL A 1 399 ? 9.262 13.586 15.643 1.00 51.09 399 VAL A CA 1
ATOM 3294 C C . VAL A 1 399 ? 10.063 13.749 16.927 1.00 51.09 399 VAL A C 1
ATOM 3296 O O . VAL A 1 399 ? 10.340 14.855 17.380 1.00 51.09 399 VAL A O 1
ATOM 3299 N N . ASP A 1 400 ? 10.440 12.630 17.531 1.00 48.72 400 ASP A N 1
ATOM 3300 C CA . ASP A 1 400 ? 11.370 12.608 18.652 1.00 48.72 400 ASP A CA 1
ATOM 3301 C C . ASP A 1 400 ? 12.751 13.029 18.131 1.00 48.72 400 ASP A C 1
ATOM 3303 O O . ASP A 1 400 ? 13.420 12.260 17.438 1.00 48.72 400 ASP A O 1
ATOM 3307 N N . MET A 1 401 ? 13.153 14.265 18.434 1.00 42.81 401 MET A N 1
ATOM 3308 C CA . MET A 1 401 ? 14.371 14.888 17.899 1.00 42.81 401 MET A CA 1
ATOM 3309 C C . MET A 1 401 ? 15.654 14.154 18.310 1.00 42.81 401 MET A C 1
ATOM 3311 O O . MET A 1 401 ? 16.632 14.165 17.568 1.00 42.81 401 MET A O 1
ATOM 3315 N N . ALA A 1 402 ? 15.641 13.451 19.446 1.00 36.88 402 ALA A N 1
ATOM 3316 C CA . ALA A 1 402 ? 16.777 12.664 19.919 1.00 36.88 402 ALA A CA 1
ATOM 3317 C C . ALA A 1 402 ? 16.949 11.348 19.141 1.00 36.88 402 ALA A C 1
ATOM 3319 O O . ALA A 1 402 ? 18.058 10.836 18.995 1.00 36.88 402 ALA A O 1
ATOM 3320 N N . THR A 1 403 ? 15.855 10.767 18.643 1.00 44.09 403 THR A N 1
ATOM 3321 C CA . THR A 1 403 ? 15.871 9.447 17.993 1.00 44.09 403 THR A CA 1
ATOM 3322 C C . THR A 1 403 ? 15.500 9.471 16.512 1.00 44.09 403 THR A C 1
ATOM 3324 O O . THR A 1 403 ? 15.619 8.436 15.850 1.00 44.09 403 THR A O 1
ATOM 3327 N N . GLY A 1 404 ? 15.042 10.611 15.991 1.00 41.22 404 GLY A N 1
ATOM 3328 C CA . GLY A 1 404 ? 14.546 10.792 14.625 1.00 41.22 404 GLY A CA 1
ATOM 3329 C C . GLY A 1 404 ? 13.303 9.957 14.301 1.00 41.22 404 GLY A C 1
ATOM 3330 O O . GLY A 1 404 ? 13.002 9.731 13.131 1.00 41.22 404 GLY A O 1
ATOM 3331 N N . LYS A 1 405 ? 12.611 9.423 15.315 1.00 43.28 405 LYS A N 1
ATOM 3332 C CA . LYS A 1 405 ? 11.449 8.542 15.133 1.00 43.28 405 LYS A CA 1
ATOM 3333 C C . LYS A 1 405 ? 10.159 9.312 15.336 1.00 43.28 405 LYS A C 1
ATOM 3335 O O . LYS A 1 405 ? 10.027 10.034 16.318 1.00 43.28 405 LYS A O 1
ATOM 3340 N N . VAL A 1 406 ? 9.182 9.043 14.479 1.00 45.66 406 VAL A N 1
ATOM 3341 C CA . VAL A 1 406 ? 7.797 9.445 14.725 1.00 45.66 406 VAL A CA 1
ATOM 3342 C C . VAL A 1 406 ? 7.292 8.704 15.967 1.00 45.66 406 VAL A C 1
ATOM 3344 O O . VAL A 1 406 ? 7.424 7.479 16.083 1.00 45.66 406 VAL A O 1
ATOM 3347 N N . ARG A 1 407 ? 6.792 9.464 16.936 1.00 62.84 407 ARG A N 1
ATOM 3348 C CA . ARG A 1 407 ? 6.093 8.999 18.132 1.00 62.84 407 ARG A CA 1
ATOM 3349 C C . ARG A 1 407 ? 4.710 9.622 18.168 1.00 62.84 407 ARG A C 1
ATOM 3351 O O . ARG A 1 407 ? 4.430 10.554 17.430 1.00 62.84 407 ARG A O 1
ATOM 3358 N N . ARG A 1 408 ? 3.872 9.104 19.056 1.00 75.94 408 ARG A N 1
ATOM 3359 C CA . ARG A 1 408 ? 2.527 9.597 19.297 1.00 75.94 408 ARG A CA 1
ATOM 3360 C C . ARG A 1 408 ? 2.374 9.944 20.774 1.00 75.94 408 ARG A C 1
ATOM 3362 O O . ARG A 1 408 ? 2.937 9.241 21.619 1.00 75.94 408 ARG A O 1
ATOM 3369 N N . GLN A 1 409 ? 1.669 11.032 21.067 1.00 75.94 409 GLN A N 1
ATOM 3370 C CA . GLN A 1 409 ? 1.304 11.396 22.435 1.00 75.94 409 GLN A CA 1
ATOM 3371 C C . GLN A 1 409 ? 0.473 10.273 23.078 1.00 75.94 409 GLN A C 1
ATOM 3373 O O . GLN A 1 409 ? -0.217 9.525 22.393 1.00 75.94 409 GLN A O 1
ATOM 3378 N N . VAL A 1 410 ? 0.588 10.107 24.392 1.00 83.12 410 VAL A N 1
ATOM 3379 C CA . VAL A 1 410 ? -0.192 9.129 25.160 1.00 83.12 410 VAL A CA 1
ATOM 3380 C C . VAL A 1 410 ? -0.746 9.812 26.398 1.00 83.12 410 VAL A C 1
ATOM 3382 O O . VAL A 1 410 ? -0.071 10.665 26.979 1.00 83.12 410 VAL A O 1
ATOM 3385 N N . HIS A 1 411 ? -1.931 9.399 26.828 1.00 83.75 411 HIS A N 1
ATOM 3386 C CA . HIS A 1 411 ? -2.610 9.974 27.986 1.00 83.75 411 HIS A CA 1
ATOM 3387 C C . HIS A 1 411 ? -2.645 8.950 29.125 1.00 83.75 411 HIS A C 1
ATOM 3389 O O . HIS A 1 411 ? -2.828 7.767 28.880 1.00 83.75 411 HIS A O 1
ATOM 3395 N N . ASP A 1 412 ? -2.402 9.363 30.366 1.00 87.69 412 ASP A N 1
ATOM 3396 C CA . ASP A 1 412 ? -2.819 8.613 31.561 1.00 87.69 412 ASP A CA 1
ATOM 3397 C C . ASP A 1 412 ? -4.095 9.204 32.163 1.00 87.69 412 ASP A C 1
ATOM 3399 O O . ASP A 1 412 ? -4.539 10.271 31.736 1.00 87.69 412 ASP A O 1
ATOM 3403 N N . ALA A 1 413 ? -4.660 8.523 33.161 1.00 91.25 413 ALA A N 1
ATOM 3404 C CA . ALA A 1 413 ? -5.886 8.933 33.838 1.00 91.25 413 ALA A CA 1
ATOM 3405 C C . ALA A 1 413 ? -5.840 10.400 34.294 1.00 91.25 413 ALA A C 1
ATOM 3407 O O . ALA A 1 413 ? -6.753 11.157 33.983 1.00 91.25 413 ALA A O 1
ATOM 3408 N N . PHE A 1 414 ? -4.750 10.846 34.924 1.00 82.44 414 PHE A N 1
ATOM 3409 C CA . PHE A 1 414 ? -4.633 12.241 35.354 1.00 82.44 414 PHE A CA 1
ATOM 3410 C C . PHE A 1 414 ? -4.591 13.223 34.177 1.00 82.44 414 PHE A C 1
ATOM 3412 O O . PHE A 1 414 ? -5.232 14.264 34.223 1.00 82.44 414 PHE A O 1
ATOM 3419 N N . SER A 1 415 ? -3.884 12.913 33.085 1.00 81.12 415 SER A N 1
ATOM 3420 C CA . SER A 1 415 ? -3.913 13.798 31.908 1.00 81.12 415 SER A CA 1
ATOM 3421 C C . SER A 1 415 ? -5.282 13.851 31.223 1.00 81.12 415 SER A C 1
ATOM 3423 O O . SER A 1 415 ? -5.612 14.864 30.621 1.00 81.12 415 SER A O 1
ATOM 3425 N N . ILE A 1 416 ? -6.080 12.785 31.318 1.00 89.44 416 ILE A N 1
ATOM 3426 C CA . ILE A 1 416 ? -7.461 12.766 30.822 1.00 89.44 416 ILE A CA 1
ATOM 3427 C C . ILE A 1 416 ? -8.337 13.638 31.709 1.00 89.44 416 ILE A C 1
ATOM 3429 O O . ILE A 1 416 ? -9.057 14.477 31.187 1.00 89.44 416 ILE A O 1
ATOM 3433 N N . TYR A 1 417 ? -8.212 13.489 33.027 1.00 86.31 417 TYR A N 1
ATOM 3434 C CA . TYR A 1 417 ? -8.882 14.324 34.020 1.00 86.31 417 TYR A CA 1
ATOM 3435 C C . TYR A 1 417 ? -8.593 15.816 33.796 1.00 86.31 417 TYR A C 1
ATOM 3437 O O . TYR A 1 417 ? -9.512 16.616 33.675 1.00 86.31 417 TYR A O 1
ATOM 3445 N N . VAL A 1 418 ? -7.320 16.186 33.614 1.00 73.81 418 VAL A N 1
ATOM 3446 C CA . VAL A 1 418 ? -6.918 17.566 33.287 1.00 73.81 418 VAL A CA 1
ATOM 3447 C C . VAL A 1 418 ? -7.631 18.074 32.031 1.00 73.81 418 VAL A C 1
ATOM 3449 O O . VAL A 1 418 ? -8.143 19.187 32.017 1.00 73.81 418 VAL A O 1
ATOM 3452 N N . MET A 1 419 ? -7.665 17.269 30.969 1.00 80.00 419 MET A N 1
ATOM 3453 C CA . MET A 1 419 ? -8.198 17.697 29.675 1.00 80.00 419 MET A CA 1
ATOM 3454 C C . MET A 1 419 ? -9.729 17.697 29.602 1.00 80.00 419 MET A C 1
ATOM 3456 O O . MET A 1 419 ? -10.282 18.528 28.893 1.00 80.00 419 MET A O 1
ATOM 3460 N N . LEU A 1 420 ? -10.407 16.760 30.268 1.00 86.69 420 LEU A N 1
ATOM 3461 C CA . LEU A 1 420 ? -11.861 16.590 30.170 1.00 86.69 420 LEU A CA 1
ATOM 3462 C C . LEU A 1 420 ? -12.639 17.256 31.309 1.00 86.69 420 LEU A C 1
ATOM 3464 O O . LEU A 1 420 ? -13.807 17.579 31.112 1.00 86.69 420 LEU A O 1
ATOM 3468 N N . GLU A 1 421 ? -12.022 17.445 32.478 1.00 89.31 421 GLU A N 1
ATOM 3469 C CA . GLU A 1 421 ? -12.686 18.005 33.665 1.00 89.31 421 GLU A CA 1
ATOM 3470 C C . GLU A 1 421 ? -12.168 19.398 34.047 1.00 89.31 421 GLU A C 1
ATOM 3472 O O . GLU A 1 421 ? -12.852 20.122 34.764 1.00 89.31 421 GLU A O 1
ATOM 3477 N N . HIS A 1 422 ? -10.988 19.796 33.553 1.00 77.56 422 HIS A N 1
ATOM 3478 C CA . HIS A 1 422 ? -10.363 21.095 33.854 1.00 77.56 422 HIS A CA 1
ATOM 3479 C C . HIS A 1 422 ? -9.921 21.863 32.599 1.00 77.56 422 HIS A C 1
ATOM 3481 O O . HIS A 1 422 ? -9.093 22.764 32.698 1.00 77.56 422 HIS A O 1
ATOM 3487 N N . ASP A 1 423 ? -10.425 21.499 31.414 1.00 71.50 423 ASP A N 1
ATOM 3488 C CA . ASP A 1 423 ? -10.144 22.170 30.131 1.00 71.50 423 ASP A CA 1
ATOM 3489 C C . ASP A 1 423 ? -8.644 22.376 29.823 1.00 71.50 423 ASP A C 1
ATOM 3491 O O . ASP A 1 423 ? -8.231 23.336 29.171 1.00 71.50 423 ASP A O 1
ATOM 3495 N N . GLY A 1 424 ? -7.796 21.460 30.297 1.00 62.41 424 GLY A N 1
ATOM 3496 C CA . GLY A 1 424 ? -6.346 21.532 30.129 1.00 62.41 424 GLY A CA 1
ATOM 3497 C C . GLY A 1 424 ? -5.602 22.305 31.227 1.00 62.41 424 GLY A C 1
ATOM 3498 O O . GLY A 1 424 ? -4.368 22.321 31.205 1.00 62.41 424 GLY A O 1
ATOM 3499 N N . ASP A 1 425 ? -6.293 22.901 32.208 1.00 67.31 425 ASP A N 1
ATOM 3500 C CA . ASP A 1 425 ? -5.665 23.581 33.347 1.00 67.31 425 ASP A CA 1
ATOM 3501 C C . ASP A 1 425 ? -5.120 22.565 34.359 1.00 67.31 425 ASP A C 1
ATOM 3503 O O . ASP A 1 425 ? -5.783 22.094 35.289 1.00 67.31 425 ASP A O 1
ATOM 3507 N N . TRP A 1 426 ? -3.840 22.248 34.181 1.00 78.38 426 TRP A N 1
ATOM 3508 C CA . TRP A 1 426 ? -3.110 21.341 35.054 1.00 78.38 426 TRP A CA 1
ATOM 3509 C C . TRP A 1 426 ? -3.070 21.821 36.514 1.00 78.38 426 TRP A C 1
ATOM 3511 O O . TRP A 1 426 ? -3.157 21.006 37.432 1.00 78.38 426 TRP A O 1
ATOM 3521 N N . GLY A 1 427 ? -2.943 23.131 36.752 1.00 59.72 427 GLY A N 1
ATOM 3522 C CA . GLY A 1 427 ? -2.825 23.694 38.098 1.00 59.72 427 GLY A CA 1
ATOM 3523 C C . GLY A 1 427 ? -4.143 23.639 38.867 1.00 59.72 427 GLY A C 1
ATOM 3524 O O . GLY A 1 427 ? -4.142 23.363 40.070 1.00 59.72 427 GLY A O 1
ATOM 3525 N N . ALA A 1 428 ? -5.265 23.874 38.183 1.00 67.69 428 ALA A N 1
ATOM 3526 C CA . ALA A 1 428 ? -6.602 23.687 38.740 1.00 67.69 428 ALA A CA 1
ATOM 3527 C C . ALA A 1 428 ? -6.860 22.214 39.082 1.00 67.69 428 ALA A C 1
ATOM 3529 O O . ALA A 1 428 ? -7.206 21.917 40.228 1.00 67.69 428 ALA A O 1
ATOM 3530 N N . ALA A 1 429 ? -6.561 21.300 38.154 1.00 66.75 429 ALA A N 1
ATOM 3531 C CA . ALA A 1 429 ? -6.677 19.861 38.376 1.00 66.75 429 ALA A CA 1
ATOM 3532 C C . ALA A 1 429 ? -5.821 19.384 39.561 1.00 66.75 429 ALA A C 1
ATOM 3534 O O . ALA A 1 429 ? -6.295 18.644 40.421 1.00 66.75 429 ALA A O 1
ATOM 3535 N N . TYR A 1 430 ? -4.572 19.856 39.654 1.00 72.44 430 TYR A N 1
ATOM 3536 C CA . TYR A 1 430 ? -3.665 19.550 40.761 1.00 72.44 430 TYR A CA 1
ATOM 3537 C C . TYR A 1 430 ? -4.232 19.986 42.117 1.00 72.44 430 TYR A C 1
ATOM 3539 O O . TYR A 1 430 ? -4.266 19.201 43.066 1.00 72.44 430 TYR A O 1
ATOM 3547 N N . ARG A 1 431 ? -4.707 21.236 42.213 1.00 81.19 431 ARG A N 1
ATOM 3548 C CA . ARG A 1 431 ? -5.316 21.765 43.443 1.00 81.19 431 ARG A CA 1
ATOM 3549 C C . ARG A 1 431 ? -6.617 21.051 43.798 1.00 81.19 431 ARG A C 1
ATOM 3551 O O . ARG A 1 431 ? -6.894 20.921 44.985 1.00 81.19 431 ARG A O 1
ATOM 3558 N N . SER A 1 432 ? -7.388 20.607 42.805 1.00 84.69 432 SER A N 1
ATOM 3559 C CA . SER A 1 432 ? -8.606 19.821 43.020 1.00 84.69 432 SER A CA 1
ATOM 3560 C C . SER A 1 432 ? -8.272 18.496 43.697 1.00 84.69 432 SER A C 1
ATOM 3562 O O . SER A 1 432 ? -8.744 18.241 44.797 1.00 84.69 432 SER A O 1
ATOM 3564 N N . VAL A 1 433 ? -7.352 17.717 43.119 1.00 81.19 433 VAL A N 1
ATOM 3565 C CA . VAL A 1 433 ? -6.964 16.417 43.688 1.00 81.19 433 VAL A CA 1
ATOM 3566 C C . VAL A 1 433 ? -6.339 16.564 45.075 1.00 81.19 433 VAL A C 1
ATOM 3568 O O . VAL A 1 433 ? -6.622 15.761 45.954 1.00 81.19 433 VAL A O 1
ATOM 3571 N N . LYS A 1 434 ? -5.533 17.610 45.308 1.00 77.94 434 LYS A N 1
ATOM 3572 C CA . LYS A 1 434 ? -4.906 17.862 46.617 1.00 77.94 434 LYS A CA 1
ATOM 3573 C C . LYS A 1 434 ? -5.904 18.261 47.715 1.00 77.94 434 LYS A C 1
ATOM 3575 O O . LYS A 1 434 ? -5.574 18.134 48.886 1.00 77.94 434 LYS A O 1
ATOM 3580 N N . ARG A 1 435 ? -7.090 18.772 47.365 1.00 74.62 435 ARG A N 1
ATOM 3581 C CA . ARG A 1 435 ? -8.157 19.097 48.334 1.00 74.62 435 ARG A CA 1
ATOM 3582 C C . ARG A 1 435 ? -8.983 17.875 48.738 1.00 74.62 435 ARG A C 1
ATOM 3584 O O . ARG A 1 435 ? -9.550 17.888 49.825 1.00 74.62 435 ARG A O 1
ATOM 3591 N N . ASP A 1 436 ? -9.026 16.855 47.884 1.00 61.91 436 ASP A N 1
ATOM 3592 C CA . ASP A 1 436 ? -9.813 15.631 48.082 1.00 61.91 436 ASP A CA 1
ATOM 3593 C C . ASP A 1 436 ? -9.016 14.499 48.773 1.00 61.91 436 ASP A C 1
ATOM 3595 O O . ASP A 1 436 ? -9.580 13.455 49.110 1.00 61.91 436 ASP A O 1
ATOM 3599 N N . THR A 1 437 ? -7.705 14.688 48.978 1.00 57.38 437 THR A N 1
ATOM 3600 C CA . THR A 1 437 ? -6.781 13.768 49.677 1.00 57.38 437 THR A CA 1
ATOM 3601 C C . THR A 1 437 ? -6.396 14.265 51.051 1.00 57.38 437 THR A C 1
ATOM 3603 O O . THR A 1 437 ? -6.235 13.388 51.931 1.00 57.38 437 THR A O 1
#

Solvent-accessible surface area (backbone atoms only — not comparable to full-atom values): 24693 Å² total; per-residue (Å²): 133,87,84,81,90,78,93,82,87,80,85,89,87,75,84,80,74,84,78,92,77,87,77,87,66,83,71,54,73,67,58,57,51,51,54,50,50,50,52,51,51,40,53,51,50,56,54,54,27,28,49,88,21,46,26,40,37,38,38,27,71,66,81,56,32,32,48,76,36,60,62,83,48,92,66,74,78,64,81,64,79,60,76,85,47,74,84,27,38,40,25,28,46,52,38,5,14,63,53,76,68,71,44,29,100,84,67,47,58,59,59,46,59,28,69,74,50,62,91,39,39,28,21,43,21,49,49,55,31,35,38,54,12,44,78,56,53,52,69,85,76,34,51,89,66,54,61,94,64,51,85,78,47,53,75,76,64,40,49,62,54,51,52,51,31,28,46,58,55,28,54,74,46,49,68,66,22,32,49,52,41,48,53,54,52,73,66,39,93,76,63,58,19,28,32,30,37,48,56,60,24,35,44,35,30,42,32,35,70,59,74,42,78,36,51,92,87,48,40,66,62,52,43,52,39,30,41,38,40,14,53,72,76,67,27,45,74,92,57,32,59,73,45,42,65,45,74,37,62,75,40,39,32,65,56,72,72,48,61,95,65,44,40,59,17,39,75,79,39,80,41,90,80,52,57,38,60,66,66,63,54,44,50,54,28,52,52,48,54,53,53,51,54,52,52,54,48,50,58,46,50,58,52,46,61,66,53,63,77,72,68,83,88,88,85,86,71,56,64,67,56,44,50,54,51,50,48,48,51,51,47,28,73,75,40,56,52,67,58,58,41,42,76,68,54,28,32,75,48,50,77,53,99,74,39,37,31,24,4,48,63,98,46,58,45,91,50,59,39,32,42,35,38,60,58,44,96,87,72,46,57,41,37,35,40,27,77,40,85,90,37,99,68,40,35,54,75,44,69,39,82,92,75,74,40,80,44,63,49,73,37,38,34,51,58,44,47,16,48,76,76,38,78,58,36,55,70,59,39,52,54,51,57,65,71,78,107

pLDDT: mean 80.05, std 20.08, range [28.55, 98.88]

Radius of gyration: 29.86 Å; Cα contacts (8 Å, |Δi|>4): 663; chains: 1; bounding box: 63×47×134 Å

Foldseek 3Di:
DDDDDDDDDDDDDDDPDPDPDDPPPPPPPVVVVQLVVLVVLLLVLLLQQEPPEQKKWKFWPPVGFIQMDGSPPPPPVRPDDDPVRLLTFIWIWRAHFNDFDCADPVRHRPSGNGAFDLQGRWWGFWQKFWQFLLVQQDCVNLVVVADPCLVVDDPVVNVVRSSVSSLLVCLVPVVVSLVVLVVLQVPDPQHFQWWKDQQRHIMGIAGAPDMDTDHPVCSVVQLLLSLLLNVLSVGDSVQRRNSHIGTRQQGFDVDCSNPPDTDGIHIPHHRPVNHDHSVVSSVSSVVVVVVVVVVVVVVVVVVVVVVVVPDDDDDDVDDVVVVLVVLVLVQLVVDDPVVLQVVVPWAWLDDDPAKTFTPHHPDDSVDTQKIWGCADPVSRGIKMAGPDPPHLRHFDWDQPPVVRDIDTHIDGPLCSCCCRVVVVPNVVSSVVSVVVD

Mean predicted aligned error: 15.7 Å

Sequence (437 aa):
MMNNSTHTSPNPRKRVDPQFDSLSGQRPHAERKKQRTLRANTKRLLALLHRGGRYAHLWTDGGNRSYWFRVNARNNRRRRVPRPWLRHNIYFTVNPLSQIPPHNSSGRTDRRFISSQSEYICAVNALFAEFDGKDYVYTLEYNALLPSNFRALSRVEQQPIRKTCQERLFYRTPERFKRRALRHIEALHYPPSVIVDSGGGYHCYWLLRKTVPVDEVNRDDVEVTQHGWVQLVGGDSGAADLRRVLRLPGSYNHKSGFGEQPPRVEFIKANFGLLYDYQALEEAVNEWLYARERRLRWRRAWRNTQAQSAAGDDTTTTEEASDQVAMRRRFNAQHRIQDLLTAHGYRLCFAHRDQVRLARPGRDKLHSSVTIFPAQSNGTPEKSVHFSTNDPLYSQEYVDMATGKVRRQVHDAFSIYVMLEHDGDWGAAYRSVKRDT